Protein AF-0000000068983256 (afdb_homodimer)

InterPro domains:
  IPR000415 Nitroreductase-like [G3DSA:3.40.109.10] (7-172)
  IPR000415 Nitroreductase-like [SSF55469] (6-190)
  IPR026021 Putative NAD(P)H nitroreductase YdjA-like [PIRSF000232] (5-188)
  IPR026021 Putative NAD(P)H nitroreductase YdjA-like [cd02135] (9-170)
  IPR029479 Nitroreductase [PF00881] (12-170)
  IPR052530 NAD(P)H nitroreductase [PTHR43821] (4-189)

pLDDT: mean 95.48, std 7.44, range [41.03, 98.94]

Secondary structure (DSSP, 8-state):
--GGG-HHHHHHHH--B--S-BS----HHHHHHHHHHHHTS--GGG---EEEEEEETHHHHHHHHHHHHHHHHHS-TTT--HHHHHHHHHGGGGSSEEEEEEE-PPP-SSS-HHHHHHHHHHHHHHHHHHHHHTT-EEEEE--TTTTSHHHHHHTT--TTS-EEEEEEEEB----PPPPPPP-GGGTEEEE-/--GGG-HHHHHHHH--B-S--BS----HHHHHHHHHHHHTS--GGG---EEEEEEETHHHHHHHHHHHHHHHHHS-TTT--HHHHHHHHHGGGGSSEEEEEEE-PPP-SSS-HHHHHHHHHHHHHHHHHHHHHTT-EEEEE--TTTTSHHHHHHTT--TTS-EEEEEEEEB----PPPPPP--GGGTEEEE-

Solvent-accessible surface area (backbone atoms only — not comparable to full-atom values): 20752 Å² total; per-residue (Å²): 128,68,75,85,72,35,67,52,55,50,48,47,62,64,53,58,76,45,81,65,29,34,77,62,62,75,50,72,68,55,42,50,53,22,52,51,40,19,68,46,32,72,46,86,90,67,66,68,30,46,37,35,37,38,31,23,67,58,35,27,53,51,48,6,50,46,49,39,52,47,48,57,72,76,38,60,90,83,66,66,51,71,67,57,46,50,48,37,38,44,52,49,64,43,17,59,26,35,40,34,36,24,44,46,76,62,93,48,98,87,48,54,67,70,58,41,47,25,26,44,18,18,15,51,40,35,28,53,51,34,36,42,73,73,71,34,42,31,28,84,42,58,70,91,58,41,72,35,70,61,43,24,56,74,69,72,44,55,88,92,34,46,60,74,27,36,34,32,31,9,23,68,85,80,81,76,77,81,73,76,84,73,70,60,72,82,41,43,46,82,40,84,127,67,74,86,72,35,65,52,54,51,50,48,61,64,52,59,78,45,77,72,30,33,76,63,62,74,50,71,68,55,43,49,52,21,53,52,41,18,70,47,33,72,47,87,90,66,64,66,32,46,38,37,37,38,31,24,67,59,36,27,53,52,48,6,50,46,48,39,53,46,48,56,72,76,39,61,89,82,66,67,50,71,66,58,47,51,49,37,38,43,52,49,64,38,18,58,28,36,41,34,38,25,44,44,76,61,94,48,97,86,49,55,69,68,59,42,46,25,26,44,18,18,15,51,40,34,29,53,52,34,35,40,73,72,69,34,43,32,26,83,42,59,68,91,58,42,71,34,70,60,43,23,55,75,68,71,45,55,87,93,36,46,58,73,27,36,33,31,30,10,24,67,86,80,80,75,78,80,72,76,84,72,70,60,72,82,42,42,46,82,40,83

Sequence (384 aa):
MDNQNNTVLTTIHQRRSIGKLVLPVPNDDELAAALQAAFAAPDHKQLKPWKFTVLTGQALIEFGRVLLQAEEVNAPADALDDTARQKLLNMPMRAPMIITVATDIKEHKKVPPFEQLLSAGAAIQNLLLALESLGYHTVWRTGPLCNEPLVKAHFNVADKDTICGFVYVGSSDVQMPVRESIDINDFVSFRDMDNQNNTVLTTIHQRRSIGKLVLPVPNDDELAAALQAAFAAPDHKQLKPWKFTVLTGQALIEFGRVLLQAEEVNAPADALDDTARQKLLNMPMRAPMIITVATDIKEHKKVPPFEQLLSAGAAIQNLLLALESLGYHTVWRTGPLCNEPLVKAHFNVADKDTICGFVYVGSSDVQMPVRESIDINDFVSFRD

Structure (mmCIF, N/CA/C/O backbone):
data_AF-0000000068983256-model_v1
#
loop_
_entity.id
_entity.type
_entity.pdbx_description
1 polymer 'Putative NAD(P)H nitroreductase'
#
loop_
_atom_site.group_PDB
_atom_site.id
_atom_site.type_symbol
_atom_site.label_atom_id
_atom_site.label_alt_id
_atom_site.label_comp_id
_atom_site.label_asym_id
_atom_site.label_entity_id
_atom_site.label_seq_id
_atom_site.pdbx_PDB_ins_code
_atom_site.Cartn_x
_atom_site.Cartn_y
_atom_site.Cartn_z
_atom_site.occupancy
_atom_site.B_iso_or_equiv
_atom_site.auth_seq_id
_atom_site.auth_comp_id
_atom_site.auth_asym_id
_atom_site.auth_atom_id
_atom_site.pdbx_PDB_model_num
ATOM 1 N N . MET A 1 1 ? -24.031 -9.984 -7.73 1 41.62 1 MET A N 1
ATOM 2 C CA . MET A 1 1 ? -24.188 -8.789 -6.914 1 41.62 1 MET A CA 1
ATOM 3 C C . MET A 1 1 ? -23.859 -7.531 -7.719 1 41.62 1 MET A C 1
ATOM 5 O O . MET A 1 1 ? -22.922 -7.52 -8.508 1 41.62 1 MET A O 1
ATOM 9 N N . ASP A 1 2 ? -24.688 -6.703 -8.055 1 55.41 2 ASP A N 1
ATOM 10 C CA . ASP A 1 2 ? -24.531 -5.461 -8.805 1 55.41 2 ASP A CA 1
ATOM 11 C C . ASP A 1 2 ? -23.406 -4.598 -8.219 1 55.41 2 ASP A C 1
ATOM 13 O O . ASP A 1 2 ? -23.484 -4.18 -7.066 1 55.41 2 ASP A O 1
ATOM 17 N N . ASN A 1 3 ? -22.156 -4.801 -8.844 1 66 3 ASN A N 1
ATOM 18 C CA . ASN A 1 3 ? -20.984 -4.055 -8.391 1 66 3 ASN A CA 1
ATOM 19 C C . ASN A 1 3 ? -21.359 -2.621 -8.016 1 66 3 ASN A C 1
ATOM 21 O O . ASN A 1 3 ? -20.641 -1.971 -7.258 1 66 3 ASN A O 1
ATOM 25 N N . GLN A 1 4 ? -22.531 -2.203 -8.383 1 67.44 4 GLN A N 1
ATOM 26 C CA . GLN A 1 4 ? -22.938 -0.82 -8.148 1 67.44 4 GLN A CA 1
ATOM 27 C C . GLN A 1 4 ? -23.328 -0.6 -6.688 1 67.44 4 GLN A C 1
ATOM 29 O O . GLN A 1 4 ? -23.234 0.518 -6.176 1 67.44 4 GLN A O 1
ATOM 34 N N . ASN A 1 5 ? -23.516 -1.616 -6.012 1 87.88 5 ASN A N 1
ATOM 35 C CA . ASN A 1 5 ? -23.969 -1.457 -4.637 1 87.88 5 ASN A CA 1
ATOM 36 C C . ASN A 1 5 ? -22.891 -1.873 -3.639 1 87.88 5 ASN A C 1
ATOM 38 O O . ASN A 1 5 ? -23.156 -2.025 -2.447 1 87.88 5 ASN A O 1
ATOM 42 N N . ASN A 1 6 ? -21.766 -2.004 -4.09 1 96.88 6 ASN A N 1
ATOM 43 C CA . ASN A 1 6 ? -20.672 -2.441 -3.23 1 96.88 6 ASN A CA 1
ATOM 44 C C . ASN A 1 6 ? -20 -1.262 -2.52 1 96.88 6 ASN A C 1
ATOM 46 O O . ASN A 1 6 ? -19.297 -0.471 -3.146 1 96.88 6 ASN A O 1
ATOM 50 N N . THR A 1 7 ? -20.203 -1.19 -1.215 1 97.75 7 THR A N 1
ATOM 51 C CA . THR A 1 7 ? -19.766 -0.047 -0.416 1 97.75 7 THR A CA 1
ATOM 52 C C . THR A 1 7 ? -18.25 0.086 -0.435 1 97.75 7 THR A C 1
ATOM 54 O O . THR A 1 7 ? -17.719 1.198 -0.445 1 97.75 7 THR A O 1
ATOM 57 N N . VAL A 1 8 ? -17.531 -1.026 -0.458 1 98.62 8 VAL A N 1
ATOM 58 C CA . VAL A 1 8 ? -16.078 -1.016 -0.473 1 98.62 8 VAL A CA 1
ATOM 59 C C . VAL A 1 8 ? -15.578 -0.448 -1.8 1 98.62 8 VAL A C 1
ATOM 61 O O . VAL A 1 8 ? -14.75 0.466 -1.818 1 98.62 8 VAL A O 1
ATOM 64 N N . LEU A 1 9 ? -16.125 -0.919 -2.92 1 97.94 9 LEU A N 1
ATOM 65 C CA . LEU A 1 9 ? -15.742 -0.411 -4.234 1 97.94 9 LEU A CA 1
ATOM 66 C C . LEU A 1 9 ? -16.078 1.071 -4.359 1 97.94 9 LEU A C 1
ATOM 68 O O . LEU A 1 9 ? -15.273 1.854 -4.863 1 97.94 9 LEU A O 1
ATOM 72 N N . THR A 1 10 ? -17.234 1.431 -3.85 1 96.88 10 THR A N 1
ATOM 73 C CA . THR A 1 10 ? -17.656 2.826 -3.902 1 96.88 10 THR A CA 1
ATOM 74 C C . THR A 1 10 ? -16.688 3.713 -3.121 1 96.88 10 THR A C 1
ATOM 76 O O . THR A 1 10 ? -16.266 4.77 -3.605 1 96.88 10 THR A O 1
ATOM 79 N N . THR A 1 11 ? -16.281 3.295 -1.957 1 97.69 11 THR A N 1
ATOM 80 C CA . THR A 1 11 ? -15.383 4.074 -1.112 1 97.69 11 THR A CA 1
ATOM 81 C C . THR A 1 11 ? -14.008 4.207 -1.762 1 97.69 11 THR A C 1
ATOM 83 O O . THR A 1 11 ? -13.406 5.281 -1.737 1 97.69 11 THR A O 1
ATOM 86 N N . ILE A 1 12 ? -13.516 3.125 -2.357 1 98 12 ILE A N 1
ATOM 87 C CA . ILE A 1 12 ? -12.227 3.148 -3.031 1 98 12 ILE A CA 1
ATOM 88 C C . ILE A 1 12 ? -12.25 4.188 -4.152 1 98 12 ILE A C 1
ATOM 90 O O . ILE A 1 12 ? -11.312 4.98 -4.2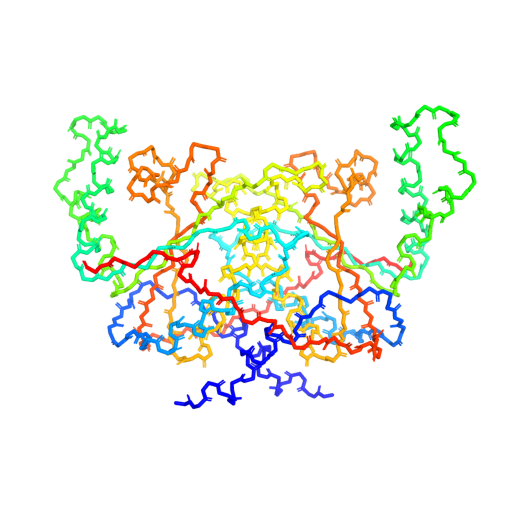89 1 98 12 ILE A O 1
ATOM 94 N N . HIS A 1 13 ? -13.281 4.27 -4.898 1 95.88 13 HIS A N 1
ATOM 95 C CA . HIS A 1 13 ? -13.359 5.172 -6.043 1 95.88 13 HIS A CA 1
ATOM 96 C C . HIS A 1 13 ? -13.633 6.602 -5.598 1 95.88 13 HIS A C 1
ATOM 98 O O . HIS A 1 13 ? -13.227 7.555 -6.266 1 95.88 13 HIS A O 1
ATOM 104 N N . GLN A 1 14 ? -14.266 6.746 -4.473 1 94.5 14 GLN A N 1
ATOM 105 C CA . GLN A 1 14 ? -14.609 8.07 -3.965 1 94.5 14 GLN A CA 1
ATOM 106 C C . GLN A 1 14 ? -13.414 8.719 -3.275 1 94.5 14 GLN A C 1
ATOM 108 O O . GLN A 1 14 ? -13.312 9.945 -3.221 1 94.5 14 GLN A O 1
ATOM 113 N N . ARG A 1 15 ? -12.562 7.887 -2.689 1 97 15 ARG A N 1
ATOM 114 C CA . ARG A 1 15 ? -11.375 8.438 -2.033 1 97 15 ARG A CA 1
ATOM 115 C C . ARG A 1 1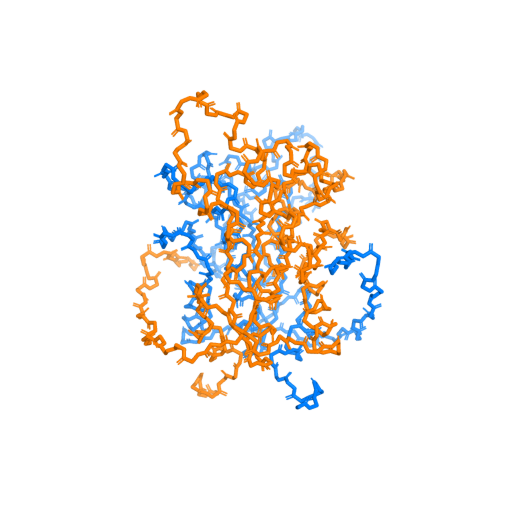5 ? -10.5 9.188 -3.025 1 97 15 ARG A C 1
ATOM 117 O O . ARG A 1 15 ? -10.023 8.609 -4.004 1 97 15 ARG A O 1
ATOM 124 N N . ARG A 1 16 ? -10.328 10.469 -2.779 1 96.75 16 ARG A N 1
ATOM 125 C CA . ARG A 1 16 ? -9.477 11.375 -3.549 1 96.75 16 ARG A CA 1
ATOM 126 C C . ARG A 1 16 ? -8.539 12.156 -2.635 1 96.75 16 ARG A C 1
ATOM 128 O O . ARG A 1 16 ? -8.836 12.352 -1.455 1 96.75 16 ARG A O 1
ATOM 135 N N . SER A 1 17 ? -7.438 12.531 -3.264 1 97.81 17 SER A N 1
ATOM 136 C CA . SER A 1 17 ? -6.574 13.461 -2.539 1 97.81 17 SER A CA 1
ATOM 137 C C . SER A 1 17 ? -7.176 14.859 -2.498 1 97.81 17 SER A C 1
ATOM 139 O O . SER A 1 17 ? -7.438 15.461 -3.543 1 97.81 17 SER A O 1
ATOM 141 N N . ILE A 1 18 ? -7.457 15.305 -1.344 1 96.75 18 ILE A N 1
ATOM 142 C CA . ILE A 1 18 ? -8.062 16.625 -1.152 1 96.75 18 ILE A CA 1
ATOM 143 C C . ILE A 1 18 ? -7.066 17.547 -0.461 1 96.75 18 ILE A C 1
ATOM 145 O O . ILE A 1 18 ? -6.617 17.266 0.652 1 96.75 18 ILE A O 1
ATOM 149 N N . GLY A 1 19 ? -6.891 18.562 -1.336 1 87.38 19 GLY A N 1
ATOM 150 C CA . GLY A 1 19 ? -5.992 19.578 -0.806 1 87.38 19 GLY A CA 1
ATOM 151 C C . GLY A 1 19 ? -6.691 20.578 0.099 1 87.38 19 GLY A C 1
ATOM 152 O O . GLY A 1 19 ? -7.922 20.641 0.12 1 87.38 19 GLY A O 1
ATOM 153 N N . LYS A 1 20 ? -6.211 21.094 1.249 1 88.75 20 LYS A N 1
ATOM 154 C CA . LYS A 1 20 ? -6.664 22.031 2.271 1 88.75 20 LYS A CA 1
ATOM 155 C C . LYS A 1 20 ? -7.762 21.422 3.133 1 88.75 20 LYS A C 1
ATOM 157 O O . LYS A 1 20 ? -8.891 21.25 2.676 1 88.75 20 LYS A O 1
ATOM 162 N N . LEU A 1 21 ? -7.543 21.188 4.184 1 98.31 21 LEU A N 1
ATOM 163 C CA . LEU A 1 21 ? -8.398 20.469 5.129 1 98.31 21 LEU A CA 1
ATOM 164 C C . LEU A 1 21 ? -8.617 21.297 6.395 1 98.31 21 LEU A C 1
ATOM 166 O O . LEU A 1 21 ? -7.73 22.047 6.812 1 98.31 21 LEU A O 1
ATOM 170 N N . VAL A 1 22 ? -9.805 21.188 6.867 1 98.31 22 VAL A N 1
ATOM 171 C CA . VAL A 1 22 ? -10.164 21.969 8.047 1 98.31 22 VAL A CA 1
ATOM 172 C C . VAL A 1 22 ? -10.758 21.047 9.109 1 98.31 22 VAL A C 1
ATOM 174 O O . VAL A 1 22 ? -10.914 19.844 8.883 1 98.31 22 VAL A O 1
ATOM 177 N N . LEU A 1 23 ? -11.008 21.625 10.25 1 98.25 23 LEU A N 1
ATOM 178 C CA . LEU A 1 23 ? -11.727 20.891 11.281 1 98.25 23 LEU A CA 1
ATOM 179 C C . LEU A 1 23 ? -13.148 20.547 10.82 1 98.25 23 LEU A C 1
ATOM 181 O O . LEU A 1 23 ? -13.719 21.266 10 1 98.25 23 LEU A O 1
ATOM 185 N N . PRO A 1 24 ? -13.711 19.516 11.336 1 98.38 24 PRO A N 1
ATOM 186 C CA . PRO A 1 24 ? -13.219 18.641 12.398 1 98.38 24 PRO A CA 1
ATOM 187 C C . PRO A 1 24 ? -12.281 17.547 11.883 1 98.38 24 PRO A C 1
ATOM 189 O O . PRO A 1 24 ? -12.25 17.281 10.68 1 98.38 24 PRO A O 1
ATOM 192 N N . VAL A 1 25 ? -11.562 16.969 12.797 1 98.62 25 VAL A N 1
ATOM 193 C CA . VAL A 1 25 ? -10.773 15.758 12.609 1 98.62 25 VAL A CA 1
ATOM 194 C C . VAL A 1 25 ? -11.43 14.594 13.352 1 98.62 25 VAL A C 1
ATOM 196 O O . VAL A 1 25 ? -12.375 14.797 14.117 1 98.62 25 VAL A O 1
ATOM 199 N N . PRO A 1 26 ? -10.992 13.375 13.07 1 98.62 26 PRO A N 1
ATOM 200 C CA . PRO A 1 26 ? -11.547 12.258 13.836 1 98.62 26 PRO A CA 1
ATOM 201 C C . PRO A 1 26 ? -11.406 12.445 15.344 1 98.62 26 PRO A C 1
ATOM 203 O O . PRO A 1 26 ? -10.383 12.953 15.812 1 98.62 26 PRO A O 1
ATOM 206 N N . ASN A 1 27 ? -12.477 12.062 16.031 1 97.94 27 ASN A N 1
ATOM 207 C CA . ASN A 1 27 ? -12.289 11.969 17.469 1 97.94 27 ASN A CA 1
ATOM 208 C C . ASN A 1 27 ? -11.406 10.781 17.844 1 97.94 27 ASN A C 1
ATOM 210 O O . ASN A 1 27 ? -10.945 10.047 16.969 1 97.94 27 ASN A O 1
ATOM 214 N N . ASP A 1 28 ? -11.234 10.609 19.141 1 96.88 28 ASP A N 1
ATOM 215 C CA . ASP A 1 28 ? -10.273 9.617 19.594 1 96.88 28 ASP A CA 1
ATOM 216 C C . ASP A 1 28 ? -10.68 8.211 19.156 1 96.88 28 ASP A C 1
ATOM 218 O O . ASP A 1 28 ? -9.844 7.434 18.688 1 96.88 28 ASP A O 1
ATOM 222 N N . ASP A 1 29 ? -11.906 7.879 19.266 1 97.06 29 ASP A N 1
ATOM 223 C CA . ASP A 1 29 ? -12.391 6.551 18.891 1 97.06 29 ASP A CA 1
ATOM 224 C C . ASP A 1 29 ? -12.266 6.316 17.391 1 97.06 29 ASP A C 1
ATOM 226 O O . ASP A 1 29 ? -11.859 5.234 16.969 1 97.06 29 ASP A O 1
ATOM 230 N N . GLU A 1 30 ? -12.633 7.32 16.625 1 98.12 30 GLU A N 1
ATOM 231 C CA . GLU A 1 30 ? -12.531 7.238 15.172 1 98.12 30 GLU A CA 1
ATOM 232 C C . GLU A 1 30 ? -11.078 7.098 14.727 1 98.12 30 GLU A C 1
ATOM 234 O O . GLU A 1 30 ? -10.766 6.301 13.844 1 98.12 30 GLU A O 1
ATOM 239 N N . LEU A 1 31 ? -10.242 7.867 15.391 1 98.31 31 LEU A N 1
ATOM 240 C CA . LEU A 1 31 ? -8.82 7.801 15.078 1 98.31 31 LEU A CA 1
ATOM 241 C C . LEU A 1 31 ? -8.25 6.426 15.414 1 98.31 31 LEU A C 1
ATOM 243 O O . LEU A 1 31 ? -7.488 5.855 14.633 1 98.31 31 LEU A O 1
ATOM 247 N N . ALA A 1 32 ? -8.609 5.922 16.516 1 97.25 32 ALA A N 1
ATOM 248 C CA . ALA A 1 32 ? -8.148 4.594 16.906 1 97.25 32 ALA A CA 1
ATOM 249 C C . ALA A 1 32 ? -8.609 3.535 15.906 1 97.25 32 ALA A C 1
ATOM 251 O O . ALA A 1 32 ? -7.836 2.648 15.539 1 97.25 32 ALA A O 1
ATOM 252 N N . ALA A 1 33 ? -9.844 3.623 15.469 1 97.12 33 ALA A N 1
ATOM 253 C CA . ALA A 1 33 ? -10.375 2.68 14.484 1 97.12 33 ALA A CA 1
ATOM 254 C C . ALA A 1 33 ? -9.602 2.764 13.172 1 97.12 33 ALA A C 1
ATOM 256 O O . ALA A 1 33 ? -9.289 1.738 12.562 1 97.12 33 ALA A O 1
ATOM 257 N N . ALA A 1 34 ? -9.297 3.965 12.773 1 98.44 34 ALA A N 1
ATOM 258 C CA . ALA A 1 34 ? -8.562 4.164 11.523 1 98.44 34 ALA A CA 1
ATOM 259 C C . ALA A 1 34 ? -7.152 3.588 11.625 1 98.44 34 ALA A C 1
ATOM 261 O O . ALA A 1 34 ? -6.664 2.949 10.688 1 98.44 34 ALA A O 1
ATOM 262 N N . LEU A 1 35 ? -6.539 3.801 12.742 1 98.31 35 LEU A N 1
ATOM 263 C CA . LEU A 1 35 ? -5.188 3.289 12.953 1 98.31 35 LEU A CA 1
ATOM 264 C C . LEU A 1 35 ? -5.191 1.767 13.055 1 98.31 35 LEU A C 1
ATOM 266 O O . LEU A 1 35 ? -4.301 1.104 12.516 1 98.31 35 LEU A O 1
ATOM 270 N N . GLN A 1 36 ? -6.176 1.201 13.68 1 97.12 36 GLN A N 1
ATOM 271 C CA . GLN A 1 36 ? -6.309 -0.252 13.727 1 97.12 36 GLN A CA 1
ATOM 272 C C . GLN A 1 36 ? -6.469 -0.828 12.32 1 97.12 36 GLN A C 1
ATOM 274 O O . GLN A 1 36 ? -5.93 -1.892 12.016 1 97.12 36 GLN A O 1
ATOM 279 N N . ALA A 1 37 ? -7.223 -0.139 11.516 1 97.69 37 ALA A N 1
ATOM 280 C CA . ALA A 1 37 ? -7.383 -0.56 10.125 1 97.69 37 ALA A CA 1
ATOM 281 C C . ALA A 1 37 ? -6.043 -0.569 9.398 1 97.69 37 ALA A C 1
ATOM 283 O O . ALA A 1 37 ? -5.75 -1.49 8.633 1 97.69 37 ALA A O 1
ATOM 284 N N . ALA A 1 38 ? -5.219 0.444 9.633 1 98.44 38 ALA A N 1
ATOM 285 C CA . ALA A 1 38 ? -3.885 0.476 9.039 1 98.44 38 ALA A CA 1
ATOM 286 C C . ALA A 1 38 ? -3.08 -0.76 9.438 1 98.44 38 ALA A C 1
ATOM 288 O O . ALA A 1 38 ? -2.422 -1.375 8.594 1 98.44 38 ALA A O 1
ATOM 289 N N . PHE A 1 39 ? -3.221 -1.224 10.617 1 97.25 39 PHE A N 1
ATOM 290 C CA . PHE A 1 39 ? -2.408 -2.303 11.164 1 97.25 39 PHE A CA 1
ATOM 291 C C . PHE A 1 39 ? -2.922 -3.658 10.695 1 97.25 39 PHE A C 1
ATOM 293 O O . PHE A 1 39 ? -2.256 -4.68 10.883 1 97.25 39 PHE A O 1
ATOM 300 N N . ALA A 1 40 ? -4.062 -3.652 10.055 1 97.25 40 ALA A N 1
ATOM 301 C CA . ALA A 1 40 ? -4.605 -4.887 9.492 1 97.25 40 ALA A CA 1
ATOM 302 C C . ALA A 1 40 ? -4.031 -5.164 8.109 1 97.25 40 ALA A C 1
ATOM 304 O O . ALA A 1 40 ? -4.371 -6.168 7.48 1 97.25 40 ALA A O 1
ATOM 305 N N . ALA A 1 41 ? -3.137 -4.32 7.59 1 98.06 41 ALA A N 1
ATOM 306 C CA . ALA A 1 41 ? -2.508 -4.52 6.285 1 98.06 41 ALA A CA 1
ATOM 307 C C . ALA A 1 41 ? -1.728 -5.832 6.25 1 98.06 41 ALA A C 1
ATOM 309 O O . ALA A 1 41 ? -1.251 -6.309 7.281 1 98.06 41 ALA A O 1
ATOM 310 N N . PRO A 1 42 ? -1.662 -6.473 5.047 1 98.38 42 PRO A N 1
ATOM 311 C CA . PRO A 1 42 ? -0.782 -7.641 4.941 1 98.38 42 PRO A CA 1
ATOM 312 C C . PRO A 1 42 ? 0.65 -7.34 5.379 1 98.38 42 PRO A C 1
ATOM 314 O O . PRO A 1 42 ? 1.202 -6.297 5.02 1 98.38 42 PRO A O 1
ATOM 317 N N . ASP A 1 43 ? 1.155 -8.195 6.141 1 97.69 43 ASP A N 1
ATOM 318 C CA . ASP A 1 43 ? 2.471 -8.086 6.762 1 97.69 43 ASP A CA 1
ATOM 319 C C . ASP A 1 43 ? 3.125 -9.461 6.91 1 97.69 43 ASP A C 1
ATOM 321 O O . ASP A 1 43 ? 2.82 -10.203 7.852 1 97.69 43 ASP A O 1
ATOM 325 N N . HIS A 1 44 ? 4.047 -9.695 5.883 1 97.56 44 HIS A N 1
ATOM 326 C CA . HIS A 1 44 ? 4.727 -10.984 5.895 1 97.56 44 HIS A CA 1
ATOM 327 C C . HIS A 1 44 ? 5.418 -11.227 7.234 1 97.56 44 HIS A C 1
ATOM 329 O O . HIS A 1 44 ? 6.207 -10.398 7.691 1 97.56 44 HIS A O 1
ATOM 335 N N . LYS A 1 45 ? 5.066 -12.312 7.918 1 97.5 45 LYS A N 1
ATOM 336 C CA . LYS A 1 45 ? 5.621 -12.742 9.195 1 97.5 45 LYS A CA 1
ATOM 337 C C . LYS A 1 45 ? 5.18 -11.82 10.328 1 97.5 45 LYS A C 1
ATOM 339 O O . LYS A 1 45 ? 5.738 -11.859 11.422 1 97.5 45 LYS A O 1
ATOM 344 N N . GLN A 1 46 ? 4.234 -10.859 10.094 1 95.56 46 GLN A N 1
ATOM 345 C CA . GLN A 1 46 ? 3.635 -9.977 11.086 1 95.56 46 GLN A CA 1
ATOM 346 C C . GLN A 1 46 ? 4.703 -9.172 11.82 1 95.56 46 GLN A C 1
ATOM 348 O O . GLN A 1 46 ? 4.719 -9.133 13.055 1 95.56 46 GLN A O 1
ATOM 353 N N . LEU A 1 47 ? 5.535 -8.5 11.07 1 97.44 47 LEU A N 1
ATOM 354 C CA . LEU A 1 47 ? 6.699 -7.805 11.609 1 97.44 47 LEU A CA 1
ATOM 355 C C . LEU A 1 47 ? 6.312 -6.422 12.133 1 97.44 47 LEU A C 1
ATOM 357 O O . LEU A 1 47 ? 7.074 -5.801 12.875 1 97.44 47 LEU A O 1
ATOM 361 N N . LYS A 1 48 ? 5.16 -5.922 11.773 1 96.81 48 LYS A N 1
ATOM 362 C CA . LYS A 1 48 ? 4.723 -4.566 12.102 1 96.81 48 LYS A CA 1
ATOM 363 C C . LYS A 1 48 ? 5.797 -3.543 11.758 1 96.81 48 LYS A C 1
ATOM 365 O O . LYS A 1 48 ? 6.199 -2.742 12.602 1 96.81 48 LYS A O 1
ATOM 370 N N . PRO A 1 49 ? 6.133 -3.529 10.422 1 98 49 PRO A N 1
ATOM 371 C CA . PRO A 1 49 ? 7.297 -2.74 10.008 1 98 49 PRO A CA 1
ATOM 372 C C . PRO A 1 49 ? 6.969 -1.262 9.812 1 98 49 PRO A C 1
ATOM 374 O O . PRO A 1 49 ? 7.383 -0.656 8.828 1 98 49 PRO A O 1
ATOM 377 N N . TRP A 1 50 ? 6.172 -0.691 10.695 1 97.19 50 TRP A N 1
ATOM 378 C CA . TRP A 1 50 ? 5.762 0.699 10.523 1 97.19 50 TRP A CA 1
ATOM 379 C C . TRP A 1 50 ? 5.711 1.422 11.859 1 97.19 50 TRP A C 1
ATOM 381 O O . TRP A 1 50 ? 5.539 0.792 12.906 1 97.19 50 TRP A O 1
ATOM 391 N N . LYS A 1 51 ? 5.863 2.688 11.781 1 97.56 51 LYS A N 1
ATOM 392 C CA . LYS A 1 51 ? 5.684 3.629 12.883 1 97.56 51 LYS A CA 1
ATOM 393 C C . LYS A 1 51 ? 4.852 4.832 12.445 1 97.56 51 LYS A C 1
ATOM 395 O O . LYS A 1 51 ? 5.047 5.363 11.352 1 97.56 51 LYS A O 1
ATOM 400 N N . PHE A 1 52 ? 3.951 5.199 13.344 1 98.75 52 PHE A N 1
ATOM 401 C CA . PHE A 1 52 ? 3.062 6.32 13.062 1 98.75 52 PHE A CA 1
ATOM 402 C C . PHE A 1 52 ? 3.258 7.438 14.078 1 98.75 52 PHE A C 1
ATOM 404 O O . PHE A 1 52 ? 3.512 7.176 15.258 1 98.75 52 PHE A O 1
ATOM 411 N N . THR A 1 53 ? 3.158 8.664 13.641 1 98.88 53 THR A N 1
ATOM 412 C CA . THR A 1 53 ? 3.105 9.828 14.516 1 98.88 53 THR A CA 1
ATOM 413 C C . THR A 1 53 ? 1.927 10.727 14.148 1 98.88 53 THR A C 1
ATOM 415 O O . THR A 1 53 ? 1.783 11.125 12.992 1 98.88 53 THR A O 1
ATOM 418 N N . VAL A 1 54 ? 1.087 11.008 15.109 1 98.94 54 VAL A N 1
ATOM 419 C CA . VAL A 1 54 ? -0.054 11.891 14.914 1 98.94 54 VAL A CA 1
ATOM 420 C C . VAL A 1 54 ? 0.274 13.289 15.445 1 98.94 54 VAL A C 1
ATOM 422 O O . VAL A 1 54 ? 0.626 13.445 16.609 1 98.94 54 VAL A O 1
ATOM 425 N N . LEU A 1 55 ? 0.177 14.258 14.562 1 98.94 55 LEU A N 1
ATOM 426 C CA . LEU A 1 55 ? 0.473 15.648 14.922 1 98.94 55 LEU A CA 1
ATOM 427 C C . LEU A 1 55 ? -0.797 16.484 14.922 1 98.94 55 LEU A C 1
ATOM 429 O O . LEU A 1 55 ? -1.592 16.422 13.984 1 98.94 55 LEU A O 1
ATOM 433 N N . THR A 1 56 ? -0.992 17.344 15.969 1 98.62 56 THR A N 1
ATOM 434 C CA . THR A 1 56 ? -2.02 18.375 16.031 1 98.62 56 THR A CA 1
ATOM 435 C C . THR A 1 56 ? -1.497 19.609 16.734 1 98.62 56 THR A C 1
ATOM 437 O O . THR A 1 56 ? -0.432 19.578 17.359 1 98.62 56 THR A O 1
ATOM 440 N N . GLY A 1 57 ? -2.139 20.719 16.531 1 97.88 57 GLY A N 1
ATOM 441 C CA . GLY A 1 57 ? -1.87 21.922 17.297 1 97.88 57 GLY A CA 1
ATOM 442 C C . GLY A 1 57 ? -0.441 22.422 17.156 1 97.88 57 GLY A C 1
ATOM 443 O O . GLY A 1 57 ? 0.05 22.609 16.031 1 97.88 57 GLY A O 1
ATOM 444 N N . GLN A 1 58 ? 0.238 22.531 18.266 1 98.5 58 GLN A N 1
ATOM 445 C CA . GLN A 1 58 ? 1.578 23.109 18.312 1 98.5 58 GLN A CA 1
ATOM 446 C C . GLN A 1 58 ? 2.578 22.219 17.578 1 98.5 58 GLN A C 1
ATOM 448 O O . GLN A 1 58 ? 3.527 22.719 16.969 1 98.5 58 GLN A O 1
ATOM 453 N N . ALA A 1 59 ? 2.316 20.938 17.547 1 98.81 59 ALA A N 1
ATOM 454 C CA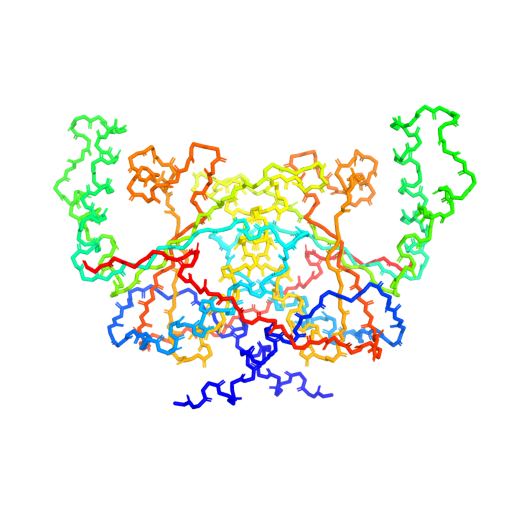 . ALA A 1 59 ? 3.234 20.016 16.891 1 98.81 59 ALA A CA 1
ATOM 455 C C . ALA A 1 59 ? 3.297 20.281 15.391 1 98.81 59 ALA A C 1
ATOM 457 O O . ALA A 1 59 ? 4.328 20.047 14.75 1 98.81 59 ALA A O 1
ATOM 458 N N . LEU A 1 60 ? 2.217 20.75 14.867 1 98.75 60 LEU A N 1
ATOM 459 C CA . LEU A 1 60 ? 2.211 21.109 13.453 1 98.75 60 LEU A CA 1
ATOM 460 C C . LEU A 1 60 ? 3.084 22.328 13.195 1 98.75 60 LEU A C 1
ATOM 462 O O . LEU A 1 60 ? 3.82 22.375 12.203 1 98.75 60 LEU A O 1
ATOM 466 N N . ILE A 1 61 ? 3.006 23.297 14.062 1 98.62 61 ILE A N 1
ATOM 467 C CA . ILE A 1 61 ? 3.816 24.5 13.953 1 98.62 61 ILE A CA 1
ATOM 468 C C . ILE A 1 61 ? 5.297 24.141 14.039 1 98.62 61 ILE A C 1
ATOM 470 O O . ILE A 1 61 ? 6.105 24.609 13.227 1 98.62 61 ILE A O 1
ATOM 474 N N . GLU A 1 62 ? 5.594 23.297 14.961 1 98.62 62 GLU A N 1
ATOM 475 C CA . GLU A 1 62 ? 6.977 22.859 15.141 1 98.62 62 GLU A CA 1
ATOM 476 C C . GLU A 1 62 ? 7.48 22.109 13.898 1 98.62 62 GLU A C 1
ATOM 478 O O . GLU A 1 62 ? 8.633 22.281 13.5 1 98.62 62 GLU A O 1
ATOM 483 N N . PHE A 1 63 ? 6.691 21.297 13.359 1 98.88 63 PHE A N 1
ATOM 484 C CA . PHE A 1 63 ? 7.082 20.562 12.164 1 98.88 63 PHE A CA 1
ATOM 485 C C . PHE A 1 63 ? 7.387 21.516 11.016 1 98.88 63 PHE A C 1
ATOM 487 O O . PHE A 1 63 ? 8.328 21.297 10.258 1 98.88 63 PHE A O 1
ATOM 494 N N . GLY A 1 64 ? 6.566 22.578 10.883 1 98.69 64 GLY A N 1
ATOM 495 C CA . GLY A 1 64 ? 6.887 23.594 9.906 1 98.69 64 GLY A CA 1
ATOM 496 C C . GLY A 1 64 ? 8.273 24.188 10.078 1 98.69 64 GLY A C 1
ATOM 497 O O . GLY A 1 64 ? 8.992 24.391 9.102 1 98.69 64 GLY A O 1
ATOM 498 N N . ARG A 1 65 ? 8.648 24.438 11.289 1 98.56 65 ARG A N 1
ATOM 499 C CA . ARG A 1 65 ? 9.977 24.969 11.578 1 98.56 65 ARG A CA 1
ATOM 500 C C . ARG A 1 65 ? 11.062 23.969 11.18 1 98.56 65 ARG A C 1
ATOM 502 O O . ARG A 1 65 ? 12.109 24.359 10.664 1 98.56 65 ARG A O 1
ATOM 509 N N . VAL A 1 66 ? 10.797 22.719 11.422 1 98.62 66 VAL A N 1
ATOM 510 C CA . VAL A 1 66 ? 11.742 21.672 11.062 1 98.62 66 VAL A CA 1
ATOM 511 C C . VAL A 1 66 ? 11.93 21.625 9.547 1 98.62 66 VAL A C 1
ATOM 513 O O . VAL A 1 66 ? 13.047 21.5 9.055 1 98.62 66 VAL A O 1
ATOM 516 N N . LEU A 1 67 ? 10.828 21.75 8.805 1 98.19 67 LEU A N 1
ATOM 517 C CA . LEU A 1 67 ? 10.906 21.766 7.348 1 98.19 67 LEU A CA 1
ATOM 518 C C . LEU A 1 67 ? 11.742 22.953 6.863 1 98.19 67 LEU A C 1
ATOM 520 O O . LEU A 1 67 ? 12.562 22.812 5.957 1 98.19 67 LEU A O 1
ATOM 524 N N . LEU A 1 68 ? 11.516 24.094 7.449 1 97.5 68 LEU A N 1
ATOM 525 C CA . LEU A 1 68 ? 12.281 25.281 7.086 1 97.5 68 LEU A CA 1
ATOM 526 C C . LEU A 1 68 ? 13.766 25.062 7.344 1 97.5 68 LEU A C 1
ATOM 528 O O . LEU A 1 68 ? 14.602 25.359 6.484 1 97.5 68 LEU A O 1
ATOM 532 N N . GLN A 1 69 ? 14.094 24.547 8.477 1 97.38 69 GLN A N 1
ATOM 533 C CA . GLN A 1 69 ? 15.484 24.297 8.828 1 97.38 69 GLN A CA 1
ATOM 534 C C . GLN A 1 69 ? 16.125 23.312 7.852 1 97.38 69 GLN A C 1
ATOM 536 O O . GLN A 1 69 ? 17.266 23.5 7.434 1 97.38 69 GLN A O 1
ATOM 541 N N . ALA A 1 70 ? 15.406 22.281 7.535 1 97.25 70 ALA A N 1
ATOM 542 C CA . ALA A 1 70 ? 15.922 21.281 6.598 1 97.25 70 ALA A CA 1
ATOM 543 C C . ALA A 1 70 ? 16.219 21.922 5.242 1 97.25 70 ALA A C 1
ATOM 545 O O . ALA A 1 70 ? 17.234 21.609 4.617 1 97.25 70 ALA A O 1
ATOM 546 N N . GLU A 1 71 ? 15.289 22.75 4.809 1 96.44 71 GLU A N 1
ATOM 547 C CA . GLU A 1 71 ? 15.492 23.438 3.537 1 96.44 71 GLU A CA 1
ATOM 548 C C . GLU A 1 71 ? 16.719 24.344 3.588 1 96.44 71 GLU A C 1
ATOM 550 O O . GLU A 1 71 ? 17.453 24.438 2.611 1 96.44 71 GLU A O 1
ATOM 555 N N . GLU A 1 72 ? 16.922 24.984 4.645 1 95.06 72 GLU A N 1
ATOM 556 C CA . GLU A 1 72 ? 18.016 25.938 4.805 1 95.06 72 GLU A CA 1
ATOM 557 C C . GLU A 1 72 ? 19.375 25.25 4.789 1 95.06 72 GLU A C 1
ATOM 559 O O . GLU A 1 72 ? 20.375 25.828 4.383 1 95.06 72 GLU A O 1
ATOM 564 N N . VAL A 1 73 ? 19.391 24 5.16 1 93.06 73 VAL A N 1
ATOM 565 C CA . VAL A 1 73 ? 20.625 23.219 5.109 1 93.06 73 VAL A CA 1
ATOM 566 C C . VAL A 1 73 ? 21 22.922 3.658 1 93.06 73 VAL A C 1
ATOM 568 O O . VAL A 1 73 ? 22.172 22.891 3.301 1 93.06 73 VAL A O 1
ATOM 571 N N . ASN A 1 74 ? 20.062 22.734 2.824 1 86.81 74 ASN A N 1
ATOM 572 C CA . ASN A 1 74 ? 20.266 22.312 1.446 1 86.81 74 ASN A CA 1
ATOM 573 C C . ASN A 1 74 ? 20.406 23.5 0.501 1 86.81 74 ASN A C 1
ATOM 575 O O . ASN A 1 74 ? 20.906 23.344 -0.616 1 86.81 74 ASN A O 1
ATOM 579 N N . ALA A 1 75 ? 19.891 24.641 0.887 1 83.38 75 ALA A N 1
ATOM 580 C CA . ALA A 1 75 ? 19.844 25.797 -0.009 1 83.38 75 ALA A CA 1
ATOM 581 C C . ALA A 1 75 ? 21 26.734 0.251 1 83.38 75 ALA A C 1
ATOM 583 O O . ALA A 1 75 ? 21.453 26.875 1.389 1 83.38 75 ALA A O 1
ATOM 584 N N . PRO A 1 76 ? 21.359 27.312 -0.892 1 78.94 76 PRO A N 1
ATOM 585 C CA . PRO A 1 76 ? 22.297 28.406 -0.647 1 78.94 76 PRO A CA 1
ATOM 586 C C . PRO A 1 76 ? 21.688 29.531 0.186 1 78.94 76 PRO A C 1
ATOM 588 O O . PRO A 1 76 ? 20.469 29.734 0.164 1 78.94 76 PRO A O 1
ATOM 591 N N . ALA A 1 77 ? 22.469 30.188 1.117 1 64.75 77 ALA A N 1
ATOM 592 C CA . ALA A 1 77 ? 22.078 31.172 2.115 1 64.75 77 ALA A CA 1
ATOM 593 C C . ALA A 1 77 ? 21.141 32.219 1.51 1 64.75 77 ALA A C 1
ATOM 595 O O . ALA A 1 77 ? 20.203 32.688 2.166 1 64.75 77 ALA A O 1
ATOM 596 N N . ASP A 1 78 ? 21.203 32.5 0.291 1 71.06 78 ASP A N 1
ATOM 597 C CA . ASP A 1 78 ? 20.453 33.594 -0.326 1 71.06 78 ASP A CA 1
ATOM 598 C C . ASP A 1 78 ? 19.281 33.062 -1.149 1 71.06 78 ASP A C 1
ATOM 600 O O . ASP A 1 78 ? 18.547 33.844 -1.771 1 71.06 78 ASP A O 1
ATOM 604 N N . ALA A 1 79 ? 19.109 31.781 -1.039 1 77.31 79 ALA A N 1
ATOM 605 C CA . ALA A 1 79 ? 18.188 31.188 -1.995 1 77.31 79 ALA A CA 1
ATOM 606 C C . ALA A 1 79 ? 16.766 31.172 -1.435 1 77.31 79 ALA A C 1
ATOM 608 O O . ALA A 1 79 ? 15.789 31.109 -2.191 1 77.31 79 ALA A O 1
ATOM 609 N N . LEU A 1 80 ? 16.609 31.375 -0.193 1 86.88 80 LEU A N 1
ATOM 610 C CA . LEU A 1 80 ? 15.273 31.266 0.388 1 86.88 80 LEU A CA 1
ATOM 611 C C . LEU A 1 80 ? 14.734 32.625 0.776 1 86.88 80 LEU A C 1
ATOM 613 O O . LEU A 1 80 ? 15.18 33.219 1.767 1 86.88 80 LEU A O 1
ATOM 617 N N . ASP A 1 81 ? 13.805 33.156 -0.041 1 91.44 81 ASP A N 1
ATOM 618 C CA . ASP A 1 81 ? 13.203 34.469 0.295 1 91.44 81 ASP A CA 1
ATOM 619 C C . ASP A 1 81 ? 12.07 34.281 1.306 1 91.44 81 ASP A C 1
ATOM 621 O O . ASP A 1 81 ? 11.789 33.188 1.756 1 91.44 81 ASP A O 1
ATOM 625 N N . ASP A 1 82 ? 11.453 35.375 1.69 1 93.44 82 ASP A N 1
ATOM 626 C CA . ASP A 1 82 ? 10.469 35.375 2.766 1 93.44 82 ASP A CA 1
ATOM 627 C C . ASP A 1 82 ? 9.234 34.562 2.377 1 93.44 82 ASP A C 1
ATOM 629 O O . ASP A 1 82 ? 8.641 33.875 3.219 1 93.44 82 ASP A O 1
ATOM 633 N N . THR A 1 83 ? 8.875 34.656 1.181 1 94.69 83 THR A N 1
ATOM 634 C CA . THR A 1 83 ? 7.711 33.906 0.695 1 94.69 83 THR A CA 1
ATOM 635 C C . THR A 1 83 ? 7.941 32.406 0.79 1 94.69 83 THR A C 1
ATOM 637 O O . THR A 1 83 ? 7.074 31.672 1.261 1 94.69 83 THR A O 1
ATOM 640 N N . ALA A 1 84 ? 9.055 32 0.368 1 93.19 84 ALA A N 1
ATOM 641 C CA . ALA A 1 84 ? 9.414 30.578 0.429 1 93.19 84 ALA A CA 1
ATOM 642 C C . ALA A 1 84 ? 9.484 30.094 1.874 1 93.19 84 ALA A C 1
ATOM 644 O O . ALA A 1 84 ? 9.047 28.984 2.182 1 93.19 84 ALA A O 1
ATOM 645 N N . ARG A 1 85 ? 10.016 30.906 2.693 1 95.12 85 ARG A N 1
ATOM 646 C CA . ARG A 1 85 ? 10.102 30.562 4.109 1 95.12 85 ARG A CA 1
ATOM 647 C C . ARG A 1 85 ? 8.711 30.375 4.711 1 95.12 85 ARG A C 1
ATOM 649 O O . ARG A 1 85 ? 8.453 29.375 5.398 1 95.12 85 ARG A O 1
ATOM 656 N N . GLN A 1 86 ? 7.82 31.266 4.434 1 96.75 86 GLN A N 1
ATOM 657 C CA . GLN A 1 86 ? 6.469 31.219 4.98 1 96.75 86 GLN A CA 1
ATOM 658 C C . GLN A 1 86 ? 5.715 30 4.449 1 96.75 86 GLN A C 1
ATOM 660 O O . GLN A 1 86 ? 4.918 29.391 5.172 1 96.75 86 GLN A O 1
ATOM 665 N N . LYS A 1 87 ? 5.965 29.688 3.27 1 95.69 87 LYS A N 1
ATOM 666 C CA . LYS A 1 87 ? 5.332 28.516 2.68 1 95.69 87 LYS A CA 1
ATOM 667 C C . LYS A 1 87 ? 5.715 27.25 3.434 1 95.69 87 LYS A C 1
ATOM 669 O O . LYS A 1 87 ? 4.855 26.422 3.74 1 95.69 87 LYS A O 1
ATOM 674 N N . LEU A 1 88 ? 6.953 27.109 3.729 1 96.44 88 LEU A N 1
ATOM 675 C CA . LEU A 1 88 ? 7.438 25.938 4.445 1 96.44 88 LEU A CA 1
ATO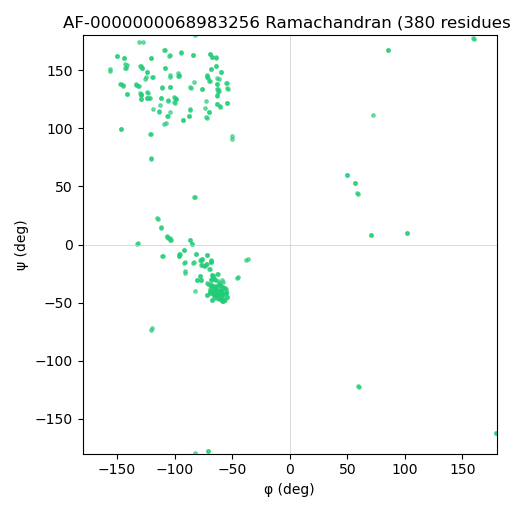M 676 C C . LEU A 1 88 ? 6.871 25.906 5.863 1 96.44 88 LEU A C 1
ATOM 678 O O . LEU A 1 88 ? 6.406 24.844 6.316 1 96.44 88 LEU A O 1
ATOM 682 N N . LEU A 1 89 ? 6.871 27.047 6.484 1 97.62 89 LEU A N 1
ATOM 683 C CA . LEU A 1 89 ? 6.367 27.141 7.852 1 97.62 89 LEU A CA 1
ATOM 684 C C . LEU A 1 89 ? 4.895 26.75 7.91 1 97.62 89 LEU A C 1
ATOM 686 O O . LEU A 1 89 ? 4.445 26.141 8.883 1 97.62 89 LEU A O 1
ATOM 690 N N . ASN A 1 90 ? 4.188 27.047 6.875 1 97.38 90 ASN A N 1
ATOM 691 C CA . ASN A 1 90 ? 2.736 26.891 6.887 1 97.38 90 ASN A CA 1
ATOM 692 C C . ASN A 1 90 ? 2.318 25.547 6.293 1 97.38 90 ASN A C 1
ATOM 694 O O . ASN A 1 90 ? 1.157 25.141 6.406 1 97.38 90 ASN A O 1
ATOM 698 N N . MET A 1 91 ? 3.242 24.812 5.73 1 97.38 91 MET A N 1
ATOM 699 C CA . MET A 1 91 ? 2.926 23.594 5 1 97.38 91 MET A CA 1
ATOM 700 C C . MET A 1 91 ? 2.158 22.609 5.883 1 97.38 91 MET A C 1
ATOM 702 O O . MET A 1 91 ? 1.1 22.125 5.492 1 97.38 91 MET A O 1
ATOM 706 N N . PRO A 1 92 ? 2.613 22.328 7.145 1 98.12 92 PRO A N 1
ATOM 707 C CA . PRO A 1 92 ? 1.866 21.375 7.965 1 98.12 92 PRO A CA 1
ATOM 708 C C . PRO A 1 92 ? 0.495 21.906 8.383 1 98.12 92 PRO A C 1
ATOM 710 O O . PRO A 1 92 ? -0.383 21.125 8.758 1 98.12 92 PRO A O 1
ATOM 713 N N . MET A 1 93 ? 0.269 23.203 8.25 1 97.12 93 MET A N 1
ATOM 714 C CA . MET A 1 93 ? -0.964 23.828 8.727 1 97.12 93 MET A CA 1
ATOM 715 C C . MET A 1 93 ? -2.059 23.75 7.668 1 97.12 93 MET A C 1
ATOM 717 O O . MET A 1 93 ? -3.182 24.203 7.895 1 97.12 93 MET A O 1
ATOM 721 N N . ARG A 1 94 ? -1.76 23.109 6.602 1 97.56 94 ARG A N 1
ATOM 722 C CA . ARG A 1 94 ? -2.752 22.906 5.551 1 97.56 94 ARG A CA 1
ATOM 723 C C . ARG A 1 94 ? -3.809 21.891 5.992 1 97.56 94 ARG A C 1
ATOM 725 O O . ARG A 1 94 ? -4.82 21.719 5.312 1 97.56 94 ARG A O 1
ATOM 732 N N . ALA A 1 95 ? -3.623 21.219 7.09 1 98.56 95 ALA A N 1
ATOM 733 C CA . ALA A 1 95 ? -4.59 20.344 7.738 1 98.56 95 ALA A CA 1
ATOM 734 C C . ALA A 1 95 ? -4.508 20.453 9.258 1 98.56 95 ALA A C 1
ATOM 736 O O . ALA A 1 95 ? -3.439 20.734 9.805 1 98.56 95 ALA A O 1
ATOM 737 N N . PRO A 1 96 ? -5.574 20.219 9.906 1 98.81 96 PRO A N 1
ATOM 738 C CA . PRO A 1 96 ? -5.559 20.281 11.367 1 98.81 96 PRO A CA 1
ATOM 739 C C . PRO A 1 96 ? -4.895 19.062 12 1 98.81 96 PRO A C 1
ATOM 741 O O . PRO A 1 96 ? -4.605 19.062 13.203 1 98.81 96 PRO A O 1
ATOM 744 N N . MET A 1 97 ? -4.633 17.984 11.25 1 98.88 97 MET A N 1
ATOM 745 C CA . MET A 1 97 ? -3.975 16.766 11.711 1 98.88 97 MET A CA 1
ATOM 746 C C . MET A 1 97 ? -3.1 16.172 10.617 1 98.88 97 MET A C 1
ATOM 748 O O . MET A 1 97 ? -3.492 16.156 9.445 1 98.88 97 MET A O 1
ATOM 752 N N . ILE A 1 98 ? -1.923 15.758 10.969 1 98.94 98 ILE A N 1
ATOM 753 C CA . ILE A 1 98 ? -1.066 14.992 10.07 1 98.94 98 ILE A CA 1
ATOM 754 C C . ILE A 1 98 ? -0.689 13.664 10.727 1 98.94 98 ILE A C 1
ATOM 756 O O . ILE A 1 98 ? -0.34 13.625 11.906 1 98.94 98 ILE A O 1
ATOM 760 N N . ILE A 1 99 ? -0.846 12.594 10.023 1 98.94 99 ILE A N 1
ATOM 761 C CA . ILE A 1 99 ? -0.342 11.297 10.445 1 98.94 99 ILE A CA 1
ATOM 762 C C . ILE A 1 99 ? 0.885 10.922 9.617 1 98.94 99 ILE A C 1
ATOM 764 O O . ILE A 1 99 ? 0.775 10.656 8.414 1 98.94 99 ILE A O 1
ATOM 768 N N . THR A 1 100 ? 2.027 10.922 10.242 1 98.88 100 THR A N 1
ATOM 769 C CA . THR A 1 100 ? 3.266 10.523 9.578 1 98.88 100 THR A CA 1
ATOM 770 C C . THR A 1 100 ? 3.453 9.008 9.648 1 98.88 100 THR A C 1
ATOM 772 O O . THR A 1 100 ? 3.227 8.398 10.695 1 98.88 100 THR A O 1
ATOM 775 N N . VAL A 1 101 ? 3.824 8.391 8.562 1 98.88 101 VAL A N 1
ATOM 776 C CA . VAL A 1 101 ? 4.102 6.957 8.516 1 98.88 101 VAL A CA 1
ATOM 777 C C . VAL A 1 101 ? 5.531 6.723 8.039 1 98.88 101 VAL A C 1
ATOM 779 O O . VAL A 1 101 ? 5.949 7.266 7.012 1 98.88 101 VAL A O 1
ATOM 782 N N . ALA A 1 102 ? 6.262 5.988 8.805 1 98.88 102 ALA A N 1
ATOM 783 C CA . ALA A 1 102 ? 7.617 5.578 8.445 1 98.88 102 ALA A CA 1
ATOM 784 C C . ALA A 1 102 ? 7.789 4.07 8.586 1 98.88 102 ALA A C 1
ATOM 786 O O . ALA A 1 102 ? 7.07 3.428 9.359 1 98.88 102 ALA A O 1
ATOM 787 N N . THR A 1 103 ? 8.711 3.547 7.777 1 98.69 103 THR A N 1
ATOM 788 C CA . THR A 1 103 ? 9.055 2.146 8 1 98.69 103 THR A CA 1
ATOM 789 C C . THR A 1 103 ? 9.859 1.982 9.289 1 98.69 103 THR A C 1
ATOM 791 O O . THR A 1 103 ? 10.555 2.906 9.711 1 98.69 103 THR A O 1
ATOM 794 N N . ASP A 1 104 ? 9.656 0.946 9.922 1 98.19 104 ASP A N 1
ATOM 795 C CA . ASP A 1 104 ? 10.516 0.389 10.969 1 98.19 104 ASP A CA 1
ATOM 796 C C . ASP A 1 104 ? 11 -1.006 10.586 1 98.19 104 ASP A C 1
ATOM 798 O O . ASP A 1 104 ? 10.555 -2.004 11.156 1 98.19 104 ASP A O 1
ATOM 802 N N . ILE A 1 105 ? 11.945 -1.022 9.633 1 98.38 105 ILE A N 1
ATOM 803 C CA . ILE A 1 105 ? 12.359 -2.248 8.961 1 98.38 105 ILE A CA 1
ATOM 804 C C . ILE A 1 105 ? 12.977 -3.211 9.977 1 98.38 105 ILE A C 1
ATOM 806 O O . ILE A 1 105 ? 13.836 -2.822 10.766 1 98.38 105 ILE A O 1
ATOM 810 N N . LYS A 1 106 ? 12.453 -4.395 9.938 1 98.25 106 LYS A N 1
ATOM 811 C CA . LYS A 1 106 ? 12.992 -5.477 10.758 1 98.25 106 LYS A CA 1
ATOM 812 C C . LYS A 1 106 ? 13.891 -6.391 9.938 1 98.25 106 LYS A C 1
ATOM 814 O O . LYS A 1 106 ? 13.523 -6.82 8.844 1 98.25 106 LYS A O 1
ATOM 819 N N . GLU A 1 107 ? 15.117 -6.582 10.453 1 97.12 107 GLU A N 1
ATOM 820 C CA . GLU A 1 107 ? 15.961 -7.574 9.789 1 97.12 107 GLU A CA 1
ATOM 821 C C . GLU A 1 107 ? 15.344 -8.969 9.875 1 97.12 107 GLU A C 1
ATOM 823 O O . GLU A 1 107 ? 15.023 -9.445 10.969 1 97.12 107 GLU A O 1
ATOM 828 N N . HIS A 1 108 ? 15.109 -9.531 8.75 1 97.25 108 HIS A N 1
ATOM 829 C CA . HIS A 1 108 ? 14.539 -10.875 8.68 1 97.25 108 HIS A CA 1
ATOM 830 C C . HIS A 1 108 ? 15.055 -11.617 7.453 1 97.25 108 HIS A C 1
ATOM 832 O O . HIS A 1 108 ? 15.156 -11.047 6.367 1 97.25 108 HIS A O 1
ATOM 838 N N . LYS A 1 109 ? 15.391 -12.875 7.574 1 95.25 109 LYS A N 1
ATOM 839 C CA . LYS A 1 109 ? 16.016 -13.664 6.523 1 95.25 109 LYS A CA 1
ATOM 840 C C . LYS A 1 109 ? 15.07 -13.867 5.344 1 95.25 109 LYS A C 1
ATOM 842 O O . LYS A 1 109 ? 15.516 -13.992 4.199 1 95.25 109 LYS A O 1
ATOM 847 N N . LYS A 1 110 ? 13.781 -13.844 5.609 1 96.25 110 LYS A N 1
ATOM 848 C CA . LYS A 1 110 ? 12.82 -14.227 4.582 1 96.25 110 LYS A CA 1
ATOM 849 C C . LYS A 1 110 ? 12.023 -13.016 4.098 1 96.25 110 LYS A C 1
ATOM 851 O O . LYS A 1 110 ? 11.195 -13.141 3.189 1 96.25 110 LYS A O 1
ATOM 856 N N . VAL A 1 111 ? 12.141 -11.883 4.77 1 98.25 111 VAL A N 1
ATOM 857 C CA . VAL A 1 111 ? 11.32 -10.719 4.438 1 98.25 111 VAL A CA 1
ATOM 858 C C . VAL A 1 111 ? 12.219 -9.539 4.074 1 98.25 111 VAL A C 1
ATOM 860 O O . VAL A 1 111 ? 12.688 -8.812 4.953 1 98.25 111 VAL A O 1
ATOM 863 N N . PRO A 1 112 ? 12.438 -9.375 2.826 1 97.5 112 PRO A N 1
ATOM 864 C CA . PRO A 1 112 ? 13.328 -8.289 2.42 1 97.5 112 PRO A CA 1
ATOM 865 C C . PRO A 1 112 ? 12.719 -6.906 2.664 1 97.5 112 PRO A C 1
ATOM 867 O O . PRO A 1 112 ? 11.5 -6.781 2.811 1 97.5 112 PRO A O 1
ATOM 870 N N . PRO A 1 113 ? 13.5 -5.84 2.648 1 97.69 113 PRO A N 1
ATOM 871 C CA . PRO A 1 113 ? 13.039 -4.484 2.955 1 97.69 113 PRO A CA 1
ATOM 872 C C . PRO A 1 113 ? 11.953 -3.996 1.996 1 97.69 113 PRO A C 1
ATOM 874 O O . PRO A 1 113 ? 11.023 -3.303 2.412 1 97.69 113 PRO A O 1
ATOM 877 N N . PHE A 1 114 ? 12.008 -4.391 0.702 1 97.94 114 PHE A N 1
ATOM 878 C CA . PHE A 1 114 ? 11.031 -3.865 -0.242 1 97.94 114 PHE A CA 1
ATOM 879 C C . PHE A 1 114 ? 9.633 -4.398 0.07 1 97.94 114 PHE A C 1
ATOM 881 O O . PHE A 1 114 ? 8.633 -3.711 -0.148 1 97.94 114 PHE A O 1
ATOM 888 N N . GLU A 1 115 ? 9.531 -5.656 0.656 1 98.56 115 GLU A N 1
ATOM 889 C CA . GLU A 1 115 ? 8.242 -6.188 1.088 1 98.56 115 GLU A CA 1
ATOM 890 C C . GLU A 1 115 ? 7.66 -5.359 2.232 1 98.56 115 GLU A C 1
ATOM 892 O O . GLU A 1 115 ? 6.449 -5.141 2.297 1 98.56 115 GLU A O 1
ATOM 897 N N . GLN A 1 116 ? 8.586 -5.004 3.098 1 98.75 116 GLN A N 1
ATOM 898 C CA . GLN A 1 116 ? 8.172 -4.23 4.266 1 98.75 116 GLN A CA 1
ATOM 899 C C . GLN A 1 116 ? 7.734 -2.824 3.865 1 98.75 116 GLN A C 1
ATOM 901 O O . GLN A 1 116 ? 6.797 -2.271 4.445 1 98.75 116 GLN A O 1
ATOM 906 N N . LEU A 1 117 ? 8.375 -2.25 2.857 1 98.81 117 LEU A N 1
ATOM 907 C CA . LEU A 1 117 ? 7.957 -0.962 2.314 1 98.81 117 LEU A CA 1
ATOM 908 C C . LEU A 1 117 ? 6.59 -1.072 1.646 1 98.81 117 LEU A C 1
ATOM 910 O O . LEU A 1 117 ? 5.738 -0.195 1.813 1 98.81 117 LEU A O 1
ATOM 914 N N . LEU A 1 118 ? 6.379 -2.145 0.92 1 98.88 118 LEU A N 1
ATOM 915 C CA . LEU A 1 118 ? 5.082 -2.396 0.303 1 98.88 118 LEU A CA 1
ATOM 916 C C . LEU A 1 118 ? 3.994 -2.545 1.362 1 98.88 118 LEU A C 1
ATOM 918 O O . LEU A 1 118 ? 2.877 -2.053 1.186 1 98.88 118 LEU A O 1
ATOM 922 N N . SER A 1 119 ? 4.324 -3.211 2.447 1 98.81 119 SER A N 1
ATOM 923 C CA . SER A 1 119 ? 3.389 -3.338 3.559 1 98.81 119 SER A CA 1
ATOM 924 C C . SER A 1 119 ? 3.004 -1.974 4.117 1 98.81 119 SER A C 1
ATOM 926 O O . SER A 1 119 ? 1.841 -1.742 4.457 1 98.81 119 SER A O 1
ATOM 928 N N . ALA A 1 120 ? 3.959 -1.076 4.207 1 98.88 120 ALA A N 1
ATOM 929 C CA . ALA A 1 120 ? 3.674 0.286 4.652 1 98.88 120 ALA A CA 1
ATOM 930 C C . ALA A 1 120 ? 2.713 0.985 3.693 1 98.88 120 ALA A C 1
ATOM 932 O O . ALA A 1 120 ? 1.798 1.689 4.125 1 98.88 120 ALA A O 1
ATOM 933 N N . GLY A 1 121 ? 2.92 0.807 2.391 1 98.88 121 GLY A N 1
ATOM 934 C CA . GLY A 1 121 ? 1.987 1.344 1.414 1 98.88 121 GLY A CA 1
ATOM 935 C C . GLY A 1 121 ? 0.574 0.823 1.589 1 98.88 121 GLY A C 1
ATOM 936 O O . GLY A 1 121 ? -0.391 1.586 1.499 1 98.88 121 GLY A O 1
ATOM 937 N N . ALA A 1 122 ? 0.474 -0.457 1.847 1 98.94 122 ALA A N 1
ATOM 938 C CA . ALA A 1 122 ? -0.824 -1.08 2.09 1 98.94 122 ALA A CA 1
ATOM 939 C C . ALA A 1 122 ? -1.469 -0.527 3.359 1 98.94 122 ALA A C 1
ATOM 941 O O . ALA A 1 122 ? -2.676 -0.275 3.391 1 98.94 122 ALA A O 1
ATOM 942 N N . ALA A 1 123 ? -0.667 -0.341 4.379 1 98.88 123 ALA A N 1
ATOM 943 C CA . ALA A 1 123 ? -1.156 0.203 5.645 1 98.88 123 ALA A CA 1
ATOM 944 C C . ALA A 1 123 ? -1.703 1.615 5.457 1 98.88 123 ALA A C 1
ATOM 946 O O . ALA A 1 123 ? -2.768 1.949 5.984 1 98.88 123 ALA A O 1
ATOM 947 N N . ILE A 1 124 ? -0.979 2.404 4.711 1 98.94 124 ILE A N 1
ATOM 948 C CA . ILE A 1 124 ? -1.423 3.771 4.465 1 98.94 124 ILE A CA 1
ATOM 949 C C . ILE A 1 124 ? -2.729 3.758 3.676 1 98.94 124 ILE A C 1
ATOM 951 O O . ILE A 1 124 ? -3.633 4.555 3.943 1 98.94 124 ILE A O 1
ATOM 955 N N . GLN A 1 125 ? -2.844 2.857 2.762 1 98.94 125 GLN A N 1
ATOM 956 C CA . GLN A 1 125 ? -4.078 2.811 1.984 1 98.94 125 GLN A CA 1
ATOM 957 C C . GLN A 1 125 ? -5.262 2.408 2.857 1 98.94 125 GLN A C 1
ATOM 959 O O . GLN A 1 125 ? -6.359 2.955 2.715 1 98.94 125 GLN A O 1
ATOM 964 N N . ASN A 1 126 ? -5.078 1.422 3.758 1 98.94 126 ASN A N 1
ATOM 965 C CA . ASN A 1 126 ? -6.113 1.114 4.742 1 98.94 126 ASN A CA 1
ATOM 966 C C . ASN A 1 126 ? -6.516 2.352 5.539 1 98.94 126 ASN A C 1
ATOM 968 O O . ASN A 1 126 ? -7.703 2.6 5.75 1 98.94 126 ASN A O 1
ATOM 972 N N . LEU A 1 127 ? -5.547 3.09 5.969 1 98.94 127 LEU A N 1
ATOM 973 C CA . LEU A 1 127 ? -5.785 4.309 6.734 1 98.94 127 LEU A CA 1
ATOM 974 C C . LEU A 1 127 ? -6.641 5.289 5.941 1 98.94 127 LEU A C 1
ATOM 976 O O . LEU A 1 127 ? -7.629 5.82 6.457 1 98.94 127 LEU A O 1
ATOM 980 N N . LEU A 1 128 ? -6.27 5.512 4.703 1 98.94 128 LEU A N 1
ATOM 981 C CA . LEU A 1 128 ? -6.977 6.441 3.832 1 98.94 128 LEU A CA 1
ATOM 982 C C . LEU A 1 128 ? -8.43 6.016 3.648 1 98.94 128 LEU A C 1
ATOM 984 O O . LEU A 1 128 ? -9.344 6.836 3.764 1 98.94 128 LEU A O 1
ATOM 988 N N . LEU A 1 129 ? -8.656 4.758 3.4 1 98.94 129 LEU A N 1
ATOM 989 C CA . LEU A 1 129 ? -10.008 4.258 3.162 1 98.94 129 LEU A CA 1
ATOM 990 C C . LEU A 1 129 ? -10.836 4.297 4.445 1 98.94 129 LEU A C 1
ATOM 992 O O . LEU A 1 129 ? -12.023 4.605 4.406 1 98.94 129 LEU A O 1
ATOM 996 N N . ALA A 1 130 ? -10.188 3.936 5.547 1 98.88 130 ALA A N 1
ATOM 997 C CA . ALA A 1 130 ? -10.875 4.012 6.836 1 98.88 130 ALA A CA 1
ATOM 998 C C . ALA A 1 130 ? -11.352 5.434 7.121 1 98.88 130 ALA A C 1
ATOM 1000 O O . ALA A 1 130 ? -12.516 5.652 7.453 1 98.88 130 ALA A O 1
ATOM 1001 N N . LEU A 1 131 ? -10.477 6.414 6.945 1 98.88 131 LEU A N 1
ATOM 1002 C CA . LEU A 1 131 ? -10.82 7.809 7.211 1 98.88 131 LEU A CA 1
ATOM 1003 C C . LEU A 1 131 ? -11.906 8.297 6.258 1 98.88 131 LEU A C 1
ATOM 1005 O O . LEU A 1 131 ? -12.844 8.969 6.68 1 98.88 131 LEU A O 1
ATOM 1009 N N . GLU A 1 132 ? -11.797 7.91 5.008 1 98.44 132 GLU A N 1
ATOM 1010 C CA . GLU A 1 132 ? -12.836 8.234 4.035 1 98.44 132 GLU A CA 1
ATOM 1011 C C . GLU A 1 132 ? -14.195 7.684 4.469 1 98.44 132 GLU A C 1
ATOM 1013 O O . GLU A 1 132 ? -15.203 8.383 4.414 1 98.44 132 GLU A O 1
ATOM 1018 N N . SER A 1 133 ? -14.203 6.473 4.926 1 98.44 133 SER A N 1
ATOM 1019 C CA . SER A 1 133 ? -15.445 5.805 5.305 1 98.44 133 SER A CA 1
ATOM 1020 C C . SER A 1 133 ? -16.047 6.43 6.562 1 98.44 133 SER A C 1
ATOM 1022 O O . SER A 1 133 ? -17.234 6.273 6.832 1 98.44 133 SER A O 1
ATOM 1024 N N . LEU A 1 134 ? -15.242 7.102 7.336 1 98.38 134 LEU A N 1
ATOM 1025 C CA . LEU A 1 134 ? -15.672 7.746 8.57 1 98.38 134 LEU A CA 1
ATOM 1026 C C . LEU A 1 134 ? -16.094 9.188 8.312 1 98.38 134 LEU A C 1
ATOM 1028 O O . LEU A 1 134 ? -16.5 9.898 9.234 1 98.38 134 LEU A O 1
ATOM 1032 N N . GLY A 1 135 ? -15.914 9.625 7.074 1 97.38 135 GLY A N 1
ATOM 1033 C CA . GLY A 1 135 ? -16.422 10.922 6.68 1 97.38 135 GLY A CA 1
ATOM 1034 C C . GLY A 1 135 ? -15.344 11.992 6.621 1 97.38 135 GLY A C 1
ATOM 1035 O O . GLY A 1 135 ? -15.648 13.18 6.473 1 97.38 135 GLY A O 1
ATOM 1036 N N . TYR A 1 136 ? -14.078 11.602 6.73 1 98.56 136 TYR A N 1
ATOM 1037 C CA . TYR A 1 136 ? -12.969 12.547 6.672 1 98.56 136 TYR A CA 1
ATOM 1038 C C . TYR A 1 136 ? -12.266 12.469 5.324 1 98.56 136 TYR A C 1
ATOM 1040 O O . TYR A 1 136 ? -12.461 11.516 4.566 1 98.56 136 TYR A O 1
ATOM 1048 N N . HIS A 1 137 ? -11.508 13.484 5.035 1 98.5 137 HIS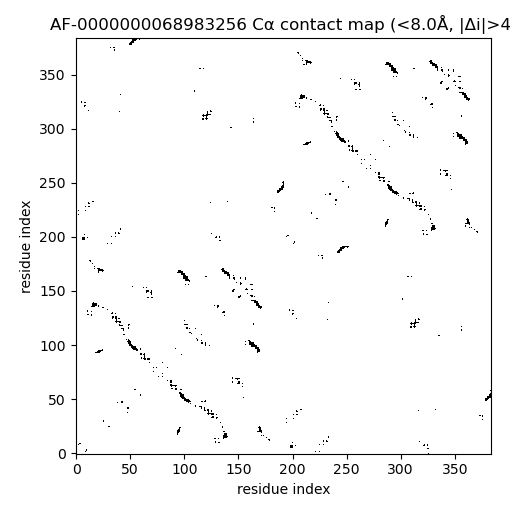 A N 1
ATOM 1049 C CA . HIS A 1 137 ? -10.742 13.555 3.799 1 98.5 137 HIS A CA 1
ATOM 1050 C C . HIS A 1 137 ? -9.25 13.672 4.086 1 98.5 137 HIS A C 1
ATOM 1052 O O . HIS A 1 137 ? -8.852 14.016 5.199 1 98.5 137 HIS A O 1
ATOM 1058 N N . THR A 1 138 ? -8.477 13.328 3.053 1 98.81 138 THR A N 1
ATOM 1059 C CA . THR A 1 138 ? -7.039 13.234 3.275 1 98.81 138 THR A CA 1
ATOM 1060 C C . THR A 1 138 ? -6.273 13.562 1.997 1 98.81 138 THR A C 1
ATOM 1062 O O . THR A 1 138 ? -6.852 13.578 0.908 1 98.81 138 THR A O 1
ATOM 1065 N N . VAL A 1 139 ? -5.039 13.859 2.166 1 98.62 139 VAL A N 1
ATOM 1066 C CA . VAL A 1 139 ? -4.078 13.828 1.071 1 98.62 139 VAL A CA 1
ATOM 1067 C C . VAL A 1 139 ? -2.742 13.281 1.571 1 98.62 139 VAL A C 1
ATOM 1069 O O . VAL A 1 139 ? -2.281 13.648 2.656 1 98.62 139 VAL A O 1
ATOM 1072 N N . TRP A 1 140 ? -2.191 12.297 0.874 1 98.88 140 TRP A N 1
ATOM 1073 C CA . TRP A 1 140 ? -0.878 11.703 1.117 1 98.88 140 TRP A CA 1
ATOM 1074 C C . TRP A 1 140 ? 0.212 12.492 0.399 1 98.88 140 TRP A C 1
ATOM 1076 O O . TRP A 1 140 ? 0.261 12.516 -0.833 1 98.88 140 TRP A O 1
ATOM 1086 N N . ARG A 1 141 ? 1.153 13.109 1.243 1 98.12 141 ARG A N 1
ATOM 1087 C CA . ARG A 1 141 ? 2.254 13.906 0.708 1 98.12 141 ARG A CA 1
ATOM 1088 C C . ARG A 1 141 ? 3.6 13.375 1.2 1 98.12 141 ARG A C 1
ATOM 1090 O O . ARG A 1 141 ? 3.684 12.797 2.281 1 98.12 141 ARG A O 1
ATOM 1097 N N . THR A 1 142 ? 4.598 13.492 0.449 1 97.5 142 THR A N 1
ATOM 1098 C CA . THR A 1 142 ? 5.969 13.227 0.871 1 97.5 142 THR A CA 1
ATOM 1099 C C . THR A 1 142 ? 6.828 14.477 0.735 1 97.5 142 THR A C 1
ATOM 1101 O O . THR A 1 142 ? 6.98 15.242 1.692 1 97.5 142 THR A O 1
ATOM 1104 N N . GLY A 1 143 ? 7.16 14.875 -0.547 1 95.5 143 GLY A N 1
ATOM 1105 C CA . GLY A 1 143 ? 7.945 16.062 -0.804 1 95.5 143 GLY A CA 1
ATOM 1106 C C . GLY A 1 143 ? 9.438 15.828 -0.725 1 95.5 143 GLY A C 1
ATOM 1107 O O . GLY A 1 143 ? 9.883 14.812 -0.184 1 95.5 143 GLY A O 1
ATOM 1108 N N . PRO A 1 144 ? 10.219 16.75 -1.181 1 95.56 144 PRO A N 1
ATOM 1109 C CA . PRO A 1 144 ? 11.664 16.547 -1.295 1 95.56 144 PRO A CA 1
ATOM 1110 C C . PRO A 1 144 ? 12.367 16.547 0.06 1 95.56 144 PRO A C 1
ATOM 1112 O O . PRO A 1 144 ? 13.492 16.047 0.172 1 95.56 144 PRO A O 1
ATOM 1115 N N . LEU A 1 145 ? 11.773 17.016 1.082 1 97.38 145 LEU A N 1
ATOM 1116 C CA . LEU A 1 145 ? 12.43 17.156 2.375 1 97.38 145 LEU A CA 1
ATOM 1117 C C . LEU A 1 145 ? 12.133 15.969 3.277 1 97.38 145 LEU A C 1
ATOM 1119 O O . LEU A 1 145 ? 12.75 15.812 4.336 1 97.38 145 LEU A O 1
ATOM 1123 N N . CYS A 1 146 ? 11.211 15.094 2.91 1 97.69 146 CYS A N 1
ATOM 1124 C CA . CYS A 1 146 ? 10.609 14.094 3.795 1 97.69 146 CYS A CA 1
ATOM 1125 C C . CYS A 1 146 ? 11.68 13.219 4.43 1 97.69 146 CYS A C 1
ATOM 1127 O O . CYS A 1 146 ? 11.594 12.891 5.613 1 97.69 146 CYS A O 1
ATOM 1129 N N . ASN A 1 147 ? 12.719 12.891 3.684 1 98.31 147 ASN A N 1
ATOM 1130 C CA . ASN A 1 147 ? 13.711 11.953 4.211 1 98.31 147 ASN A CA 1
ATOM 1131 C C . ASN A 1 147 ? 15.07 12.625 4.398 1 98.31 147 ASN A C 1
ATOM 1133 O O . ASN A 1 147 ? 16.094 11.953 4.391 1 98.31 147 ASN A O 1
ATOM 1137 N N . GLU A 1 148 ? 15 13.961 4.52 1 97.94 148 GLU A N 1
ATOM 1138 C CA . GLU A 1 148 ? 16.188 14.688 4.961 1 97.94 148 GLU A CA 1
ATOM 1139 C C . GLU A 1 148 ? 16.516 14.367 6.414 1 97.94 148 GLU A C 1
ATOM 1141 O O . GLU A 1 148 ? 15.625 14.109 7.219 1 97.94 148 GLU A O 1
ATOM 1146 N N . PRO A 1 149 ? 17.766 14.43 6.777 1 97.81 149 PRO A N 1
ATOM 1147 C CA . PRO A 1 149 ? 18.203 14 8.109 1 97.81 149 PRO A CA 1
ATOM 114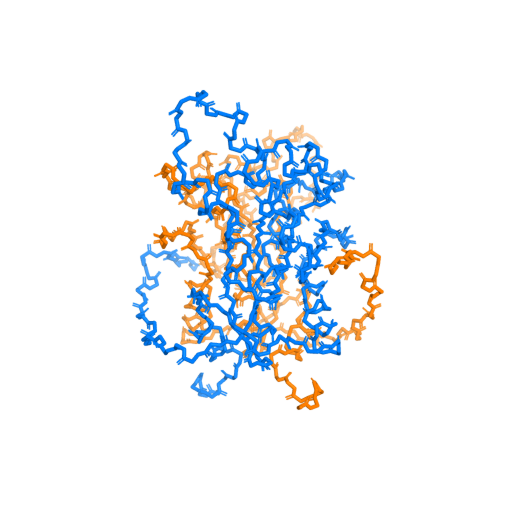8 C C . PRO A 1 149 ? 17.453 14.711 9.234 1 97.81 149 PRO A C 1
ATOM 1150 O O . PRO A 1 149 ? 17.062 14.07 10.211 1 97.81 149 PRO A O 1
ATOM 1153 N N . LEU A 1 150 ? 17.203 16.016 9.117 1 98.19 150 LEU A N 1
ATOM 1154 C CA . LEU A 1 150 ? 16.547 16.766 10.18 1 98.19 150 LEU A CA 1
ATOM 1155 C C . LEU A 1 150 ? 15.102 16.328 10.344 1 98.19 150 LEU A C 1
ATOM 1157 O O . LEU A 1 150 ? 14.578 16.297 11.461 1 98.19 150 LEU A O 1
ATOM 1161 N N . VAL A 1 151 ? 14.492 16.016 9.219 1 98.75 151 VAL A N 1
ATOM 1162 C CA . VAL A 1 151 ? 13.102 15.586 9.273 1 98.75 151 VAL A CA 1
ATOM 1163 C C . VAL A 1 151 ? 13.016 14.188 9.875 1 98.75 151 VAL A C 1
ATOM 1165 O O . VAL A 1 151 ? 12.188 13.93 10.75 1 98.75 151 VAL A O 1
ATOM 1168 N N . LYS A 1 152 ? 13.906 13.281 9.469 1 98.62 152 LYS A N 1
ATOM 1169 C CA . LYS A 1 152 ? 13.953 11.945 10.055 1 98.62 152 LYS A CA 1
ATOM 1170 C C . LYS A 1 152 ? 14.211 12.016 11.555 1 98.62 152 LYS A C 1
ATOM 1172 O O . LYS A 1 152 ? 13.57 11.312 12.336 1 98.62 152 LYS A O 1
ATOM 1177 N N . ALA A 1 153 ? 15.102 12.867 11.938 1 98.5 153 ALA A N 1
ATOM 1178 C CA . ALA A 1 153 ? 15.422 13.016 13.352 1 98.5 153 ALA A CA 1
ATOM 1179 C C . ALA A 1 153 ? 14.211 13.5 14.141 1 98.5 153 ALA A C 1
ATOM 1181 O O . ALA A 1 153 ? 13.961 13.023 15.25 1 98.5 153 ALA A O 1
ATOM 1182 N N . HIS A 1 154 ? 13.477 14.422 13.594 1 98.69 154 HIS A N 1
ATOM 1183 C CA . HIS A 1 154 ? 12.297 14.977 14.25 1 98.69 154 HIS A CA 1
ATOM 1184 C C . HIS A 1 154 ? 11.281 13.891 14.578 1 98.69 154 HIS A C 1
ATOM 1186 O O . HIS A 1 154 ? 10.617 13.945 15.609 1 98.69 154 HIS A O 1
ATOM 1192 N N . PHE A 1 155 ? 11.242 12.859 13.727 1 98.62 155 PHE A N 1
ATOM 1193 C CA . PHE A 1 155 ? 10.242 11.805 13.898 1 98.62 155 PHE A CA 1
ATOM 1194 C C . PHE A 1 155 ? 10.891 10.531 14.438 1 98.62 155 PHE A C 1
ATOM 1196 O O . PHE A 1 155 ? 10.258 9.477 14.477 1 98.62 155 PHE A O 1
ATOM 1203 N N . ASN A 1 156 ? 12.148 10.602 14.789 1 97.94 156 ASN A N 1
ATOM 1204 C CA . ASN A 1 156 ? 12.906 9.469 15.312 1 97.94 156 ASN A CA 1
ATOM 1205 C C . ASN A 1 156 ? 12.93 8.305 14.328 1 97.94 156 ASN A C 1
ATOM 1207 O O . ASN A 1 156 ? 12.664 7.164 14.711 1 97.94 156 ASN A O 1
ATOM 1211 N N . VAL A 1 157 ? 13.156 8.656 13.109 1 98.38 157 VAL A N 1
ATOM 1212 C CA . VAL A 1 157 ? 13.281 7.652 12.055 1 98.38 157 VAL A CA 1
ATOM 1213 C C . VAL A 1 157 ? 14.758 7.383 11.773 1 98.38 157 VAL A C 1
ATOM 1215 O O . VAL A 1 157 ? 15.516 8.312 11.484 1 98.38 157 VAL A O 1
ATOM 1218 N N . ALA A 1 158 ? 15.125 6.125 11.852 1 97.81 158 ALA A N 1
ATOM 1219 C CA . ALA A 1 158 ? 16.516 5.734 11.656 1 97.81 158 ALA A CA 1
ATOM 1220 C C . ALA A 1 158 ? 16.953 5.957 10.211 1 97.81 158 ALA A C 1
ATOM 1222 O O . ALA A 1 158 ? 16.109 6.023 9.305 1 97.81 158 ALA A O 1
ATOM 1223 N N . ASP A 1 159 ? 18.25 6.016 9.984 1 96.81 159 ASP A N 1
ATOM 1224 C CA . ASP A 1 159 ? 18.812 6.246 8.656 1 96.81 159 ASP A CA 1
ATOM 1225 C C . ASP A 1 159 ? 18.375 5.16 7.676 1 96.81 159 ASP A C 1
ATOM 1227 O O . ASP A 1 159 ? 18.094 5.445 6.512 1 96.81 159 ASP A O 1
ATOM 1231 N N . LYS A 1 160 ? 18.25 3.967 8.117 1 95.88 160 LYS A N 1
ATOM 1232 C CA . LYS A 1 160 ? 17.922 2.83 7.258 1 95.88 160 LYS A CA 1
ATOM 1233 C C . LYS A 1 160 ? 16.453 2.816 6.898 1 95.88 160 LYS A C 1
ATOM 1235 O O . LYS A 1 160 ? 16.031 2.08 6.004 1 95.88 160 LYS A O 1
ATOM 1240 N N . ASP A 1 161 ? 15.688 3.559 7.68 1 98.44 161 ASP A N 1
ATOM 1241 C CA . ASP A 1 161 ? 14.242 3.57 7.492 1 98.44 161 ASP A CA 1
ATOM 1242 C C . ASP A 1 161 ? 13.812 4.734 6.602 1 98.44 161 ASP A C 1
ATOM 1244 O O . ASP A 1 161 ? 14.625 5.605 6.277 1 98.44 161 ASP A O 1
ATOM 1248 N N . THR A 1 162 ? 12.617 4.672 6.129 1 98.62 162 THR A N 1
ATOM 1249 C CA . THR A 1 162 ? 12.07 5.629 5.172 1 98.62 162 THR A CA 1
ATOM 1250 C C . THR A 1 162 ? 10.789 6.254 5.707 1 98.62 162 THR A C 1
ATOM 1252 O O . THR A 1 162 ? 9.875 5.543 6.137 1 98.62 162 THR A O 1
ATOM 1255 N N . ILE A 1 163 ? 10.773 7.586 5.734 1 98.88 163 ILE A N 1
ATOM 1256 C CA . ILE A 1 163 ? 9.469 8.219 5.875 1 98.88 163 ILE A CA 1
ATOM 1257 C C . ILE A 1 163 ? 8.656 8.031 4.594 1 98.88 163 ILE A C 1
ATOM 1259 O O . ILE A 1 163 ? 9.008 8.562 3.541 1 98.88 163 ILE A O 1
ATOM 1263 N N . CYS A 1 164 ? 7.555 7.266 4.738 1 98.88 164 CYS A N 1
ATOM 1264 C CA . CYS A 1 164 ? 6.711 6.898 3.605 1 98.88 164 CYS A CA 1
ATOM 1265 C C . CYS A 1 164 ? 5.816 8.062 3.193 1 98.88 164 CYS A C 1
ATOM 1267 O O . CYS A 1 164 ? 5.375 8.133 2.045 1 98.88 164 CYS A O 1
ATOM 1269 N N . GLY A 1 165 ? 5.453 8.906 4.207 1 98.44 165 GLY A N 1
ATOM 1270 C CA . GLY A 1 165 ? 4.723 10.109 3.861 1 98.44 165 GLY A CA 1
ATOM 1271 C C . GLY A 1 165 ? 3.961 10.703 5.027 1 98.44 165 GLY A C 1
ATOM 1272 O O . GLY A 1 165 ? 4.059 10.211 6.156 1 98.44 165 GLY A O 1
ATOM 1273 N N . PHE A 1 166 ? 3.352 11.812 4.734 1 98.81 166 PHE A N 1
ATOM 1274 C CA . PHE A 1 166 ? 2.5 12.586 5.629 1 98.81 166 PHE A CA 1
ATOM 1275 C C . PHE A 1 166 ? 1.054 12.57 5.148 1 98.81 166 PHE A C 1
ATOM 1277 O O . PHE A 1 166 ? 0.744 13.086 4.07 1 98.81 166 PHE A O 1
ATOM 1284 N N . VAL A 1 167 ? 0.231 11.953 5.957 1 98.94 167 VAL A N 1
ATOM 1285 C CA . VAL A 1 167 ? -1.191 11.953 5.633 1 98.94 167 VAL A CA 1
ATOM 1286 C C . VAL A 1 167 ? -1.88 13.133 6.316 1 98.94 167 VAL A C 1
ATOM 1288 O O . VAL A 1 167 ? -2.068 13.133 7.535 1 98.94 167 VAL A O 1
ATOM 1291 N N . TYR A 1 168 ? -2.213 14.094 5.5 1 98.94 168 TYR A N 1
ATOM 1292 C CA . TYR A 1 168 ? -2.994 15.227 5.992 1 98.94 168 TYR A CA 1
ATOM 1293 C C . TYR A 1 168 ? -4.457 14.836 6.18 1 98.94 168 TYR A C 1
ATOM 1295 O O . TYR A 1 168 ? -5.051 14.195 5.309 1 98.94 168 TYR A O 1
ATOM 1303 N N . VAL A 1 169 ? -5.047 15.211 7.32 1 98.88 169 VAL A N 1
ATOM 1304 C CA . VAL A 1 169 ? -6.383 14.734 7.66 1 98.88 169 VAL A CA 1
ATOM 1305 C C . VAL A 1 169 ? -7.262 15.906 8.086 1 98.88 169 VAL A C 1
ATOM 1307 O O . VAL A 1 169 ? -6.824 16.781 8.836 1 98.88 169 VAL A O 1
ATOM 1310 N N . GLY A 1 170 ? -8.445 15.93 7.629 1 98.81 170 GLY A N 1
ATOM 1311 C CA . GLY A 1 170 ? -9.445 16.891 8.055 1 98.81 170 GLY A CA 1
ATOM 1312 C C . GLY A 1 170 ? -10.773 16.734 7.34 1 98.81 170 GLY A C 1
ATOM 1313 O O . GLY A 1 170 ? -11.094 15.641 6.859 1 98.81 170 GLY A O 1
ATOM 1314 N N . SER A 1 171 ? -11.547 17.703 7.395 1 98.38 171 SER A N 1
ATOM 1315 C CA . SER A 1 171 ? -12.82 17.781 6.684 1 98.38 171 SER A CA 1
ATOM 1316 C C . SER A 1 171 ? -12.742 18.781 5.535 1 98.38 171 SER A C 1
ATOM 1318 O O . SER A 1 171 ? -11.891 19.672 5.535 1 98.38 171 SER A O 1
ATOM 1320 N N . SER A 1 172 ? -13.508 18.547 4.578 1 97.25 172 SER A N 1
ATOM 1321 C CA . SER A 1 172 ? -13.555 19.422 3.408 1 97.25 172 SER A CA 1
ATOM 1322 C C . SER A 1 172 ? -14.898 19.297 2.688 1 97.25 172 SER A C 1
ATOM 1324 O O . SER A 1 172 ? -15.516 18.234 2.686 1 97.25 172 SER A O 1
ATOM 1326 N N . ASP A 1 173 ? -15.312 20.422 2.049 1 93.69 173 ASP A N 1
ATOM 1327 C CA . ASP A 1 173 ? -16.547 20.406 1.275 1 93.69 173 ASP A CA 1
ATOM 1328 C C . ASP A 1 173 ? -16.266 20.328 -0.222 1 93.69 173 ASP A C 1
ATOM 1330 O O . ASP A 1 173 ? -17.188 20.422 -1.041 1 93.69 173 ASP A O 1
ATOM 1334 N N . VAL A 1 174 ? -14.992 20.203 -0.469 1 93.38 174 VAL A N 1
ATOM 1335 C CA . VAL A 1 174 ? -14.602 20.156 -1.875 1 93.38 174 VAL A CA 1
ATOM 1336 C C . VAL A 1 174 ? -15.219 18.922 -2.533 1 93.38 174 VAL A C 1
ATOM 1338 O O . VAL A 1 174 ? -15.195 17.828 -1.962 1 93.38 174 VAL A O 1
ATOM 1341 N N . GLN A 1 175 ? -15.781 19.141 -3.699 1 88.94 175 GLN A N 1
ATOM 1342 C CA . GLN A 1 175 ? -16.312 18.047 -4.492 1 88.94 175 GLN A CA 1
ATOM 1343 C C . GLN A 1 175 ? -15.414 17.734 -5.688 1 88.94 175 GLN A C 1
ATOM 1345 O O . GLN A 1 175 ? -15.125 18.625 -6.492 1 88.94 175 GLN A O 1
ATOM 1350 N N . MET A 1 176 ? -15.023 16.531 -5.738 1 90.88 176 MET A N 1
ATOM 1351 C CA . MET A 1 176 ? -14.188 16.109 -6.855 1 90.88 176 MET A CA 1
ATOM 1352 C C . MET A 1 176 ? -15.031 15.453 -7.945 1 90.88 176 MET A C 1
ATOM 1354 O O . MET A 1 176 ? -16.016 14.773 -7.652 1 90.88 176 MET A O 1
ATOM 1358 N N . PRO A 1 177 ? -14.602 15.68 -9.211 1 89 177 PRO A N 1
ATOM 1359 C CA . PRO A 1 177 ? -15.312 14.953 -10.273 1 89 177 PRO A CA 1
ATOM 1360 C C . PRO A 1 177 ? -15.133 13.445 -10.172 1 89 177 PRO A C 1
ATOM 1362 O O . PRO A 1 177 ? -14.203 12.969 -9.516 1 89 177 PRO A O 1
ATOM 1365 N N . VAL A 1 178 ? -16.078 12.836 -10.859 1 83.88 178 VAL A N 1
ATOM 1366 C CA . VAL A 1 178 ? -15.977 11.375 -10.883 1 83.88 178 VAL A CA 1
ATOM 1367 C C . VAL A 1 178 ? -14.688 10.961 -11.586 1 83.88 178 VAL A C 1
ATOM 1369 O O . VAL A 1 178 ? -14.312 11.539 -12.609 1 83.88 178 VAL A O 1
ATOM 1372 N N . ARG A 1 179 ? -14.062 9.969 -11 1 87.25 179 ARG A N 1
ATOM 1373 C CA . ARG A 1 179 ? -12.836 9.445 -11.594 1 87.25 179 ARG A CA 1
ATOM 1374 C C . ARG A 1 179 ? -13.102 8.867 -12.977 1 87.25 179 ARG A C 1
ATOM 1376 O O . ARG A 1 179 ? -14.062 8.117 -13.172 1 87.25 179 ARG A O 1
ATOM 1383 N N . GLU A 1 180 ? -12.266 9.297 -13.844 1 84.19 180 GLU A N 1
ATOM 1384 C CA . GLU A 1 180 ? -12.375 8.711 -15.172 1 84.19 180 GLU A CA 1
ATOM 1385 C C . GLU A 1 180 ? -11.945 7.242 -15.164 1 84.19 180 GLU A C 1
ATOM 1387 O O . GLU A 1 180 ? -10.992 6.879 -14.469 1 84.19 180 GLU A O 1
ATOM 1392 N N . SER A 1 181 ? -12.742 6.496 -15.953 1 84.94 181 SER A N 1
ATOM 1393 C CA . SER A 1 181 ? -12.336 5.102 -16.078 1 84.94 181 SER A CA 1
ATOM 1394 C C . SER A 1 181 ? -11.07 4.969 -16.922 1 84.94 181 SER A C 1
ATOM 1396 O O . SER A 1 181 ? -10.836 5.766 -17.844 1 84.94 181 SER A O 1
ATOM 1398 N N . ILE A 1 182 ? -10.281 4.066 -16.547 1 87.88 182 ILE A N 1
ATOM 1399 C CA . ILE A 1 182 ? -9.07 3.762 -17.297 1 87.88 182 ILE A CA 1
ATOM 1400 C C . ILE A 1 182 ? -9.273 2.473 -18.094 1 87.88 182 ILE A C 1
ATOM 1402 O O . ILE A 1 182 ? -9.953 1.554 -17.641 1 87.88 182 ILE A O 1
ATOM 1406 N N . ASP A 1 183 ? -8.703 2.424 -19.266 1 92.38 183 ASP A N 1
ATOM 1407 C CA . ASP A 1 183 ? -8.664 1.152 -19.969 1 92.38 183 ASP A CA 1
ATOM 1408 C C . ASP A 1 183 ? -7.68 0.186 -19.328 1 92.38 183 ASP A C 1
ATOM 1410 O O . ASP A 1 183 ? -6.465 0.34 -19.469 1 92.38 183 ASP A O 1
ATOM 1414 N N . ILE A 1 184 ? -8.219 -0.799 -18.719 1 92.38 184 ILE A N 1
ATOM 1415 C CA . ILE A 1 184 ? -7.398 -1.708 -17.938 1 92.38 184 ILE A CA 1
ATOM 1416 C C . ILE A 1 184 ? -6.391 -2.414 -18.844 1 92.38 184 ILE A C 1
ATOM 1418 O O . ILE A 1 184 ? -5.316 -2.818 -18.391 1 92.38 184 ILE A O 1
ATOM 1422 N N . ASN A 1 185 ? -6.672 -2.547 -20.094 1 92.31 185 ASN A N 1
ATOM 1423 C CA . ASN A 1 185 ? -5.809 -3.281 -21.016 1 92.31 185 ASN A CA 1
ATOM 1424 C C . ASN A 1 185 ? -4.492 -2.547 -21.25 1 92.31 185 ASN A C 1
ATOM 1426 O O . ASN A 1 185 ? -3.531 -3.133 -21.766 1 92.31 185 ASN A O 1
ATOM 1430 N N . ASP A 1 186 ? -4.461 -1.323 -20.859 1 91.62 186 ASP A N 1
ATOM 1431 C CA . ASP A 1 186 ? -3.227 -0.554 -20.984 1 91.62 186 ASP A CA 1
ATOM 1432 C C . ASP A 1 186 ? -2.203 -0.985 -19.938 1 91.62 186 ASP A C 1
ATOM 1434 O O . ASP A 1 186 ? -1.003 -0.76 -20.109 1 91.62 186 ASP A O 1
ATOM 1438 N N . PHE A 1 187 ? -2.74 -1.697 -18.844 1 93.88 187 PHE A N 1
ATOM 1439 C CA . PHE A 1 187 ? -1.859 -1.935 -17.703 1 93.88 187 PHE A CA 1
ATOM 1440 C C . PHE A 1 187 ? -1.922 -3.393 -17.266 1 93.88 187 PHE A C 1
ATOM 1442 O O . PHE A 1 187 ? -1.228 -3.795 -16.344 1 93.88 187 PHE A O 1
ATOM 1449 N N . VAL A 1 188 ? -2.709 -4.18 -17.969 1 97.56 188 VAL A N 1
ATOM 1450 C CA . VAL A 1 188 ? -2.938 -5.551 -17.531 1 97.56 188 VAL A CA 1
ATOM 1451 C C . VAL A 1 188 ? -2.707 -6.512 -18.703 1 97.56 188 VAL A C 1
ATOM 1453 O O . VAL A 1 188 ? -3.217 -6.297 -19.797 1 97.56 188 VAL A O 1
ATOM 1456 N N . SER A 1 189 ? -1.935 -7.523 -18.484 1 97.94 189 SER A N 1
ATOM 1457 C CA . SER A 1 189 ? -1.805 -8.656 -19.391 1 97.94 189 SER A CA 1
ATOM 1458 C C . SER A 1 189 ? -2.559 -9.875 -18.859 1 97.94 189 SER A C 1
ATOM 1460 O O . SER A 1 189 ? -2.486 -10.195 -17.672 1 97.94 189 SER A O 1
ATOM 1462 N N . PHE A 1 190 ? -3.312 -10.555 -19.797 1 98.12 190 PHE A N 1
ATOM 1463 C CA . PHE A 1 190 ? -4.055 -11.758 -19.438 1 98.12 190 PHE A CA 1
ATOM 1464 C C . PHE A 1 190 ? -3.457 -12.984 -20.109 1 98.12 190 PHE A C 1
ATOM 1466 O O . PHE A 1 190 ? -3.248 -12.992 -21.328 1 98.12 190 PHE A O 1
ATOM 1473 N N . ARG A 1 191 ? -3.158 -13.945 -19.25 1 98.06 191 ARG A N 1
ATOM 1474 C CA . ARG A 1 191 ? -2.588 -15.188 -19.766 1 98.06 191 ARG A CA 1
ATOM 1475 C C . ARG A 1 191 ? -3.35 -16.406 -19.234 1 98.06 191 ARG A C 1
ATOM 1477 O O . ARG A 1 191 ? -3.529 -16.547 -18.016 1 98.06 191 ARG A O 1
ATOM 1484 N N . ASP A 1 192 ? -3.783 -17.312 -20.094 1 96 192 ASP A N 1
ATOM 1485 C CA . ASP A 1 192 ? -4.57 -18.469 -19.688 1 96 192 ASP A CA 1
ATOM 1486 C C . ASP A 1 192 ? -3.846 -19.766 -20.031 1 96 192 ASP A C 1
ATOM 1488 O O . ASP A 1 192 ? -3.021 -19.812 -20.938 1 96 192 ASP A O 1
ATOM 1492 N N . MET B 1 1 ? -21.469 7.785 14.594 1 41.03 1 MET B N 1
ATOM 1493 C CA . MET B 1 1 ? -21.781 6.602 13.797 1 41.03 1 MET B CA 1
ATOM 1494 C C . MET B 1 1 ? -21.125 5.359 14.383 1 41.03 1 MET B C 1
ATOM 1496 O O . MET B 1 1 ? -19.984 5.41 14.828 1 41.03 1 MET B O 1
ATOM 1500 N N . ASP B 1 2 ? -21.719 4.438 14.922 1 55.19 2 ASP B N 1
ATOM 1501 C CA . ASP B 1 2 ? -21.25 3.199 15.531 1 55.19 2 ASP B CA 1
ATOM 1502 C C . ASP B 1 2 ? -20.297 2.449 14.602 1 55.19 2 ASP B C 1
ATOM 1504 O O . ASP B 1 2 ? -20.703 2.031 13.508 1 55.19 2 ASP B O 1
ATOM 1508 N N . ASN B 1 3 ? -18.938 2.783 14.789 1 65.75 3 ASN B N 1
ATOM 1509 C CA . ASN B 1 3 ? -17.906 2.146 13.969 1 65.75 3 ASN B CA 1
ATOM 1510 C C . ASN B 1 3 ? -18.25 0.684 13.688 1 65.75 3 ASN B C 1
ATOM 1512 O O . ASN B 1 3 ? -17.703 0.086 12.758 1 65.75 3 ASN B O 1
ATOM 1516 N N . GLN B 1 4 ? -19.219 0.16 14.383 1 66.88 4 GLN B N 1
ATOM 1517 C CA . GLN B 1 4 ? -19.547 -1.254 14.258 1 66.88 4 GLN B CA 1
ATOM 1518 C C . GLN B 1 4 ? -20.344 -1.518 12.977 1 66.88 4 GLN B C 1
ATOM 1520 O O . GLN B 1 4 ? -20.312 -2.627 12.438 1 66.88 4 GLN B O 1
ATOM 1525 N N . ASN B 1 5 ? -20.797 -0.533 12.398 1 87.88 5 ASN B N 1
ATOM 1526 C CA . ASN B 1 5 ? -21.609 -0.738 11.211 1 87.88 5 ASN B CA 1
ATOM 1527 C C . ASN B 1 5 ? -20.906 -0.242 9.953 1 87.88 5 ASN B C 1
ATOM 1529 O O . ASN B 1 5 ? -21.531 -0.122 8.891 1 87.88 5 ASN B O 1
ATOM 1533 N N . ASN B 1 6 ? -19.719 -0.022 10.062 1 96.94 6 ASN B N 1
ATOM 1534 C CA . ASN B 1 6 ? -18.953 0.495 8.922 1 96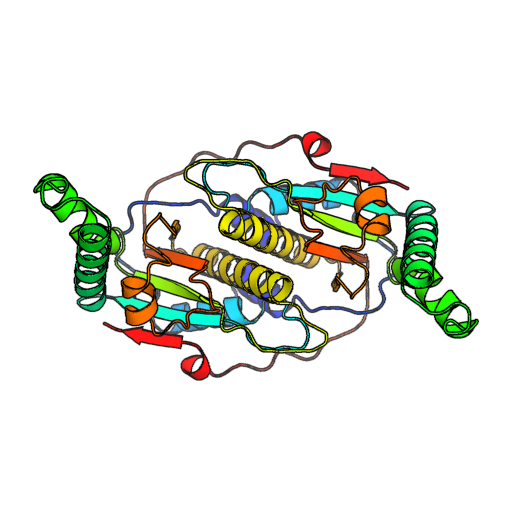.94 6 ASN B CA 1
ATOM 1535 C C . ASN B 1 6 ? -18.438 -0.633 8.039 1 96.94 6 ASN B C 1
ATOM 1537 O O . ASN B 1 6 ? -17.516 -1.349 8.414 1 96.94 6 ASN B O 1
ATOM 1541 N N . THR B 1 7 ? -19 -0.74 6.848 1 97.75 7 THR B N 1
ATOM 1542 C CA . THR B 1 7 ? -18.719 -1.853 5.945 1 97.75 7 THR B CA 1
ATOM 1543 C C . THR B 1 7 ? -17.266 -1.851 5.512 1 97.75 7 THR B C 1
ATOM 1545 O O . THR B 1 7 ? -16.656 -2.912 5.352 1 97.75 7 THR B O 1
ATOM 1548 N N . VAL B 1 8 ? -16.672 -0.68 5.332 1 98.62 8 VAL B N 1
ATOM 1549 C CA . VAL B 1 8 ? -15.289 -0.561 4.914 1 98.62 8 VAL B CA 1
ATOM 1550 C C . VAL B 1 8 ? -14.367 -1.062 6.027 1 98.62 8 VAL B C 1
ATOM 1552 O O . VAL B 1 8 ? -13.5 -1.902 5.793 1 98.62 8 VAL B O 1
ATOM 1555 N N . LEU B 1 9 ? -14.609 -0.616 7.262 1 97.94 9 LEU B N 1
ATOM 1556 C CA . LEU B 1 9 ? -13.812 -1.07 8.398 1 97.94 9 LEU B CA 1
ATOM 1557 C C . LEU B 1 9 ? -13.961 -2.574 8.602 1 97.94 9 LEU B C 1
ATOM 1559 O O . LEU B 1 9 ? -12.977 -3.277 8.836 1 97.94 9 LEU B O 1
ATOM 1563 N N . THR B 1 10 ? -15.172 -3.053 8.445 1 96.88 10 THR B N 1
ATOM 1564 C CA . THR B 1 10 ? -15.438 -4.48 8.609 1 96.88 10 THR B CA 1
ATOM 1565 C C . THR B 1 10 ? -14.672 -5.289 7.562 1 96.88 10 THR B C 1
ATOM 1567 O O . THR B 1 10 ? -14.039 -6.297 7.891 1 96.88 10 THR B O 1
ATOM 1570 N N . THR B 1 11 ? -14.664 -4.855 6.344 1 97.69 11 THR B N 1
ATOM 1571 C CA . THR B 1 11 ? -13.992 -5.566 5.262 1 97.69 11 THR B CA 1
ATOM 1572 C C . THR B 1 11 ? -12.477 -5.566 5.477 1 97.69 11 THR B C 1
ATOM 1574 O O . THR B 1 11 ? -11.82 -6.586 5.262 1 97.69 11 THR B O 1
ATOM 1577 N N . ILE B 1 12 ? -11.922 -4.438 5.91 1 98.06 12 ILE B N 1
ATOM 1578 C CA . ILE B 1 12 ? -10.492 -4.34 6.176 1 98.06 12 ILE B CA 1
ATOM 1579 C C . ILE B 1 12 ? -10.094 -5.359 7.238 1 98.06 12 ILE B C 1
ATOM 1581 O O . ILE B 1 12 ? -9.094 -6.07 7.082 1 98.06 12 ILE B O 1
ATOM 1585 N N . HIS B 1 13 ? -10.852 -5.516 8.258 1 95.94 13 HIS B N 1
ATOM 1586 C CA . HIS B 1 13 ? -10.508 -6.406 9.359 1 95.94 13 HIS B CA 1
ATOM 1587 C C . HIS B 1 13 ? -10.773 -7.863 9 1 95.94 13 HIS B C 1
ATOM 1589 O O . HIS B 1 13 ? -10.109 -8.766 9.508 1 95.94 13 HIS B O 1
ATOM 1595 N N . GLN B 1 14 ? -11.695 -8.078 8.109 1 94.56 14 GLN B N 1
ATOM 1596 C CA . GLN B 1 14 ? -12.062 -9.438 7.711 1 94.56 14 GLN B CA 1
ATOM 1597 C C . GLN B 1 14 ? -11.07 -9.992 6.691 1 94.56 14 GLN B C 1
ATOM 1599 O O . GLN B 1 14 ? -10.875 -11.203 6.602 1 94.56 14 GLN B O 1
ATOM 1604 N N . ARG B 1 15 ? -10.5 -9.102 5.883 1 96.94 15 ARG B N 1
ATOM 1605 C CA . ARG B 1 15 ? -9.516 -9.562 4.898 1 96.94 15 ARG B CA 1
ATOM 1606 C C . ARG B 1 15 ? -8.328 -10.219 5.578 1 96.94 15 ARG B C 1
ATOM 1608 O O . ARG B 1 15 ? -7.633 -9.586 6.383 1 96.94 15 ARG B O 1
ATOM 1615 N N . ARG B 1 16 ? -8.125 -11.484 5.266 1 96.75 16 ARG B N 1
ATOM 1616 C CA . ARG B 1 16 ? -7.008 -12.305 5.734 1 96.75 16 ARG B CA 1
ATOM 1617 C C . ARG B 1 16 ? -6.324 -13.023 4.574 1 96.75 16 ARG B C 1
ATOM 1619 O O . ARG B 1 16 ? -6.941 -13.25 3.531 1 96.75 16 ARG B O 1
ATOM 1626 N N . SER B 1 17 ? -5.039 -13.305 4.812 1 97.81 17 SER B N 1
ATOM 1627 C CA . SER B 1 17 ? -4.355 -14.156 3.846 1 97.81 17 SER B CA 1
ATOM 1628 C C . SER B 1 17 ? -4.816 -15.609 3.963 1 97.81 17 SER B C 1
ATOM 1630 O O . SER B 1 17 ? -4.703 -16.219 5.027 1 97.81 17 SER B O 1
ATOM 1632 N N . ILE B 1 18 ? -5.285 -16.094 2.811 1 96.81 18 ILE B N 1
ATOM 1633 C CA . ILE B 1 18 ? -5.789 -17.453 2.77 1 96.81 18 ILE B CA 1
ATOM 1634 C C . ILE B 1 18 ? -4.965 -18.281 1.783 1 96.81 18 ILE B C 1
ATOM 1636 O O . ILE B 1 18 ? -4.914 -17.969 0.592 1 96.81 18 ILE B O 1
ATOM 1640 N N . GLY B 1 19 ? -4.215 -19.328 2.055 1 89.44 19 GLY B N 1
ATOM 1641 C CA . GLY B 1 19 ? -3.227 -20.031 1.258 1 89.44 19 GLY B CA 1
ATOM 1642 C C . GLY B 1 19 ? -3.842 -21.031 0.292 1 89.44 19 GLY B C 1
ATOM 1643 O O . GLY B 1 19 ? -3.283 -21.297 -0.774 1 89.44 19 GLY B O 1
ATOM 1644 N N . LYS B 1 20 ? -4.82 -21.781 0.56 1 88.69 20 LYS B N 1
ATOM 1645 C CA . LYS B 1 20 ? -5.441 -22.75 -0.339 1 88.69 20 LYS B CA 1
ATOM 1646 C C . LYS B 1 20 ? -6.766 -22.234 -0.887 1 88.69 20 LYS B C 1
ATOM 1648 O O . LYS B 1 20 ? -7.738 -22.094 -0.143 1 88.69 20 LYS B O 1
ATOM 1653 N N . LEU B 1 21 ? -6.68 -22.031 -2.24 1 98.31 21 LEU B N 1
ATOM 1654 C CA . LEU B 1 21 ? -7.816 -21.406 -2.902 1 98.31 21 LEU B CA 1
ATOM 1655 C C . LEU B 1 21 ? -8.32 -22.266 -4.059 1 98.31 21 LEU B C 1
ATOM 1657 O O . LEU B 1 21 ? -7.527 -22.938 -4.719 1 98.31 21 LEU B O 1
ATOM 1661 N N . VAL B 1 22 ? -9.57 -22.234 -4.207 1 98.31 22 VAL B N 1
ATOM 1662 C CA . VAL B 1 22 ? -10.195 -23.062 -5.238 1 98.31 22 VAL B CA 1
ATOM 1663 C C . VAL B 1 22 ? -11.156 -22.203 -6.066 1 98.31 22 VAL B C 1
ATOM 1665 O O . VAL B 1 22 ? -11.344 -21.016 -5.785 1 98.31 22 VAL B O 1
ATOM 1668 N N . LEU B 1 23 ? -11.68 -22.812 -7.09 1 98.25 23 LEU B N 1
ATOM 1669 C CA . LEU B 1 23 ? -12.734 -22.156 -7.859 1 98.25 23 LEU B CA 1
ATOM 1670 C C . LEU B 1 23 ? -13.969 -21.938 -6.996 1 98.25 23 LEU B C 1
ATOM 1672 O O . LEU B 1 23 ? -14.211 -22.672 -6.043 1 98.25 23 LEU B O 1
ATOM 1676 N N . PRO B 1 24 ? -14.742 -20.953 -7.316 1 98.38 24 PRO B N 1
ATOM 1677 C CA . PRO B 1 24 ? -14.664 -20.047 -8.469 1 98.38 24 PRO B CA 1
ATOM 1678 C C . PRO B 1 24 ? -13.711 -18.875 -8.242 1 98.38 24 PRO B C 1
ATOM 1680 O O . PRO B 1 24 ? -13.344 -18.594 -7.098 1 98.38 24 PRO B O 1
ATOM 1683 N N . VAL B 1 25 ? -13.352 -18.25 -9.32 1 98.62 25 VAL B N 1
ATOM 1684 C CA . VAL B 1 25 ? -12.656 -16.969 -9.367 1 98.62 25 VAL B CA 1
ATOM 1685 C C . VAL B 1 25 ? -13.602 -15.883 -9.859 1 98.62 25 VAL B C 1
ATOM 1687 O O . VAL B 1 25 ? -14.711 -16.172 -10.312 1 98.62 25 VAL B O 1
ATOM 1690 N N . PRO B 1 26 ? -13.203 -14.633 -9.711 1 98.62 26 PRO B N 1
ATOM 1691 C CA . PRO B 1 26 ? -14.055 -13.578 -10.258 1 98.62 26 PRO B CA 1
ATOM 1692 C C . PRO B 1 26 ? -14.352 -13.766 -11.742 1 98.62 26 PRO B C 1
ATOM 1694 O O . PRO B 1 26 ? -13.477 -14.195 -12.5 1 98.62 26 PRO B O 1
ATOM 1697 N N . ASN B 1 27 ? -15.609 -13.492 -12.062 1 97.94 27 ASN B N 1
ATOM 1698 C CA . ASN B 1 27 ? -15.867 -13.398 -13.5 1 97.94 27 ASN B CA 1
ATOM 1699 C C . ASN B 1 27 ? -15.242 -12.148 -14.102 1 97.94 27 ASN B C 1
ATOM 1701 O O . ASN B 1 27 ? -14.609 -11.359 -13.398 1 97.94 27 ASN B O 1
ATOM 1705 N N . ASP B 1 28 ? -15.477 -11.977 -15.391 1 96.88 28 ASP B N 1
ATOM 1706 C CA . ASP B 1 28 ? -14.781 -10.914 -16.109 1 96.88 28 ASP B CA 1
ATOM 1707 C C . ASP B 1 28 ? -15.164 -9.539 -15.539 1 96.88 28 ASP B C 1
ATOM 1709 O O . ASP B 1 28 ? -14.297 -8.688 -15.336 1 96.88 28 ASP B O 1
ATOM 1713 N N . ASP B 1 29 ? -16.375 -9.312 -15.281 1 97 29 ASP B N 1
ATOM 1714 C CA . ASP B 1 29 ? -16.844 -8.031 -14.766 1 97 29 ASP B CA 1
ATOM 1715 C C . ASP B 1 29 ? -16.297 -7.762 -13.367 1 97 29 ASP B C 1
ATOM 1717 O O . ASP B 1 29 ? -15.883 -6.645 -13.062 1 97 29 ASP B O 1
ATOM 1721 N N . GLU B 1 30 ? -16.344 -8.773 -12.531 1 98.12 30 GLU B N 1
ATOM 1722 C CA . GLU B 1 30 ? -15.82 -8.664 -11.172 1 98.12 30 GLU B CA 1
ATOM 1723 C C . GLU B 1 30 ? -14.312 -8.398 -11.18 1 98.12 30 GLU B C 1
ATOM 1725 O O . GLU B 1 30 ? -13.828 -7.566 -10.414 1 98.12 30 GLU B O 1
ATOM 1730 N N . LEU B 1 31 ? -13.656 -9.102 -12.07 1 98.31 31 LEU B N 1
ATOM 1731 C CA . LEU B 1 31 ? -12.211 -8.914 -12.195 1 98.31 31 LEU B CA 1
ATOM 1732 C C . LEU B 1 31 ? -11.891 -7.5 -12.664 1 98.31 31 LEU B C 1
ATOM 1734 O O . LEU B 1 31 ? -10.977 -6.855 -12.133 1 98.31 31 LEU B O 1
ATOM 1738 N N . ALA B 1 32 ? -12.602 -7.043 -13.602 1 97.25 32 ALA B N 1
ATOM 1739 C CA . ALA B 1 32 ? -12.398 -5.684 -14.094 1 97.25 32 ALA B CA 1
ATOM 1740 C C . ALA B 1 32 ? -12.625 -4.656 -12.992 1 97.25 32 ALA B C 1
ATOM 1742 O O . ALA B 1 32 ? -11.859 -3.701 -12.852 1 97.25 32 ALA B O 1
ATOM 1743 N N . ALA B 1 33 ? -13.656 -4.84 -12.203 1 97.06 33 ALA B N 1
ATOM 1744 C CA . ALA B 1 33 ? -13.953 -3.934 -11.102 1 97.06 33 ALA B CA 1
ATOM 1745 C C . ALA B 1 33 ? -12.82 -3.934 -10.078 1 97.06 33 ALA B C 1
ATOM 1747 O O . ALA B 1 33 ? -12.43 -2.877 -9.57 1 97.06 33 ALA B O 1
ATOM 1748 N N . ALA B 1 34 ? -12.312 -5.105 -9.797 1 98.44 34 ALA B N 1
ATOM 1749 C CA . ALA B 1 34 ? -11.227 -5.223 -8.828 1 98.44 34 ALA B CA 1
ATOM 1750 C C . ALA B 1 34 ? -9.961 -4.527 -9.336 1 98.44 34 ALA B C 1
ATOM 1752 O O . ALA B 1 34 ? -9.281 -3.838 -8.578 1 98.44 34 ALA B O 1
ATOM 1753 N N . LEU B 1 35 ? -9.695 -4.703 -10.586 1 98.25 35 LEU B N 1
ATOM 1754 C CA . LEU B 1 35 ? -8.516 -4.078 -11.18 1 98.25 35 LEU B CA 1
ATOM 1755 C C . LEU B 1 35 ? -8.68 -2.562 -11.25 1 98.25 35 LEU B C 1
ATOM 1757 O O . LEU B 1 35 ? -7.73 -1.817 -10.992 1 98.25 35 LEU B O 1
ATOM 1761 N N . GLN B 1 36 ? -9.852 -2.088 -11.555 1 97.06 36 GLN B N 1
ATOM 1762 C CA . GLN B 1 36 ? -10.117 -0.654 -11.539 1 97.06 36 GLN B CA 1
ATOM 1763 C C . GLN B 1 36 ? -9.906 -0.076 -10.141 1 97.06 36 GLN B C 1
ATOM 1765 O O . GLN B 1 36 ? -9.398 1.036 -9.992 1 97.06 36 GLN B O 1
ATOM 1770 N N . ALA B 1 37 ? -10.32 -0.82 -9.156 1 97.62 37 ALA B N 1
ATOM 1771 C CA . ALA B 1 37 ? -10.102 -0.397 -7.773 1 97.62 37 ALA B CA 1
ATOM 1772 C C . ALA B 1 37 ? -8.609 -0.261 -7.473 1 97.62 37 ALA B C 1
ATOM 1774 O O . ALA B 1 37 ? -8.188 0.69 -6.812 1 97.62 37 ALA B O 1
ATOM 1775 N N . ALA B 1 38 ? -7.809 -1.207 -7.953 1 98.38 38 ALA B N 1
ATOM 1776 C CA . ALA B 1 38 ? -6.363 -1.114 -7.781 1 98.38 38 ALA B CA 1
ATOM 1777 C C . ALA B 1 38 ? -5.82 0.181 -8.375 1 98.38 38 ALA B C 1
ATOM 1779 O O . ALA B 1 38 ? -4.996 0.861 -7.762 1 98.38 38 ALA B O 1
ATOM 1780 N N . PHE B 1 39 ? -6.34 0.628 -9.461 1 97.25 39 PHE B N 1
ATOM 1781 C CA . PHE B 1 39 ? -5.82 1.767 -10.211 1 97.25 39 PHE B CA 1
ATOM 1782 C C . PHE B 1 39 ? -6.289 3.078 -9.594 1 97.25 39 PHE B C 1
ATOM 1784 O O . PHE B 1 39 ? -5.801 4.152 -9.953 1 97.25 39 PHE B O 1
ATOM 1791 N N . ALA B 1 40 ? -7.188 2.977 -8.641 1 97.19 40 ALA B N 1
ATOM 1792 C CA . ALA B 1 40 ? -7.648 4.168 -7.93 1 97.19 40 ALA B CA 1
ATOM 1793 C C . ALA B 1 40 ? -6.711 4.516 -6.777 1 97.19 40 ALA B C 1
ATOM 1795 O O . ALA B 1 40 ? -6.934 5.496 -6.062 1 97.19 40 ALA B O 1
ATOM 1796 N N . ALA B 1 41 ? -5.641 3.754 -6.559 1 98.06 41 ALA B N 1
ATOM 1797 C CA . ALA B 1 41 ? -4.672 4.023 -5.496 1 98.06 41 ALA B CA 1
ATOM 1798 C C . ALA B 1 41 ? -4.031 5.398 -5.68 1 98.06 41 ALA B C 1
ATOM 1800 O O . ALA B 1 41 ? -3.92 5.895 -6.801 1 98.06 41 ALA B O 1
ATOM 1801 N N . PRO B 1 42 ? -3.666 6.062 -4.539 1 98.38 42 PRO B N 1
ATOM 1802 C CA . PRO B 1 42 ? -2.898 7.305 -4.688 1 98.38 42 PRO B CA 1
ATOM 1803 C C . PRO B 1 42 ? -1.641 7.121 -5.531 1 98.38 42 PRO B C 1
ATOM 1805 O O . PRO B 1 42 ? -0.923 6.133 -5.371 1 98.38 42 PRO B O 1
ATOM 1808 N N . ASP B 1 43 ? -1.452 8.008 -6.395 1 97.75 43 ASP B N 1
ATOM 1809 C CA . ASP B 1 43 ? -0.373 8.008 -7.379 1 97.75 43 ASP B CA 1
ATOM 1810 C C . ASP B 1 43 ? 0.085 9.43 -7.691 1 97.75 43 ASP B C 1
ATOM 1812 O O . ASP B 1 43 ? -0.543 10.125 -8.492 1 97.75 43 ASP B O 1
ATOM 1816 N N . HIS B 1 44 ? 1.243 9.75 -6.98 1 97.56 44 HIS B N 1
ATOM 1817 C CA . HIS B 1 44 ? 1.777 11.094 -7.176 1 97.56 44 HIS B CA 1
ATOM 1818 C C . HIS B 1 44 ? 2.018 11.375 -8.656 1 97.56 44 HIS B C 1
ATOM 1820 O O . HIS B 1 44 ? 2.703 10.609 -9.336 1 97.56 44 HIS B O 1
ATOM 1826 N N . LYS B 1 45 ? 1.384 12.422 -9.195 1 97.56 45 LYS B N 1
ATOM 1827 C CA . LYS B 1 45 ? 1.497 12.875 -10.578 1 97.56 45 LYS B CA 1
ATOM 1828 C C . LYS B 1 45 ? 0.819 11.898 -11.539 1 97.56 45 LYS B C 1
ATOM 1830 O O . LYS B 1 45 ? 1.023 11.969 -12.75 1 97.56 45 LYS B O 1
ATOM 1835 N N . GLN B 1 46 ? 0.072 10.875 -11.039 1 95.5 46 GLN B N 1
ATOM 1836 C CA . GLN B 1 46 ? -0.716 9.922 -11.82 1 95.5 46 GLN B CA 1
ATOM 1837 C C . GLN B 1 46 ? 0.15 9.203 -12.844 1 95.5 46 GLN B C 1
ATOM 1839 O O . GLN B 1 46 ? -0.196 9.148 -14.031 1 95.5 46 GLN B O 1
ATOM 1844 N N . LEU B 1 47 ? 1.22 8.625 -12.383 1 97.44 47 LEU B N 1
ATOM 1845 C CA . LEU B 1 47 ? 2.227 8.023 -13.25 1 97.44 47 LEU B CA 1
ATOM 1846 C C . LEU B 1 47 ? 1.829 6.609 -13.648 1 97.44 47 LEU B C 1
ATOM 1848 O O . LEU B 1 47 ? 2.391 6.043 -14.594 1 97.44 47 LEU B O 1
ATOM 1852 N N . LYS B 1 48 ? 0.878 6.012 -12.977 1 96.81 48 LYS B N 1
ATOM 1853 C CA . LYS B 1 48 ? 0.484 4.621 -13.18 1 96.81 48 LYS B CA 1
ATOM 1854 C C . LYS B 1 48 ? 1.7 3.699 -13.172 1 96.81 48 LYS B C 1
ATOM 1856 O O . LYS B 1 48 ? 1.899 2.92 -14.102 1 96.81 48 LYS B O 1
ATOM 1861 N N . PRO B 1 49 ? 2.422 3.734 -12 1 98 49 PRO B N 1
ATOM 1862 C CA . PRO B 1 49 ? 3.719 3.057 -11.953 1 98 49 PRO B CA 1
ATOM 1863 C C . PRO B 1 49 ? 3.594 1.559 -11.688 1 98 49 PRO B C 1
ATOM 1865 O O . PRO B 1 49 ? 4.332 1.009 -10.867 1 98 49 PRO B O 1
ATOM 1868 N N . TRP B 1 50 ? 2.637 0.899 -12.297 1 97.19 50 TRP B N 1
ATOM 1869 C CA . TRP B 1 50 ? 2.426 -0.519 -12.031 1 97.19 50 TRP B CA 1
ATOM 1870 C C . TRP B 1 50 ? 2.021 -1.259 -13.305 1 97.19 50 TRP B C 1
ATOM 1872 O O . TRP B 1 50 ? 1.488 -0.655 -14.234 1 97.19 50 TRP B O 1
ATOM 1882 N N . LYS B 1 51 ? 2.299 -2.506 -13.297 1 97.5 51 LYS B N 1
ATOM 1883 C CA . LYS B 1 51 ? 1.876 -3.467 -14.312 1 97.5 51 LYS B CA 1
ATOM 1884 C C . LYS B 1 51 ? 1.321 -4.734 -13.664 1 97.5 51 LYS B C 1
ATOM 1886 O O . LYS B 1 51 ? 1.884 -5.242 -12.695 1 97.5 51 LYS B O 1
ATOM 1891 N N . PHE B 1 52 ? 0.227 -5.191 -14.266 1 98.75 52 PHE B N 1
ATOM 1892 C CA . PHE B 1 52 ? -0.437 -6.379 -13.742 1 98.75 52 PHE B CA 1
ATOM 1893 C C . PHE B 1 52 ? -0.456 -7.488 -14.789 1 98.75 52 PHE B C 1
ATOM 1895 O O . PHE B 1 52 ? -0.584 -7.215 -15.992 1 98.75 52 PHE B O 1
ATOM 1902 N N . THR B 1 53 ? -0.318 -8.719 -14.367 1 98.88 53 THR B N 1
ATOM 1903 C CA . THR B 1 53 ? -0.527 -9.891 -15.195 1 98.88 53 THR B CA 1
ATOM 1904 C C . THR B 1 53 ? -1.464 -10.883 -14.508 1 98.88 53 THR B C 1
ATOM 1906 O O . THR B 1 53 ? -1.227 -11.281 -13.367 1 98.88 53 THR B O 1
ATOM 1909 N N . VAL B 1 54 ? -2.525 -11.258 -15.195 1 98.94 54 VAL B N 1
ATOM 1910 C CA . VAL B 1 54 ? -3.475 -12.242 -14.68 1 98.94 54 VAL B CA 1
ATOM 1911 C C . VAL B 1 54 ? -3.195 -13.602 -15.305 1 98.94 54 VAL B C 1
ATOM 1913 O O . VAL B 1 54 ? -3.193 -13.75 -16.531 1 98.94 54 VAL B O 1
ATOM 1916 N N . LEU B 1 55 ? -2.947 -14.57 -14.445 1 98.94 55 LEU B N 1
ATOM 1917 C CA . LEU B 1 55 ? -2.65 -15.93 -14.891 1 98.94 55 LEU B CA 1
ATOM 1918 C C . LEU B 1 55 ? -3.785 -16.875 -14.531 1 98.94 55 LEU B C 1
ATOM 1920 O O . LEU B 1 55 ? -4.27 -16.875 -13.391 1 98.94 55 LEU B O 1
ATOM 1924 N N . THR B 1 56 ? -4.203 -17.75 -15.477 1 98.62 56 THR B N 1
ATOM 1925 C CA . THR B 1 56 ? -5.113 -18.875 -15.242 1 98.62 56 THR B CA 1
ATOM 1926 C C . THR B 1 56 ? -4.719 -20.078 -16.094 1 98.62 56 THR B C 1
ATOM 1928 O O . THR B 1 56 ? -3.895 -19.953 -17 1 98.62 56 THR B O 1
ATOM 1931 N N . GLY B 1 57 ? -5.18 -21.234 -15.711 1 97.81 57 GLY B N 1
ATOM 1932 C CA . GLY B 1 57 ? -5.051 -22.422 -16.531 1 97.81 57 GLY B CA 1
ATOM 1933 C C . GLY B 1 57 ? -3.607 -22.781 -16.844 1 97.81 57 GLY B C 1
ATOM 1934 O O . GLY B 1 57 ? -2.795 -22.938 -15.922 1 97.81 57 GLY B O 1
ATOM 1935 N N . GLN B 1 58 ? -3.277 -22.844 -18.109 1 98.5 58 GLN B N 1
ATOM 1936 C CA . GLN B 1 58 ? -1.966 -23.297 -18.562 1 98.5 58 GLN B CA 1
ATOM 1937 C C . GLN B 1 58 ? -0.872 -22.328 -18.141 1 98.5 58 GLN B C 1
ATOM 1939 O O . GLN B 1 58 ? 0.253 -22.734 -17.844 1 98.5 58 GLN B O 1
ATOM 1944 N N . ALA B 1 59 ? -1.22 -21.062 -18.016 1 98.81 59 ALA B N 1
ATOM 1945 C CA . ALA B 1 59 ? -0.23 -20.062 -17.641 1 98.81 59 ALA B CA 1
ATOM 1946 C C . ALA B 1 59 ? 0.298 -20.297 -16.234 1 98.81 59 ALA B C 1
ATOM 1948 O O . ALA B 1 59 ? 1.446 -19.969 -15.93 1 98.81 59 ALA B O 1
ATOM 1949 N N . LEU B 1 60 ? -0.542 -20.859 -15.43 1 98.81 60 LEU B N 1
ATOM 1950 C CA . LEU B 1 60 ? -0.096 -21.203 -14.078 1 98.81 60 LEU B CA 1
ATOM 1951 C C . LEU B 1 60 ? 0.916 -22.344 -14.109 1 98.81 60 LEU B C 1
ATOM 1953 O O . LEU B 1 60 ? 1.914 -22.312 -13.391 1 98.81 60 LEU B O 1
ATOM 1957 N N . ILE B 1 61 ? 0.67 -23.312 -14.922 1 98.62 61 ILE B N 1
ATOM 1958 C CA . ILE B 1 61 ? 1.577 -24.453 -15.078 1 98.62 61 ILE B CA 1
ATOM 1959 C C . ILE B 1 61 ? 2.93 -23.953 -15.594 1 98.62 61 ILE B C 1
ATOM 1961 O O . ILE B 1 61 ? 3.977 -24.344 -15.062 1 98.62 61 ILE B O 1
ATOM 1965 N N . GLU B 1 62 ? 2.865 -23.094 -16.547 1 98.62 62 GLU B N 1
ATOM 1966 C CA . GLU B 1 62 ? 4.09 -22.547 -17.109 1 98.62 62 GLU B CA 1
ATOM 1967 C C . GLU B 1 62 ? 4.871 -21.75 -16.078 1 98.62 62 GLU B C 1
ATOM 1969 O O . GLU B 1 62 ? 6.102 -21.797 -16.031 1 98.62 62 GLU B O 1
ATOM 1974 N N . PHE B 1 63 ? 4.215 -20.984 -15.312 1 98.88 63 PHE B N 1
ATOM 1975 C CA . PHE B 1 63 ? 4.879 -20.203 -14.273 1 98.88 63 PHE B CA 1
ATOM 1976 C C . PHE B 1 63 ? 5.598 -21.125 -13.289 1 98.88 63 PHE B C 1
ATOM 1978 O O . PHE B 1 63 ? 6.699 -20.812 -12.836 1 98.88 63 PHE B O 1
ATOM 1985 N N . GLY B 1 64 ? 4.949 -22.25 -12.93 1 98.69 64 GLY B N 1
ATOM 1986 C CA . GLY B 1 64 ? 5.633 -23.219 -12.102 1 98.69 64 GLY B CA 1
ATOM 1987 C C . GLY B 1 64 ? 6.953 -23.688 -12.688 1 98.69 64 GLY B C 1
ATOM 1988 O O . GLY B 1 64 ? 7.945 -23.828 -11.969 1 98.69 64 GLY B O 1
ATOM 1989 N N . ARG B 1 65 ? 6.973 -23.922 -13.961 1 98.5 65 ARG B N 1
ATOM 1990 C CA . ARG B 1 65 ? 8.195 -24.328 -14.641 1 98.5 65 ARG B CA 1
ATOM 1991 C C . ARG B 1 65 ? 9.258 -23.234 -14.562 1 98.5 65 ARG B C 1
ATOM 1993 O O . ARG B 1 65 ? 10.445 -23.531 -14.391 1 98.5 65 ARG B O 1
ATOM 2000 N N . VAL B 1 66 ? 8.828 -22.016 -14.703 1 98.62 66 VAL B N 1
ATOM 2001 C CA . VAL B 1 66 ? 9.742 -20.891 -14.625 1 98.62 66 VAL B CA 1
ATOM 2002 C C . VAL B 1 66 ? 10.359 -20.812 -13.234 1 98.62 66 VAL B C 1
ATOM 2004 O O . VAL B 1 66 ? 11.562 -20.594 -13.094 1 98.62 66 VAL B O 1
ATOM 2007 N N . LEU B 1 67 ? 9.547 -21.031 -12.195 1 98.19 67 LEU B N 1
ATOM 2008 C CA . LEU B 1 67 ? 10.055 -21.016 -10.828 1 98.19 67 LEU B CA 1
ATOM 2009 C C . LEU B 1 67 ? 11.094 -22.125 -10.625 1 98.19 67 LEU B C 1
ATOM 2011 O O . LEU B 1 67 ? 12.133 -21.906 -10.008 1 98.19 67 LEU B O 1
ATOM 2015 N N . LEU B 1 68 ? 10.797 -23.281 -11.141 1 97.44 68 LEU B N 1
ATOM 2016 C CA . LEU B 1 68 ? 11.742 -24.391 -11.039 1 97.44 68 LEU B CA 1
ATOM 2017 C C . LEU B 1 68 ? 13.055 -24.047 -11.727 1 97.44 68 LEU B C 1
ATOM 2019 O O . LEU B 1 68 ? 14.133 -24.25 -11.156 1 97.44 68 LEU B O 1
ATOM 2023 N N . GLN B 1 69 ? 12.977 -23.516 -12.891 1 97.31 69 GLN B N 1
ATOM 2024 C CA . GLN B 1 69 ? 14.18 -23.156 -13.633 1 97.31 69 GLN B CA 1
ATOM 2025 C C . GLN B 1 69 ? 14.992 -22.109 -12.883 1 97.31 69 GLN B C 1
ATOM 2027 O O . GLN B 1 69 ? 16.219 -22.188 -12.828 1 97.31 69 GLN B O 1
ATOM 2032 N N . ALA B 1 70 ? 14.32 -21.141 -12.344 1 97.25 70 ALA B N 1
ATOM 2033 C CA . ALA B 1 70 ? 15 -20.094 -11.586 1 97.25 70 ALA B CA 1
ATOM 2034 C C . ALA B 1 70 ? 15.742 -20.672 -10.391 1 97.25 70 ALA B C 1
ATOM 2036 O O . ALA B 1 70 ? 16.875 -20.266 -10.094 1 97.25 70 ALA B O 1
ATOM 2037 N N . GLU B 1 71 ? 15.062 -21.578 -9.719 1 96.44 71 GLU B N 1
ATOM 2038 C CA . GLU B 1 71 ? 15.688 -22.234 -8.57 1 96.44 71 GLU B CA 1
ATOM 2039 C C . GLU B 1 71 ? 16.906 -23.031 -9 1 96.44 71 GLU B C 1
ATOM 2041 O O . GLU B 1 71 ? 17.922 -23.062 -8.289 1 96.44 71 GLU B O 1
ATOM 2046 N N . GLU B 1 72 ? 16.859 -23.672 -10.078 1 94.94 72 GLU B N 1
ATOM 2047 C CA . GLU B 1 72 ? 17.922 -24.531 -10.562 1 94.94 72 GLU B CA 1
ATOM 2048 C C . GLU B 1 72 ? 19.156 -23.719 -10.945 1 94.94 72 GLU B C 1
ATOM 2050 O O . GLU B 1 72 ? 20.281 -24.203 -10.859 1 94.94 72 GLU B O 1
ATOM 2055 N N . VAL B 1 73 ? 18.969 -22.469 -11.297 1 92.94 73 VAL B N 1
ATOM 2056 C CA . VAL B 1 73 ? 20.094 -21.594 -11.602 1 92.94 73 VAL B CA 1
ATOM 2057 C C . VAL B 1 73 ? 20.844 -21.234 -10.32 1 92.94 73 VAL B C 1
ATOM 2059 O O . VAL B 1 73 ? 22.062 -21.109 -10.328 1 92.94 73 VAL B O 1
ATOM 2062 N N . ASN B 1 74 ? 20.172 -21.125 -9.234 1 86.69 74 ASN B N 1
ATOM 2063 C CA . ASN B 1 74 ? 20.734 -20.656 -7.973 1 86.69 74 ASN B CA 1
ATOM 2064 C C . ASN B 1 74 ? 21.266 -21.828 -7.133 1 86.69 74 ASN B C 1
ATOM 2066 O O . ASN B 1 74 ? 22.062 -21.625 -6.211 1 86.69 74 ASN B O 1
ATOM 2070 N N . ALA B 1 75 ? 20.75 -23 -7.363 1 83.31 75 ALA B N 1
ATOM 2071 C CA . ALA B 1 75 ? 21.062 -24.156 -6.512 1 83.31 75 ALA B CA 1
ATOM 2072 C C . ALA B 1 75 ? 22.156 -25 -7.133 1 83.31 75 ALA B C 1
ATOM 2074 O O . ALA B 1 75 ? 22.25 -25.109 -8.359 1 83.31 75 ALA B O 1
ATOM 2075 N N . PRO B 1 76 ? 22.922 -25.516 -6.18 1 78.88 76 PRO B N 1
ATOM 2076 C CA . PRO B 1 76 ? 23.828 -26.547 -6.719 1 78.88 76 PRO B CA 1
ATOM 2077 C C . PRO B 1 76 ? 23.078 -27.719 -7.336 1 78.88 76 PRO B C 1
ATOM 2079 O O . PRO B 1 76 ? 21.938 -28.016 -6.941 1 78.88 76 PRO B O 1
ATOM 2082 N N . ALA B 1 77 ? 23.578 -28.328 -8.477 1 64.31 77 ALA B N 1
ATOM 2083 C CA . ALA B 1 77 ? 22.969 -29.359 -9.312 1 64.31 77 ALA B CA 1
ATOM 2084 C C . ALA B 1 77 ? 22.375 -30.469 -8.461 1 64.31 77 ALA B C 1
ATOM 2086 O O . ALA B 1 77 ? 21.312 -31.016 -8.781 1 64.31 77 ALA B O 1
ATOM 2087 N N . ASP B 1 78 ? 22.844 -30.75 -7.34 1 70.94 78 ASP B N 1
ATOM 2088 C CA . ASP B 1 78 ? 22.438 -31.891 -6.531 1 70.94 78 ASP B CA 1
ATOM 2089 C C . ASP B 1 78 ? 21.531 -31.453 -5.387 1 70.94 78 ASP B C 1
ATOM 2091 O O . ASP B 1 78 ? 21.062 -32.281 -4.602 1 70.94 78 ASP B O 1
ATOM 2095 N N . ALA B 1 79 ? 21.203 -30.188 -5.41 1 77.38 79 ALA B N 1
ATOM 2096 C CA . ALA B 1 79 ? 20.562 -29.672 -4.207 1 77.38 79 ALA B CA 1
ATOM 2097 C C . ALA B 1 79 ? 19.031 -29.781 -4.316 1 77.38 79 ALA B C 1
ATOM 2099 O O . ALA B 1 79 ? 18.344 -29.797 -3.303 1 77.38 79 ALA B O 1
ATOM 2100 N N . LEU B 1 80 ? 18.516 -29.984 -5.453 1 86.75 80 LEU B N 1
ATOM 2101 C CA . LEU B 1 80 ? 17.078 -30 -5.609 1 86.75 80 LEU B CA 1
ATOM 2102 C C . LEU B 1 80 ? 16.562 -31.422 -5.84 1 86.75 80 LEU B C 1
ATOM 2104 O O . LEU B 1 80 ? 16.734 -31.969 -6.922 1 86.75 80 LEU B O 1
ATOM 2108 N N . ASP B 1 81 ? 15.953 -32.031 -4.789 1 91.38 81 ASP B N 1
ATOM 2109 C CA . ASP B 1 81 ? 15.398 -33.344 -4.953 1 91.38 81 ASP B CA 1
ATOM 2110 C C . ASP B 1 81 ? 14.008 -33.312 -5.578 1 91.38 81 ASP B C 1
ATOM 2112 O O . ASP B 1 81 ? 13.508 -32.219 -5.906 1 91.38 81 ASP B O 1
ATOM 2116 N N . ASP B 1 82 ? 13.406 -34.438 -5.766 1 93.38 82 ASP B N 1
ATOM 2117 C CA . ASP B 1 82 ? 12.148 -34.562 -6.496 1 93.38 82 ASP B CA 1
ATOM 2118 C C . ASP B 1 82 ? 11.016 -33.844 -5.746 1 93.38 82 ASP B C 1
ATOM 2120 O O . ASP B 1 82 ? 10.141 -33.219 -6.363 1 93.38 82 ASP B O 1
ATOM 2124 N N . THR B 1 83 ? 11.031 -33.938 -4.5 1 94.69 83 THR B N 1
ATOM 2125 C CA . THR B 1 83 ? 10.008 -33.312 -3.68 1 94.69 83 THR B CA 1
ATOM 2126 C C . THR B 1 83 ? 10.078 -31.781 -3.818 1 94.69 83 THR B C 1
ATOM 2128 O O . THR B 1 83 ? 9.047 -31.125 -4 1 94.69 83 THR B O 1
ATOM 2131 N N . ALA B 1 84 ? 11.219 -31.281 -3.746 1 93.19 84 ALA B N 1
ATOM 2132 C CA . ALA B 1 84 ? 11.422 -29.844 -3.891 1 93.19 84 ALA B CA 1
ATOM 2133 C C . ALA B 1 84 ? 11.016 -29.375 -5.281 1 93.19 84 ALA B C 1
ATOM 2135 O O . ALA B 1 84 ? 10.414 -28.297 -5.43 1 93.19 84 ALA B O 1
ATOM 2136 N N . ARG B 1 85 ? 11.352 -30.141 -6.242 1 95.12 85 ARG B N 1
ATOM 2137 C CA . ARG B 1 85 ? 10.984 -29.812 -7.613 1 95.12 85 ARG B CA 1
ATOM 2138 C C . ARG B 1 85 ? 9.469 -29.75 -7.773 1 95.12 85 ARG B C 1
ATOM 2140 O O . ARG B 1 85 ? 8.938 -28.797 -8.344 1 95.12 85 ARG B O 1
ATOM 2147 N N . GLN B 1 86 ? 8.781 -30.719 -7.258 1 96.75 86 GLN B N 1
ATOM 2148 C CA . GLN B 1 86 ? 7.324 -30.797 -7.375 1 96.75 86 GLN B CA 1
ATOM 2149 C C . GLN B 1 86 ? 6.66 -29.641 -6.629 1 96.75 86 GLN B C 1
ATOM 2151 O O . GLN B 1 86 ? 5.637 -29.109 -7.078 1 96.75 86 GLN B O 1
ATOM 2156 N N . LYS B 1 87 ? 7.223 -29.297 -5.566 1 95.69 87 LYS B N 1
ATOM 2157 C CA . LYS B 1 87 ? 6.691 -28.172 -4.801 1 95.69 87 LYS B CA 1
ATOM 2158 C C . LYS B 1 87 ? 6.73 -26.891 -5.617 1 95.69 87 LYS B C 1
ATOM 2160 O O . LYS B 1 87 ? 5.75 -26.141 -5.645 1 95.69 87 LYS B O 1
ATOM 2165 N N . LEU B 1 88 ? 7.812 -26.641 -6.266 1 96.5 88 LEU B N 1
ATOM 2166 C CA . LEU B 1 88 ? 7.961 -25.438 -7.078 1 96.5 88 LEU B CA 1
ATOM 2167 C C . LEU B 1 88 ? 7 -25.469 -8.258 1 96.5 88 LEU B C 1
ATOM 2169 O O . LEU B 1 88 ? 6.336 -24.469 -8.547 1 96.5 88 LEU B O 1
ATOM 2173 N N . LEU B 1 89 ? 6.91 -26.625 -8.867 1 97.62 89 LEU B N 1
ATOM 2174 C CA . LEU B 1 89 ? 6.031 -26.766 -10.023 1 97.62 89 LEU B CA 1
ATOM 2175 C C . LEU B 1 89 ? 4.578 -26.516 -9.641 1 97.62 89 LEU B C 1
ATOM 2177 O O . LEU B 1 89 ? 3.812 -25.953 -10.43 1 97.62 89 LEU B O 1
ATOM 2181 N N . ASN B 1 90 ? 4.238 -26.844 -8.438 1 97.38 90 ASN B N 1
ATOM 2182 C CA . ASN B 1 90 ? 2.842 -26.812 -8.016 1 97.38 90 ASN B CA 1
ATOM 2183 C C . ASN B 1 90 ? 2.506 -25.5 -7.309 1 97.38 90 ASN B C 1
ATOM 2185 O O . ASN B 1 90 ? 1.335 -25.203 -7.066 1 97.38 90 ASN B O 1
ATOM 2189 N N . MET B 1 91 ? 3.494 -24.703 -7.047 1 97.38 91 MET B N 1
ATOM 2190 C CA . MET B 1 91 ? 3.307 -23.5 -6.242 1 97.38 91 MET B CA 1
ATOM 2191 C C . MET B 1 91 ? 2.232 -22.594 -6.848 1 97.38 91 MET B C 1
ATOM 2193 O O . MET B 1 91 ? 1.297 -22.188 -6.156 1 97.38 91 MET B O 1
ATOM 2197 N N . PRO B 1 92 ? 2.268 -22.297 -8.18 1 98.12 92 PRO B N 1
ATOM 2198 C CA . PRO B 1 92 ? 1.232 -21.422 -8.727 1 98.12 92 PRO B CA 1
ATOM 2199 C C . PRO B 1 92 ? -0.152 -22.062 -8.727 1 98.12 92 PRO B C 1
ATOM 2201 O O . PRO B 1 92 ? -1.164 -21.359 -8.82 1 98.12 92 PRO B O 1
ATOM 2204 N N . MET B 1 93 ? -0.213 -23.391 -8.547 1 97.12 93 MET B N 1
ATOM 2205 C CA . MET B 1 93 ? -1.474 -24.125 -8.648 1 97.12 93 MET B CA 1
ATOM 2206 C C . MET B 1 93 ? -2.209 -24.125 -7.309 1 97.12 93 MET B C 1
ATOM 2208 O O . MET B 1 93 ? -3.307 -24.672 -7.199 1 97.12 93 MET B O 1
ATOM 2212 N N . ARG B 1 94 ? -1.67 -23.438 -6.367 1 97.56 94 ARG B N 1
ATOM 2213 C CA . ARG B 1 94 ? -2.32 -23.297 -5.07 1 97.56 94 ARG B CA 1
ATOM 2214 C C . ARG B 1 94 ? -3.545 -22.391 -5.168 1 97.56 94 ARG B C 1
ATOM 2216 O O . ARG B 1 94 ? -4.324 -22.297 -4.215 1 97.56 94 ARG B O 1
ATOM 2223 N N . ALA B 1 95 ? -3.756 -21.734 -6.262 1 98.56 95 ALA B N 1
ATOM 2224 C CA . ALA B 1 95 ? -4.945 -20.953 -6.586 1 98.56 95 ALA B CA 1
ATOM 2225 C C . ALA B 1 95 ? -5.301 -21.078 -8.062 1 98.56 95 ALA B C 1
ATOM 2227 O O . ALA B 1 95 ? -4.422 -21.281 -8.906 1 98.56 95 ALA B O 1
ATOM 2228 N N . PRO B 1 96 ? -6.523 -20.938 -8.367 1 98.81 96 PRO B N 1
ATOM 2229 C CA . PRO B 1 96 ? -6.938 -21.016 -9.766 1 98.81 96 PRO B CA 1
ATOM 2230 C C . PRO B 1 96 ? -6.598 -19.75 -10.555 1 98.81 96 PRO B C 1
ATOM 2232 O O . PRO B 1 96 ? -6.68 -19.75 -11.789 1 98.81 96 PRO B O 1
ATOM 2235 N N . MET B 1 97 ? -6.219 -18.656 -9.906 1 98.88 97 MET B N 1
ATOM 2236 C CA . MET B 1 97 ? -5.832 -17.391 -10.531 1 98.88 97 MET B CA 1
ATOM 2237 C C . MET B 1 97 ? -4.727 -16.719 -9.734 1 98.88 97 MET B C 1
ATOM 2239 O O . MET B 1 97 ? -4.758 -16.703 -8.5 1 98.88 97 MET B O 1
ATOM 2243 N N . ILE B 1 98 ? -3.748 -16.188 -10.406 1 98.94 98 ILE B N 1
ATOM 2244 C CA . ILE B 1 98 ? -2.736 -15.336 -9.797 1 98.94 98 ILE B CA 1
ATOM 2245 C C . ILE B 1 98 ? -2.688 -13.992 -10.516 1 98.94 98 ILE B C 1
ATOM 2247 O O . ILE B 1 98 ? -2.717 -13.945 -11.75 1 98.94 98 ILE B O 1
ATOM 2251 N N . ILE B 1 99 ? -2.707 -12.938 -9.781 1 98.94 99 ILE B N 1
ATOM 2252 C CA . ILE B 1 99 ? -2.463 -11.602 -10.32 1 98.94 99 ILE B CA 1
ATOM 2253 C C . ILE B 1 99 ? -1.081 -11.117 -9.883 1 98.94 99 ILE B C 1
ATOM 2255 O O . ILE B 1 99 ? -0.853 -10.852 -8.703 1 98.94 99 ILE B O 1
ATOM 2259 N N . THR B 1 100 ? -0.179 -11.016 -10.805 1 98.88 100 THR B N 1
ATOM 2260 C CA . THR B 1 100 ? 1.158 -10.5 -10.531 1 98.88 100 THR B CA 1
ATOM 2261 C C . THR B 1 100 ? 1.185 -8.977 -10.633 1 98.88 100 THR B C 1
ATOM 2263 O O . THR B 1 100 ? 0.599 -8.398 -11.547 1 98.88 100 THR B O 1
ATOM 2266 N N . VAL B 1 101 ? 1.811 -8.312 -9.711 1 98.88 101 VAL B N 1
ATOM 2267 C CA . VAL B 1 101 ? 1.963 -6.859 -9.727 1 98.88 101 VAL B CA 1
ATOM 2268 C C . VAL B 1 101 ? 3.445 -6.492 -9.695 1 98.88 101 VAL B C 1
ATOM 2270 O O . VAL B 1 101 ? 4.191 -6.98 -8.844 1 98.88 101 VAL B O 1
ATOM 2273 N N . ALA B 1 102 ? 3.852 -5.715 -10.625 1 98.88 102 ALA B N 1
ATOM 2274 C CA . ALA B 1 102 ? 5.211 -5.184 -10.68 1 98.88 102 ALA B CA 1
ATOM 2275 C C . ALA B 1 102 ? 5.203 -3.666 -10.844 1 98.88 102 ALA B C 1
ATOM 2277 O O . ALA B 1 102 ? 4.238 -3.096 -11.359 1 98.88 102 ALA B O 1
ATOM 2278 N N . THR B 1 103 ? 6.277 -3.053 -10.336 1 98.69 103 THR B N 1
ATOM 2279 C CA . THR B 1 103 ? 6.414 -1.63 -10.633 1 98.69 103 THR B CA 1
ATOM 2280 C C . THR B 1 103 ? 6.781 -1.412 -12.094 1 98.69 103 THR B C 1
ATOM 2282 O O . THR B 1 103 ? 7.41 -2.273 -12.719 1 98.69 103 THR B O 1
ATOM 2285 N N . ASP B 1 104 ? 6.312 -0.408 -12.625 1 98.12 104 ASP B N 1
ATOM 2286 C CA . ASP B 1 104 ? 6.77 0.207 -13.867 1 98.12 104 ASP B CA 1
ATOM 2287 C C . ASP B 1 104 ? 7.223 1.646 -13.633 1 98.12 104 ASP B C 1
ATOM 2289 O O . ASP B 1 104 ? 6.539 2.592 -14.031 1 98.12 104 ASP B O 1
ATOM 2293 N N . ILE B 1 105 ? 8.406 1.758 -13.008 1 98.38 105 ILE B N 1
ATOM 2294 C CA . ILE B 1 105 ? 8.891 3.023 -12.469 1 98.38 105 ILE B CA 1
ATOM 2295 C C . ILE B 1 105 ? 9.094 4.023 -13.602 1 98.38 105 ILE B C 1
ATOM 2297 O O . ILE B 1 105 ? 9.727 3.701 -14.617 1 98.38 105 ILE B O 1
ATOM 2301 N N . LYS B 1 106 ? 8.508 5.16 -13.398 1 98.19 106 LYS B N 1
ATOM 2302 C CA . LYS B 1 106 ? 8.688 6.273 -14.32 1 98.19 106 LYS B CA 1
ATOM 2303 C C . LYS B 1 106 ? 9.719 7.27 -13.789 1 98.19 106 LYS B C 1
ATOM 2305 O O . LYS B 1 106 ? 9.648 7.68 -12.633 1 98.19 106 LYS B O 1
ATOM 2310 N N . GLU B 1 107 ? 10.703 7.539 -14.641 1 97.12 107 GLU B N 1
ATOM 2311 C CA . GLU B 1 107 ? 11.617 8.609 -14.25 1 97.12 107 GLU B CA 1
ATOM 2312 C C . GLU B 1 107 ? 10.891 9.945 -14.141 1 97.12 107 GLU B C 1
ATOM 2314 O O . GLU B 1 107 ? 10.234 10.383 -15.086 1 97.12 107 GLU B O 1
ATOM 2319 N N . HIS B 1 108 ? 10.945 10.492 -12.992 1 97.25 108 HIS B N 1
ATOM 2320 C CA . HIS B 1 108 ? 10.312 11.781 -12.734 1 97.25 108 HIS B CA 1
ATOM 2321 C C . HIS B 1 108 ? 11.102 12.594 -11.711 1 97.25 108 HIS B C 1
ATOM 2323 O O . HIS B 1 108 ? 11.57 12.047 -10.711 1 97.25 108 HIS B O 1
ATOM 2329 N N . LYS B 1 109 ? 11.266 13.875 -11.922 1 95.25 109 LYS B N 1
ATOM 2330 C CA . LYS B 1 109 ? 12.109 14.734 -11.094 1 95.25 109 LYS B CA 1
ATOM 2331 C C . LYS B 1 109 ? 11.539 14.875 -9.688 1 95.25 109 LYS B C 1
ATOM 2333 O O . LYS B 1 109 ? 12.289 15.055 -8.727 1 95.25 109 LYS B O 1
ATOM 2338 N N . LYS B 1 110 ? 10.234 14.727 -9.555 1 96.25 110 LYS B N 1
ATOM 2339 C CA . LYS B 1 110 ? 9.594 15.039 -8.281 1 96.25 110 LYS B CA 1
ATOM 2340 C C . LYS B 1 110 ? 9.078 13.781 -7.598 1 96.25 110 LYS B C 1
ATOM 2342 O O . LYS B 1 110 ? 8.555 13.844 -6.484 1 96.25 110 LYS B O 1
ATOM 2347 N N . VAL B 1 111 ? 9.078 12.648 -8.289 1 98.25 111 VAL B N 1
ATOM 2348 C CA . VAL B 1 111 ? 8.5 11.422 -7.742 1 98.25 111 VAL B CA 1
ATOM 2349 C C . VAL B 1 111 ? 9.562 10.328 -7.676 1 98.25 111 VAL B C 1
ATOM 2351 O O . VAL B 1 111 ? 9.805 9.633 -8.664 1 98.25 111 VAL B O 1
ATOM 2354 N N . PRO B 1 112 ? 10.156 10.203 -6.543 1 97.5 112 PRO B N 1
ATOM 2355 C CA . PRO B 1 112 ? 11.219 9.195 -6.434 1 97.5 112 PRO B CA 1
ATOM 2356 C C . PRO B 1 112 ? 10.68 7.766 -6.504 1 97.5 112 PRO B C 1
ATOM 2358 O O . PRO B 1 112 ? 9.492 7.535 -6.285 1 97.5 112 PRO B O 1
ATOM 2361 N N . PRO B 1 113 ? 11.523 6.777 -6.738 1 97.69 113 PRO B N 1
ATOM 2362 C CA . PRO B 1 113 ? 11.117 5.383 -6.914 1 97.69 113 PRO B CA 1
ATOM 2363 C C . PRO B 1 113 ? 10.414 4.812 -5.684 1 97.69 113 PRO B C 1
ATOM 2365 O O . PRO B 1 113 ? 9.461 4.035 -5.816 1 97.69 113 PRO B O 1
ATOM 2368 N N . PHE B 1 114 ? 10.82 5.223 -4.457 1 97.94 114 PHE B N 1
ATOM 2369 C CA . PHE B 1 114 ? 10.211 4.625 -3.275 1 97.94 114 PHE B CA 1
ATOM 2370 C C . PHE B 1 114 ? 8.75 5.031 -3.148 1 97.94 114 PHE B C 1
ATOM 2372 O O . PHE B 1 114 ? 7.926 4.262 -2.652 1 97.94 114 PHE B O 1
ATOM 2379 N N . GLU B 1 115 ? 8.367 6.273 -3.648 1 98.56 115 GLU B N 1
ATOM 2380 C CA . GLU B 1 115 ? 6.965 6.68 -3.668 1 98.56 115 GLU B CA 1
ATOM 2381 C C . GLU B 1 115 ? 6.145 5.797 -4.602 1 98.56 115 GLU B C 1
ATOM 2383 O O . GLU B 1 115 ? 4.992 5.477 -4.309 1 98.56 115 GLU B O 1
ATOM 2388 N N . GLN B 1 116 ? 6.793 5.516 -5.715 1 98.75 116 GLN B N 1
ATOM 2389 C CA . GLN B 1 116 ? 6.121 4.695 -6.715 1 98.75 116 GLN B CA 1
ATOM 2390 C C . GLN B 1 116 ? 5.945 3.26 -6.227 1 98.75 116 GLN B C 1
ATOM 2392 O O . GLN B 1 116 ? 4.93 2.623 -6.512 1 98.75 116 GLN B O 1
ATOM 2397 N N . LEU B 1 117 ? 6.898 2.756 -5.457 1 98.81 117 LEU B N 1
ATOM 2398 C CA . LEU B 1 117 ? 6.773 1.443 -4.836 1 98.81 117 LEU B CA 1
ATOM 2399 C C . LEU B 1 117 ? 5.66 1.443 -3.789 1 98.81 117 LEU B C 1
ATOM 2401 O O . LEU B 1 117 ? 4.879 0.494 -3.707 1 98.81 117 LEU B O 1
ATOM 2405 N N . LEU B 1 118 ? 5.582 2.494 -3.025 1 98.88 118 LEU B N 1
ATOM 2406 C CA . LEU B 1 118 ? 4.508 2.643 -2.049 1 98.88 118 LEU B CA 1
ATOM 2407 C C . LEU B 1 118 ? 3.146 2.682 -2.738 1 98.88 118 LEU B C 1
ATOM 2409 O O . LEU B 1 118 ? 2.18 2.096 -2.248 1 98.88 118 LEU B O 1
ATOM 2413 N N . SER B 1 119 ? 3.082 3.365 -3.859 1 98.81 119 SER B N 1
ATOM 2414 C CA . SER B 1 119 ? 1.851 3.398 -4.641 1 98.81 119 SER B CA 1
ATOM 2415 C C . SER B 1 119 ? 1.437 1.999 -5.082 1 98.81 119 SER B C 1
ATOM 2417 O O . SER B 1 119 ? 0.251 1.663 -5.07 1 98.81 119 SER B O 1
ATOM 2419 N N . ALA B 1 120 ? 2.398 1.191 -5.473 1 98.88 120 ALA B N 1
ATOM 2420 C CA . ALA B 1 120 ? 2.111 -0.195 -5.836 1 98.88 120 ALA B CA 1
ATOM 2421 C C . ALA B 1 120 ? 1.542 -0.965 -4.648 1 98.88 120 ALA B C 1
ATOM 2423 O O . ALA B 1 120 ? 0.604 -1.751 -4.801 1 98.88 120 ALA B O 1
ATOM 2424 N N . GLY B 1 121 ? 2.107 -0.749 -3.461 1 98.88 121 GLY B N 1
ATOM 2425 C CA . GLY B 1 121 ? 1.557 -1.355 -2.26 1 98.88 121 GLY B CA 1
ATOM 2426 C C . GLY B 1 121 ? 0.115 -0.961 -2 1 98.88 121 GLY B C 1
ATOM 2427 O O . GLY B 1 121 ? -0.709 -1.804 -1.641 1 98.88 121 GLY B O 1
ATOM 2428 N N . ALA B 1 122 ? -0.164 0.296 -2.191 1 98.94 122 ALA B N 1
ATOM 2429 C CA . ALA B 1 122 ? -1.525 0.799 -2.033 1 98.94 122 ALA B CA 1
ATOM 2430 C C . ALA B 1 122 ? -2.465 0.175 -3.061 1 98.94 122 ALA B C 1
ATOM 2432 O O . ALA B 1 122 ? -3.6 -0.183 -2.736 1 98.94 122 ALA B O 1
ATOM 2433 N N . ALA B 1 123 ? -1.989 0.047 -4.277 1 98.88 123 ALA B N 1
ATOM 2434 C CA . ALA B 1 123 ? -2.781 -0.553 -5.348 1 98.88 123 ALA B CA 1
ATOM 2435 C C . ALA B 1 123 ? -3.125 -2.006 -5.027 1 98.88 123 ALA B C 1
ATOM 2437 O O . ALA B 1 123 ? -4.266 -2.438 -5.219 1 98.88 123 ALA B O 1
ATOM 2438 N N . ILE B 1 124 ? -2.145 -2.725 -4.539 1 98.94 124 ILE B N 1
ATOM 2439 C CA . ILE B 1 124 ? -2.375 -4.125 -4.195 1 98.94 124 ILE B CA 1
ATOM 2440 C C . ILE B 1 124 ? -3.385 -4.215 -3.053 1 98.94 124 ILE B C 1
ATOM 2442 O O . ILE B 1 124 ? -4.254 -5.086 -3.053 1 98.94 124 ILE B O 1
ATOM 2446 N N . GLN B 1 125 ? -3.303 -3.312 -2.129 1 98.94 125 GLN B N 1
ATOM 2447 C CA . GLN B 1 125 ? -4.25 -3.363 -1.021 1 98.94 125 GLN B CA 1
ATOM 2448 C C . GLN B 1 125 ? -5.672 -3.08 -1.499 1 98.94 125 GLN B C 1
ATOM 2450 O O . GLN B 1 125 ? -6.625 -3.719 -1.047 1 98.94 125 GLN B O 1
ATOM 2455 N N . ASN B 1 126 ? -5.848 -2.09 -2.402 1 98.94 126 ASN B N 1
ATOM 2456 C CA . ASN B 1 126 ? -7.148 -1.885 -3.029 1 98.94 126 ASN B CA 1
ATOM 2457 C C . ASN B 1 126 ? -7.66 -3.162 -3.691 1 98.94 126 ASN B C 1
ATOM 2459 O O . ASN B 1 126 ? -8.828 -3.518 -3.545 1 98.94 126 ASN B O 1
ATOM 2463 N N . LEU B 1 127 ? -6.805 -3.82 -4.398 1 98.94 127 LEU B N 1
ATOM 2464 C CA . LEU B 1 127 ? -7.152 -5.066 -5.074 1 98.94 127 LEU B CA 1
ATOM 2465 C C . LEU B 1 127 ? -7.645 -6.105 -4.078 1 98.94 127 LEU B C 1
ATOM 2467 O O . LEU B 1 127 ? -8.695 -6.723 -4.285 1 98.94 127 LEU B O 1
ATOM 2471 N N . LEU B 1 128 ? -6.906 -6.281 -3.008 1 98.94 128 LEU B N 1
ATOM 2472 C CA . LEU B 1 128 ? -7.242 -7.258 -1.979 1 98.94 128 LEU B CA 1
ATOM 2473 C C . LEU B 1 128 ? -8.609 -6.953 -1.369 1 98.94 128 LEU B C 1
ATOM 2475 O O . LEU B 1 128 ? -9.438 -7.852 -1.223 1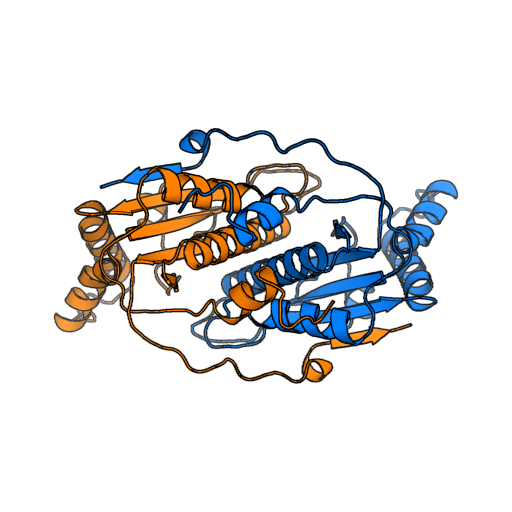 98.94 128 LEU B O 1
ATOM 2479 N N . LEU B 1 129 ? -8.859 -5.719 -1.047 1 98.94 129 LEU B N 1
ATOM 2480 C CA . LEU B 1 129 ? -10.117 -5.332 -0.416 1 98.94 129 LEU B CA 1
ATOM 2481 C C . LEU B 1 129 ? -11.273 -5.461 -1.396 1 98.94 129 LEU B C 1
ATOM 2483 O O . LEU B 1 129 ? -12.375 -5.871 -1.012 1 98.94 129 LEU B O 1
ATOM 2487 N N . ALA B 1 130 ? -11.023 -5.059 -2.641 1 98.81 130 ALA B N 1
ATOM 2488 C CA . ALA B 1 130 ? -12.055 -5.211 -3.666 1 98.81 130 ALA B CA 1
ATOM 2489 C C . ALA B 1 130 ? -12.461 -6.672 -3.818 1 98.81 130 ALA B C 1
ATOM 2491 O O . ALA B 1 130 ? -13.656 -6.996 -3.797 1 98.81 130 ALA B O 1
ATOM 2492 N N . LEU B 1 131 ? -11.492 -7.57 -3.918 1 98.88 131 LEU B N 1
ATOM 2493 C CA . LEU B 1 131 ? -11.773 -8.992 -4.09 1 98.88 131 LEU B CA 1
ATOM 2494 C C . LEU B 1 131 ? -12.484 -9.555 -2.865 1 98.88 131 LEU B C 1
ATOM 2496 O O . LEU B 1 131 ? -13.445 -10.32 -2.998 1 98.88 131 LEU B O 1
ATOM 2500 N N . GLU B 1 132 ? -12.055 -9.148 -1.692 1 98.44 132 GLU B N 1
ATOM 2501 C CA . GLU B 1 132 ? -12.727 -9.555 -0.462 1 98.44 132 GLU B CA 1
ATOM 2502 C C . GLU B 1 132 ? -14.195 -9.125 -0.468 1 98.44 132 GLU B C 1
ATOM 2504 O O . GLU B 1 132 ? -15.078 -9.914 -0.13 1 98.44 132 GLU B O 1
ATOM 2509 N N . SER B 1 133 ? -14.445 -7.93 -0.888 1 98.44 133 SER B N 1
ATOM 2510 C CA . SER B 1 133 ? -15.797 -7.379 -0.875 1 98.44 133 SER B CA 1
ATOM 2511 C C . SER B 1 133 ? -16.688 -8.062 -1.908 1 98.44 133 SER B C 1
ATOM 2513 O O . SER B 1 133 ? -17.906 -8.016 -1.812 1 98.44 133 SER B O 1
ATOM 2515 N N . LEU B 1 134 ? -16.078 -8.672 -2.895 1 98.38 134 LEU B N 1
ATOM 2516 C CA . LEU B 1 134 ? -16.797 -9.367 -3.953 1 98.38 134 LEU B CA 1
ATOM 2517 C C . LEU B 1 134 ? -17 -10.844 -3.604 1 98.38 134 LEU B C 1
ATOM 2519 O O . LEU B 1 134 ? -17.594 -11.594 -4.375 1 98.38 134 LEU B O 1
ATOM 2523 N N . GLY B 1 135 ? -16.422 -11.242 -2.475 1 97.38 135 GLY B N 1
ATOM 2524 C CA . GLY B 1 135 ? -16.672 -12.578 -1.964 1 97.38 135 GLY B CA 1
ATOM 2525 C C . GLY B 1 135 ? -15.547 -13.547 -2.238 1 97.38 135 GLY B C 1
ATOM 2526 O O . GLY B 1 135 ? -15.688 -14.758 -2.027 1 97.38 135 GLY B O 1
ATOM 2527 N N . TYR B 1 136 ? -14.406 -13.055 -2.707 1 98.56 136 TYR B N 1
ATOM 2528 C CA . TYR B 1 136 ? -13.25 -13.898 -2.99 1 98.56 136 TYR B CA 1
ATOM 2529 C C . TYR B 1 136 ? -12.18 -13.734 -1.911 1 98.56 136 TYR B C 1
ATOM 2531 O O . TYR B 1 136 ? -12.234 -12.797 -1.111 1 98.56 136 TYR B O 1
ATOM 2539 N N . HIS B 1 137 ? -11.289 -14.68 -1.878 1 98.5 137 HIS B N 1
ATOM 2540 C CA . HIS B 1 137 ? -10.18 -14.672 -0.926 1 98.5 137 HIS B CA 1
ATOM 2541 C C . HIS B 1 137 ? -8.836 -14.664 -1.644 1 98.5 137 HIS B C 1
ATOM 2543 O O . HIS B 1 137 ? -8.758 -14.977 -2.834 1 98.5 137 HIS B O 1
ATOM 2549 N N . THR B 1 138 ? -7.832 -14.242 -0.881 1 98.81 138 THR B N 1
ATOM 2550 C CA . THR B 1 138 ? -6.535 -14.031 -1.517 1 98.81 138 THR B CA 1
ATOM 2551 C C . THR B 1 138 ? -5.402 -14.273 -0.528 1 98.81 138 THR B C 1
ATOM 2553 O O . THR B 1 138 ? -5.625 -14.328 0.683 1 98.81 138 THR B O 1
ATOM 2556 N N . VAL B 1 139 ? -4.258 -14.469 -1.061 1 98.62 139 VAL B N 1
ATOM 2557 C CA . VAL B 1 139 ? -3.02 -14.344 -0.299 1 98.62 139 VAL B CA 1
ATOM 2558 C C . VAL B 1 139 ? -1.945 -13.688 -1.164 1 98.62 139 VAL B C 1
ATOM 2560 O O . VAL B 1 139 ? -1.8 -14.016 -2.342 1 98.62 139 VAL B O 1
ATOM 2563 N N . TRP B 1 140 ? -1.296 -12.648 -0.636 1 98.88 140 TRP B N 1
ATOM 2564 C CA . TRP B 1 140 ? -0.17 -11.953 -1.249 1 98.88 140 TRP B CA 1
ATOM 2565 C C . TRP B 1 140 ? 1.148 -12.641 -0.9 1 98.88 140 TRP B C 1
ATOM 2567 O O . TRP B 1 140 ? 1.564 -12.641 0.26 1 98.88 140 TRP B O 1
ATOM 2577 N N . ARG B 1 141 ? 1.838 -13.172 -1.992 1 98.12 141 ARG B N 1
ATOM 2578 C CA . ARG B 1 141 ? 3.111 -13.867 -1.824 1 98.12 141 ARG B CA 1
ATOM 2579 C C . ARG B 1 141 ? 4.199 -13.234 -2.684 1 98.12 141 ARG B C 1
ATOM 2581 O O . ARG B 1 141 ? 3.908 -12.648 -3.729 1 98.12 141 ARG B O 1
ATOM 2588 N N . THR B 1 142 ? 5.387 -13.266 -2.266 1 97.5 142 THR B N 1
ATOM 2589 C CA . THR B 1 142 ? 6.547 -12.883 -3.068 1 97.5 142 THR B CA 1
ATOM 2590 C C . THR B 1 142 ? 7.512 -14.062 -3.205 1 97.5 142 THR B C 1
ATOM 2592 O O . THR B 1 142 ? 7.438 -14.82 -4.168 1 97.5 142 THR B O 1
ATOM 2595 N N . GLY B 1 143 ? 8.242 -14.391 -2.088 1 95.62 143 GLY B N 1
ATOM 2596 C CA . GLY B 1 143 ? 9.172 -15.508 -2.086 1 95.62 143 GLY B CA 1
ATOM 2597 C C . GLY B 1 143 ? 10.547 -15.141 -2.604 1 95.62 143 GLY B C 1
ATOM 2598 O O . GLY B 1 143 ? 10.719 -14.094 -3.234 1 95.62 143 GLY B O 1
ATOM 2599 N N . PRO B 1 144 ? 11.5 -15.984 -2.412 1 95.56 144 PRO B N 1
ATOM 2600 C CA . PRO B 1 144 ? 12.891 -15.656 -2.73 1 95.56 144 PRO B CA 1
ATOM 2601 C C . PRO B 1 144 ? 13.156 -15.602 -4.234 1 95.56 144 PRO B C 1
ATOM 2603 O O . PRO B 1 144 ? 14.148 -15.016 -4.668 1 95.56 144 PRO B O 1
ATOM 2606 N N . LEU B 1 145 ? 12.32 -16.141 -5.039 1 97.38 145 LEU B N 1
ATOM 2607 C CA . LEU B 1 145 ? 12.578 -16.25 -6.469 1 97.38 145 LEU B CA 1
ATOM 2608 C C . LEU B 1 145 ? 11.922 -15.094 -7.227 1 97.38 145 LEU B C 1
ATOM 2610 O O . LEU B 1 145 ? 12.18 -14.898 -8.414 1 97.38 145 LEU B O 1
ATOM 2614 N N . CYS B 1 146 ? 11.078 -14.297 -6.582 1 97.69 146 CYS B N 1
ATOM 2615 C CA . CYS B 1 146 ? 10.164 -13.359 -7.227 1 97.69 146 CYS B CA 1
ATOM 2616 C C . CYS B 1 146 ? 10.922 -12.398 -8.141 1 97.69 146 CYS B C 1
ATOM 2618 O O . CYS B 1 146 ? 10.461 -12.102 -9.242 1 97.69 146 CYS B O 1
ATOM 2620 N N . ASN B 1 147 ? 12.094 -11.969 -7.727 1 98.31 147 ASN B N 1
ATOM 2621 C CA . ASN B 1 147 ? 12.805 -10.961 -8.508 1 98.31 147 ASN B CA 1
ATOM 2622 C C . ASN B 1 147 ? 14.094 -11.508 -9.102 1 98.31 147 ASN B C 1
ATOM 2624 O O . ASN B 1 147 ? 15.023 -10.75 -9.383 1 98.31 147 ASN B O 1
ATOM 2628 N N . GLU B 1 148 ? 14.109 -12.859 -9.219 1 97.88 148 GLU B N 1
ATOM 2629 C CA . GLU B 1 148 ? 15.172 -13.477 -10 1 97.88 148 GLU B CA 1
ATOM 2630 C C . GLU B 1 148 ? 15.031 -13.148 -11.484 1 97.88 148 GLU B C 1
ATOM 2632 O O . GLU B 1 148 ? 13.914 -12.977 -11.977 1 97.88 148 GLU B O 1
ATOM 2637 N N . PRO B 1 149 ? 16.109 -13.109 -12.203 1 97.75 149 PRO B N 1
ATOM 2638 C CA . PRO B 1 149 ? 16.109 -12.656 -13.594 1 97.75 149 PRO B CA 1
ATOM 2639 C C . PRO B 1 149 ? 15.125 -13.445 -14.461 1 97.75 149 PRO B C 1
ATOM 2641 O O . PRO B 1 149 ? 14.398 -12.859 -15.273 1 97.75 149 PRO B O 1
ATOM 2644 N N . LEU B 1 150 ? 15.031 -14.758 -14.297 1 98.19 150 LEU B N 1
ATOM 2645 C CA . LEU B 1 150 ? 14.164 -15.578 -15.133 1 98.19 150 LEU B CA 1
ATOM 2646 C C . LEU B 1 150 ? 12.695 -15.273 -14.852 1 98.19 150 LEU B C 1
ATOM 2648 O O . LEU B 1 150 ? 11.867 -15.297 -15.766 1 98.19 150 LEU B O 1
ATOM 2652 N N . VAL B 1 151 ? 12.422 -15 -13.594 1 98.75 151 VAL B N 1
ATOM 2653 C CA . VAL B 1 151 ? 11.039 -14.695 -13.227 1 98.75 151 VAL B CA 1
ATOM 2654 C C . VAL B 1 151 ? 10.664 -13.312 -13.758 1 98.75 151 VAL B C 1
ATOM 2656 O O . VAL B 1 151 ? 9.594 -13.141 -14.344 1 98.75 151 VAL B O 1
ATOM 2659 N N . LYS B 1 152 ? 11.547 -12.32 -13.617 1 98.62 152 LYS B N 1
ATOM 2660 C CA . LYS B 1 152 ? 11.305 -10.992 -14.172 1 98.62 152 LYS B CA 1
ATOM 2661 C C . LYS B 1 152 ? 11.117 -11.055 -15.688 1 98.62 152 LYS B C 1
ATOM 2663 O O . LYS B 1 152 ? 10.211 -10.422 -16.234 1 98.62 152 LYS B O 1
ATOM 2668 N N . ALA B 1 153 ? 11.914 -11.836 -16.312 1 98.5 153 ALA B N 1
ATOM 2669 C CA . ALA B 1 153 ? 11.82 -11.969 -17.766 1 98.5 153 ALA B CA 1
ATOM 2670 C C . ALA B 1 153 ? 10.477 -12.57 -18.172 1 98.5 153 ALA B C 1
ATOM 2672 O O . ALA B 1 153 ? 9.867 -12.125 -19.156 1 98.5 153 ALA B O 1
ATOM 2673 N N . HIS B 1 154 ? 10.008 -13.547 -17.453 1 98.69 154 HIS B N 1
ATOM 2674 C CA . HIS B 1 154 ? 8.75 -14.211 -17.75 1 98.69 154 HIS B CA 1
ATOM 2675 C C . HIS B 1 154 ? 7.59 -13.227 -17.734 1 98.69 154 HIS B C 1
ATOM 2677 O O . HIS B 1 154 ? 6.652 -13.352 -18.531 1 98.69 154 HIS B O 1
ATOM 2683 N N . PHE B 1 155 ? 7.715 -12.188 -16.891 1 98.56 155 PHE B N 1
ATOM 2684 C CA . PHE B 1 155 ? 6.629 -11.227 -16.766 1 98.56 155 PHE B CA 1
ATOM 2685 C C . PHE B 1 155 ? 6.977 -9.914 -17.438 1 98.56 155 PHE B C 1
ATOM 2687 O O . PHE B 1 155 ? 6.27 -8.914 -17.281 1 98.56 155 PHE B O 1
ATOM 2694 N N . ASN B 1 156 ? 8.078 -9.875 -18.141 1 97.94 156 ASN B N 1
ATOM 2695 C CA . ASN B 1 156 ? 8.539 -8.688 -18.859 1 97.94 156 ASN B CA 1
ATOM 2696 C C . ASN B 1 156 ? 8.758 -7.516 -17.906 1 97.94 156 ASN B C 1
ATOM 2698 O O . ASN B 1 156 ? 8.289 -6.402 -18.172 1 97.94 156 ASN B O 1
ATOM 2702 N N . VAL B 1 157 ? 9.367 -7.832 -16.812 1 98.38 157 VAL B N 1
ATOM 2703 C CA . VAL B 1 157 ? 9.711 -6.809 -15.828 1 98.38 157 VAL B CA 1
ATOM 2704 C C . VAL B 1 157 ? 11.18 -6.41 -15.984 1 98.38 157 VAL B C 1
ATOM 2706 O O . VAL B 1 157 ? 12.07 -7.262 -15.953 1 98.38 157 VAL B O 1
ATOM 2709 N N . ALA B 1 158 ? 11.406 -5.117 -16.156 1 97.75 158 ALA B N 1
ATOM 2710 C CA . ALA B 1 158 ? 12.75 -4.605 -16.375 1 97.75 158 ALA B CA 1
ATOM 2711 C C . ALA B 1 158 ? 13.609 -4.77 -15.133 1 97.75 158 ALA B C 1
ATOM 2713 O O . ALA B 1 158 ? 13.086 -4.895 -14.023 1 97.75 158 ALA B O 1
ATOM 2714 N N . ASP B 1 159 ? 14.898 -4.715 -15.289 1 96.69 159 ASP B N 1
ATOM 2715 C CA . ASP B 1 159 ? 15.852 -4.875 -14.195 1 96.69 159 ASP B CA 1
ATOM 2716 C C . ASP B 1 159 ? 15.625 -3.822 -13.117 1 96.69 159 ASP B C 1
ATOM 2718 O O . ASP B 1 159 ? 15.727 -4.117 -11.922 1 96.69 159 ASP B O 1
ATOM 2722 N N . LYS B 1 160 ? 15.289 -2.652 -13.484 1 95.81 160 LYS B N 1
ATOM 2723 C CA . LYS B 1 160 ? 15.141 -1.538 -12.555 1 95.81 160 LYS B CA 1
ATOM 2724 C C . LYS B 1 160 ? 13.836 -1.648 -11.766 1 95.81 160 LYS B C 1
ATOM 2726 O O . LYS B 1 160 ? 13.641 -0.94 -10.781 1 95.81 160 LYS B O 1
ATOM 2731 N N . ASP B 1 161 ? 12.938 -2.461 -12.297 1 98.38 161 ASP B N 1
ATOM 2732 C CA . ASP B 1 161 ? 11.617 -2.596 -11.695 1 98.38 161 ASP B CA 1
ATOM 2733 C C . ASP B 1 161 ? 11.57 -3.781 -10.727 1 98.38 161 ASP B C 1
ATOM 2735 O O . ASP B 1 161 ? 12.516 -4.57 -10.664 1 98.38 161 ASP B O 1
ATOM 2739 N N . THR B 1 162 ? 10.57 -3.822 -9.93 1 98.62 162 THR B N 1
ATOM 2740 C CA . THR B 1 162 ? 10.414 -4.812 -8.867 1 98.62 162 THR B CA 1
ATOM 2741 C C . THR B 1 162 ? 9.086 -5.555 -9.016 1 98.62 162 THR B C 1
ATOM 2743 O O . THR B 1 162 ? 8.031 -4.93 -9.141 1 98.62 162 THR B O 1
ATOM 2746 N N . ILE B 1 163 ? 9.18 -6.883 -9.055 1 98.88 163 ILE B N 1
ATOM 2747 C CA . ILE B 1 163 ? 7.953 -7.633 -8.812 1 98.88 163 ILE B CA 1
ATOM 2748 C C . ILE B 1 163 ? 7.543 -7.496 -7.344 1 98.88 163 ILE B C 1
ATOM 2750 O O . ILE B 1 163 ? 8.242 -7.984 -6.453 1 98.88 163 ILE B O 1
ATOM 2754 N N . CYS B 1 164 ? 6.395 -6.832 -7.141 1 98.88 164 CYS B N 1
ATOM 2755 C CA . CYS B 1 164 ? 5.895 -6.523 -5.805 1 98.88 164 CYS B CA 1
ATOM 2756 C C . CYS B 1 164 ? 5.266 -7.758 -5.164 1 98.88 164 CYS B C 1
ATOM 2758 O O . CYS B 1 164 ? 5.195 -7.852 -3.938 1 98.88 164 CYS B O 1
ATOM 2760 N N . GLY B 1 165 ? 4.695 -8.641 -6.043 1 98.44 165 GLY B N 1
ATOM 2761 C CA . GLY B 1 165 ? 4.211 -9.898 -5.512 1 98.44 165 GLY B CA 1
ATOM 2762 C C . GLY B 1 165 ? 3.188 -10.57 -6.41 1 98.44 165 GLY B C 1
ATOM 2763 O O . GLY B 1 165 ? 2.904 -10.086 -7.508 1 98.44 165 GLY B O 1
ATOM 2764 N N . PHE B 1 166 ? 2.787 -11.719 -5.961 1 98.81 166 PHE B N 1
ATOM 2765 C CA . PHE B 1 166 ? 1.782 -12.578 -6.574 1 98.81 166 PHE B CA 1
ATOM 2766 C C . PHE B 1 166 ? 0.546 -12.688 -5.688 1 98.81 166 PHE B C 1
ATOM 2768 O O . PHE B 1 166 ? 0.616 -13.211 -4.574 1 98.81 166 PHE B O 1
ATOM 2775 N N . VAL B 1 167 ? -0.533 -12.164 -6.211 1 98.94 167 VAL B N 1
ATOM 2776 C CA . VAL B 1 167 ? -1.789 -12.281 -5.477 1 98.94 167 VAL B CA 1
ATOM 2777 C C . VAL B 1 167 ? -2.545 -13.523 -5.941 1 98.94 167 VAL B C 1
ATOM 2779 O O . VAL B 1 167 ? -3.084 -13.555 -7.051 1 98.94 167 VAL B O 1
ATOM 2782 N N . TYR B 1 168 ? -2.541 -14.5 -5.074 1 98.94 168 TYR B N 1
ATOM 2783 C CA . TYR B 1 168 ? -3.334 -15.695 -5.324 1 98.94 168 TYR B CA 1
ATOM 2784 C C . TYR B 1 168 ? -4.812 -15.438 -5.066 1 98.94 168 TYR B C 1
ATOM 2786 O O . TYR B 1 168 ? -5.176 -14.844 -4.047 1 98.94 168 TYR B O 1
ATOM 2794 N N . VAL B 1 169 ? -5.672 -15.883 -5.988 1 98.88 169 VAL B N 1
ATOM 2795 C CA . VAL B 1 169 ? -7.086 -15.523 -5.918 1 98.88 169 VAL B CA 1
ATOM 2796 C C . VAL B 1 169 ? -7.945 -16.766 -6.078 1 98.88 169 VAL B C 1
ATOM 2798 O O . VAL B 1 169 ? -7.676 -17.609 -6.938 1 98.88 169 VAL B O 1
ATOM 2801 N N . GLY B 1 170 ? -8.93 -16.891 -5.293 1 98.81 170 GLY B N 1
ATOM 2802 C CA . GLY B 1 170 ? -9.922 -17.938 -5.414 1 98.81 170 GLY B CA 1
ATOM 2803 C C . GLY B 1 170 ? -10.992 -17.875 -4.332 1 98.81 170 GLY B C 1
ATOM 2804 O O . GLY B 1 170 ? -11.242 -16.812 -3.764 1 98.81 170 GLY B O 1
ATOM 2805 N N . SER B 1 171 ? -11.664 -18.922 -4.176 1 98.38 171 SER B N 1
ATOM 2806 C CA . SER B 1 171 ? -12.656 -19.109 -3.121 1 98.38 171 SER B CA 1
ATOM 2807 C C . SER B 1 171 ? -12.164 -20.078 -2.062 1 98.38 171 SER B C 1
ATOM 2809 O O . SER B 1 171 ? -11.273 -20.891 -2.326 1 98.38 171 SER B O 1
ATOM 2811 N N . SER B 1 172 ? -12.633 -19.906 -0.927 1 97.31 172 SER B N 1
ATOM 2812 C CA . SER B 1 172 ? -12.258 -20.766 0.19 1 97.31 172 SER B CA 1
ATOM 2813 C C . SER B 1 172 ? -13.336 -20.766 1.274 1 97.31 172 SER B C 1
ATOM 2815 O O . SER B 1 172 ? -14.016 -19.75 1.47 1 97.31 172 SER B O 1
ATOM 2817 N N . ASP B 1 173 ? -13.43 -21.891 2.012 1 93.81 173 ASP B N 1
ATOM 2818 C CA . ASP B 1 173 ? -14.383 -21.969 3.117 1 93.81 173 ASP B CA 1
ATOM 2819 C C . ASP B 1 173 ? -13.672 -21.844 4.465 1 93.81 173 ASP B C 1
ATOM 2821 O O . ASP B 1 173 ? -14.297 -22 5.516 1 93.81 173 ASP B O 1
ATOM 2825 N N . VAL B 1 174 ? -12.398 -21.625 4.324 1 93.5 174 VAL B N 1
ATOM 2826 C CA . VAL B 1 174 ? -11.617 -21.516 5.555 1 93.5 174 VAL B CA 1
ATOM 2827 C C . VAL B 1 174 ? -12.117 -20.328 6.375 1 93.5 174 VAL B C 1
ATOM 2829 O O . VAL B 1 174 ? -12.367 -19.25 5.832 1 93.5 174 VAL B O 1
ATOM 2832 N N . GLN B 1 175 ? -12.297 -20.578 7.656 1 89 175 GLN B N 1
ATOM 2833 C CA . GLN B 1 175 ? -12.664 -19.516 8.586 1 89 175 GLN B CA 1
ATOM 2834 C C . GLN B 1 175 ? -11.477 -19.109 9.461 1 89 175 GLN B C 1
ATOM 2836 O O . GLN B 1 175 ? -10.891 -19.953 10.133 1 89 175 GLN B O 1
ATOM 2841 N N . MET B 1 176 ? -11.195 -17.875 9.398 1 90.88 176 MET B N 1
ATOM 2842 C CA . MET B 1 176 ? -10.102 -17.359 10.227 1 90.88 176 MET B CA 1
ATOM 2843 C C . MET B 1 176 ? -10.641 -16.766 11.523 1 90.88 176 MET B C 1
ATOM 2845 O O . MET B 1 176 ? -11.727 -16.172 11.547 1 90.88 176 MET B O 1
ATOM 2849 N N . PRO B 1 177 ? -9.852 -16.938 12.602 1 88.81 177 PRO B N 1
ATOM 2850 C CA . PRO B 1 177 ? -10.273 -16.266 13.828 1 88.81 177 PRO B CA 1
ATOM 2851 C C . PRO B 1 177 ? -10.258 -14.742 13.695 1 88.81 177 PRO B C 1
ATOM 2853 O O . PRO B 1 177 ? -9.602 -14.203 12.797 1 88.81 177 PRO B O 1
ATOM 2856 N N . VAL B 1 178 ? -11.008 -14.203 14.625 1 83.94 178 VAL B N 1
ATOM 2857 C CA . VAL B 1 178 ? -11.031 -12.75 14.633 1 83.94 178 VAL B CA 1
ATOM 2858 C C . VAL B 1 178 ? -9.633 -12.211 14.93 1 83.94 178 VAL B C 1
ATOM 2860 O O . VAL B 1 178 ? -8.922 -12.742 15.789 1 83.94 178 VAL B O 1
ATOM 2863 N N . ARG B 1 179 ? -9.289 -11.188 14.188 1 87.38 179 ARG B N 1
ATOM 2864 C CA . ARG B 1 179 ? -7.992 -10.555 14.398 1 87.38 179 ARG B CA 1
ATOM 2865 C C . ARG B 1 179 ? -7.883 -9.984 15.812 1 87.38 179 ARG B C 1
ATOM 2867 O O . ARG B 1 179 ? -8.797 -9.312 16.281 1 87.38 179 ARG B O 1
ATOM 2874 N N . GLU B 1 180 ? -6.789 -10.312 16.391 1 84.44 180 GLU B N 1
ATOM 2875 C CA . GLU B 1 180 ? -6.551 -9.711 17.703 1 84.44 180 GLU B CA 1
ATOM 2876 C C . GLU B 1 180 ? -6.27 -8.219 17.578 1 84.44 180 GLU B C 1
ATOM 2878 O O . GLU B 1 180 ? -5.598 -7.781 16.641 1 84.44 180 GLU B O 1
ATOM 2883 N N . SER B 1 181 ? -6.863 -7.535 18.578 1 85.06 181 SER B N 1
ATOM 2884 C CA . SER B 1 181 ? -6.562 -6.105 18.609 1 85.06 181 SER B CA 1
ATOM 2885 C C . SER B 1 181 ? -5.125 -5.855 19.047 1 85.06 181 SER B C 1
ATOM 2887 O O . SER B 1 181 ? -4.566 -6.621 19.828 1 85.06 181 SER B O 1
ATOM 2889 N N . ILE B 1 182 ? -4.566 -4.895 18.469 1 88.19 182 ILE B N 1
ATOM 2890 C CA . ILE B 1 182 ? -3.221 -4.477 18.859 1 88.19 182 ILE B CA 1
ATOM 2891 C C . ILE B 1 182 ? -3.295 -3.203 19.688 1 88.19 182 ILE B C 1
ATOM 2893 O O . ILE B 1 182 ? -4.164 -2.355 19.469 1 88.19 182 ILE B O 1
ATOM 2897 N N . ASP B 1 183 ? -2.418 -3.082 20.625 1 92.56 183 ASP B N 1
ATOM 2898 C CA . ASP B 1 183 ? -2.287 -1.804 21.312 1 92.56 183 ASP B CA 1
ATOM 2899 C C . ASP B 1 183 ? -1.624 -0.76 20.422 1 92.56 183 ASP B C 1
ATOM 2901 O O . ASP B 1 183 ? -0.411 -0.8 20.203 1 92.56 183 ASP B O 1
ATOM 2905 N N . ILE B 1 184 ? -2.402 0.157 20.031 1 92.56 184 ILE B N 1
ATOM 2906 C CA . ILE B 1 184 ? -1.93 1.127 19.047 1 92.56 184 ILE B CA 1
ATOM 2907 C C . ILE B 1 184 ? -0.768 1.927 19.625 1 92.56 184 ILE B C 1
ATOM 2909 O O . ILE B 1 184 ? 0.092 2.414 18.891 1 92.56 184 ILE B O 1
ATOM 2913 N N . ASN B 1 185 ? -0.674 2.059 20.922 1 92.44 185 ASN B N 1
ATOM 2914 C CA . ASN B 1 185 ? 0.356 2.873 21.547 1 92.44 185 ASN B CA 1
ATOM 2915 C C . ASN B 1 185 ? 1.742 2.26 21.375 1 92.44 185 ASN B C 1
ATOM 2917 O O . ASN B 1 185 ? 2.754 2.934 21.594 1 92.44 185 ASN B O 1
ATOM 2921 N N . ASP B 1 186 ? 1.768 1.03 20.969 1 91.75 186 ASP B N 1
ATOM 2922 C CA . ASP B 1 186 ? 3.045 0.372 20.719 1 91.75 186 ASP B CA 1
ATOM 2923 C C . ASP B 1 186 ? 3.674 0.88 19.422 1 91.75 186 ASP B C 1
ATOM 2925 O O . ASP B 1 186 ? 4.887 0.765 19.219 1 91.75 186 ASP B O 1
ATOM 2929 N N . PHE B 1 187 ? 2.775 1.533 18.547 1 93.94 187 PHE B N 1
ATOM 2930 C CA . PHE B 1 187 ? 3.258 1.83 17.203 1 93.94 187 PHE B CA 1
ATOM 2931 C C . PHE B 1 187 ? 2.943 3.271 16.828 1 93.94 187 PHE B C 1
ATOM 2933 O O . PHE B 1 187 ? 3.293 3.721 15.727 1 93.94 187 PHE B O 1
ATOM 2940 N N . VAL B 1 188 ? 2.33 3.99 17.734 1 97.62 188 VAL B N 1
ATOM 2941 C CA . VAL B 1 188 ? 1.864 5.332 17.406 1 97.62 188 VAL B CA 1
ATOM 2942 C C . VAL B 1 188 ? 2.346 6.324 18.453 1 97.62 188 VAL B C 1
ATOM 2944 O O . VAL B 1 188 ? 2.207 6.078 19.656 1 97.62 188 VAL B O 1
ATOM 2947 N N . SER B 1 189 ? 2.934 7.395 18.031 1 97.94 189 SER B N 1
ATOM 2948 C CA . SER B 1 189 ? 3.227 8.547 18.875 1 97.94 189 SER B CA 1
ATOM 2949 C C . SER B 1 189 ? 2.252 9.688 18.609 1 97.94 189 SER B C 1
ATOM 2951 O O . SER B 1 189 ? 1.954 10.008 17.453 1 97.94 189 SER B O 1
ATOM 2953 N N . PHE B 1 190 ? 1.748 10.312 19.734 1 98.12 190 PHE B N 1
ATOM 2954 C CA . PHE B 1 190 ? 0.833 11.438 19.625 1 98.12 190 PHE B CA 1
ATOM 2955 C C . PHE B 1 190 ? 1.496 12.727 20.109 1 98.12 190 PHE B C 1
ATOM 2957 O O . PHE B 1 190 ? 2.051 12.766 21.203 1 98.12 190 PHE B O 1
ATOM 2964 N N . ARG B 1 191 ? 1.436 13.695 19.203 1 98.06 191 ARG B N 1
ATOM 2965 C CA . ARG B 1 191 ? 2.02 14.992 19.531 1 98.06 191 ARG B CA 1
ATOM 2966 C C . ARG B 1 191 ? 1.035 16.125 19.266 1 98.06 191 ARG B C 1
ATOM 2968 O O . ARG B 1 191 ? 0.497 16.234 18.172 1 98.06 191 ARG B O 1
ATOM 2975 N N . ASP B 1 192 ? 0.814 17 20.234 1 96.06 192 ASP B N 1
ATOM 2976 C CA . ASP B 1 192 ? -0.153 18.094 20.094 1 96.06 192 ASP B CA 1
ATOM 2977 C C . ASP B 1 192 ? 0.529 19.453 20.219 1 96.06 192 ASP B C 1
ATOM 2979 O O . ASP B 1 192 ? 1.585 19.578 20.828 1 96.06 192 ASP B O 1
#

Foldseek 3Di:
DPPVPDPLVVLLQQADADWFFEDDFDDPVLLVVLLVLLLPFDDVVSPSFKDKDKDADVRLQVLLVLQLVLVCVVDDVPPADPVNSVCSSCVSVSARMKMWMKTNDDDDPVQDVVNSLVSSVRSVVSSSSSLSVVQKHKHWAQDPSNLRPSNCVSVVHDNVMGGNTMIGIHHDPDDDDGDDDDDCVVPDDDDD/DPPVPDPLVVLLQQADADQAFEDDFDDPVLLVVLLVLLLPFDDVVSPSFKDKDKDADVRLQVLLVLQLVLVCVVDDVPPADPVNSVCSSCRSVSARMKMWMKTNDDDDPVQDVVNSLVSSVRSVVSSSSSLSVVQKHKHWAQDPSNLRPSNCVSVVHDNVMGGNTMIGIHHDPDDDDGDDDDDCVVPDDDDD

Nearest PDB structures (foldseek):
  7tmg-assembly1_B  TM=9.218E-01  e=1.096E-17  Klebsiella pneumoniae subsp. pneumoniae HS11286
  3bm1-assembly1_B  TM=9.067E-01  e=4.892E-18  Escherichia coli K-12
  3bm1-assembly1_A  TM=8.963E-01  e=7.322E-18  Escherichia coli K-12
  8dil-assembly3_E  TM=9.213E-01  e=4.368E-17  Salmonella enterica subsp. enterica serovar Typhimurium str. SL1344
  7tmf-assembly1_A  TM=9.217E-01  e=1.098E-16  Klebsiella pneumoniae subsp. pneumoniae HS11286

Organism: NCBI:txid743974

Radius of gyration: 21.31 Å; Cα contacts (8 Å, |Δi|>4): 729; chains: 2; bounding box: 48×70×43 Å